Protein 2YYU (pdb70)

InterPro domains:
  IPR001754 Orotidine 5'-phosphate decarboxylase domain [PF00215] (4-228)
  IPR001754 Orotidine 5'-phosphate decarboxylase domain [SM00934] (4-229)
  IPR011060 Ribulose-phosphate binding barrel [SSF51366] (2-233)
  IPR013785 Aldolase-type TIM barrel [G3DSA:3.20.20.70] (1-244)
  IPR014732 Orotidine 5'-phosphate decarboxylase [PTHR32119] (3-234)
  IPR014732 Orotidine 5'-phosphate decarboxylase [TIGR01740] (6-229)
  IPR018089 Orotidine 5'-phosphate decarboxylase, active site [PS00156] (56-69)
  IPR047596 Orotidine 5'-phosphate decarboxylase, bacterial [MF_01200_B] (2-234)

Secondary structure (DSSP, 8-state):
--EEEE---SSHHHHHHHHGGGTTS--EEEE-HHHHHHHTHHHHHHHHHTT-EEEEEEEE-S-HHHHHHHHHHHHHTT-SEEEEEGGG-HHHHHHHHHHHHHHS-SSSPPPEEEEESS-TT--HHIIIIIS---S-HHHHHHHHHHHHHHHT--EEE--HHHHHHHHHHH-TTSEEEE-----------HHHHHHHT-SEEEE-HHHHTSSSHHHHHHHHHHH--/--SEEEE---SSHHHHHHHHGGGTTS--EEEE-HHHHHHHTHHHHHHHHHTT-EEEEEEEE-S-HHHHHHHHHHHHHHT-SEEEEEGGG-HHHHHHHHHHHHHTS-TTSPPPEEEEE-S-TT--HHIIIIIT---S-HHHHHHHHHHHHHHTT--EEE--HHHHHHHHHHH-TTSEEEE--B--TT-----B-HHHHHHHT-SEEEE-HHHHT-SSHHHHHHHHHHHH-

Foldseek 3Di:
DQEEEEPPDQEVVLVCVLCPVCLVPEEAYEDEDNYCVRYPLVSVVVSVVSRYAYEDEYAAADAQVVLLCVLLVVQQSPHQEYEHALVNFLSNLLSSVNSQVNNHDPVDDRRAYAHEQDDPPDAQCCCCVPVVDPDHPLVSSLVSQVSNLVSPHQAYEDALQSQVVNCVSRNLRRAYEYEDAAPPVVPHQLQVSVVSNHRHYYDYCNQSVDPDNVVSVVVSVVSHD/DDQEEEEPPDQEPVLVCVLCVVCQVPAEAYEYEPNHCVRYNLVSLLVSVVSPHAYAYEDADADAQVVLLCVLLVVQQSRHQEYEHALVSDLSNLLSNVNSQVNNHDPPDDGRAYAYEQDDLPDDQCCCCVVVVPPDGPLVSSLVSQVSSLVSVHQAYEDALQNQVVSCVSRNLRRAYEYEAEADPPDDVSHDYLCVSVVSRHRHYYDYCNQSVDPDNVVSVVVSVVSND

Sequence (454 aa):
TPFIVALDFPSKQEVERFLRPFAGTPLFVKVGMELYYQEGPAIVAFLKEQGHAVFLDLKLHDIPNTVKQAMKGLARVGADLVNVHAAGGRRMMEAAIEGLDAGTPSGRMRPRCIAVTQLTSTDERMLHEELWISRPLVETVAHYAALAKESGLDGVVCSANEAAFIKERCGASFLAVTPGIRFADRVVTPRKARALGSDYIVIGRSLTRAADPLRTYARLQHEWNHTPFIVALDFPSKQEVERFLRPFAGTPLFVKVGMELYYQEGPAIVAFLKEQGHAVFLDLKLHDIPNTVKQAMKGLARVGADLVNVHAAGGRRMMEAAIEGLDAGTPSGRMRPRCIAVTQLTSTDERMLHEELWISRPLVETVAHYAALAKESGLDGVVCSANEAAFIKERCGASFLAVTPGIRFADDAARVVTPRKARALGSDYIVIGRSLTRAADPLRTYARLQHEWN

Solvent-accessible surface area: 19117 Å² total; per-residue (Å²): 109,30,9,0,1,4,1,66,8,71,27,75,106,46,0,63,135,15,11,170,68,0,92,77,40,104,6,16,0,24,0,9,2,45,2,2,10,84,43,1,32,65,2,0,43,34,0,86,142,88,48,14,38,0,2,0,9,3,19,0,10,6,56,16,96,33,0,58,43,0,0,43,1,0,8,132,24,17,3,59,2,0,0,0,3,0,14,4,0,93,142,0,0,78,9,0,27,86,0,0,80,63,4,21,95,109,69,153,172,51,13,84,0,0,0,2,3,25,14,77,59,9,78,81,135,16,0,64,112,13,8,38,3,62,103,52,39,82,69,0,5,0,23,4,0,13,1,0,95,105,9,42,9,39,0,0,19,4,33,14,107,45,0,62,75,1,27,146,119,8,30,86,100,7,30,1,1,0,33,31,4,92,23,96,151,214,140,11,50,0,124,104,1,103,71,48,26,9,49,37,0,12,2,14,131,24,1,12,144,28,115,69,30,82,168,20,12,37,93,1,89,134,48,43,112,214,28,32,4,0,0,4,1,76,20,39,22,68,92,58,0,81,151,21,15,169,53,1,88,81,57,72,5,8,0,22,0,6,2,18,1,3,1,35,47,1,31,66,1,0,47,27,0,77,142,97,44,15,34,0,3,1,12,3,17,1,9,4,57,31,95,32,0,55,49,2,0,49,18,2,14,157,33,17,6,42,4,0,0,0,3,0,16,4,0,97,119,0,0,45,2,0,22,72,0,0,80,60,8,23,78,120,94,145,167,54,12,80,0,0,0,2,4,24,16,90,36,8,82,75,176,21,0,66,110,29,9,41,4,77,99,61,39,87,90,0,2,13,31,3,0,10,11,0,88,97,8,40,5,38,0,0,25,3,39,2,107,35,0,63,57,1,31,160,131,13,30,86,92,3,36,0,1,0,37,29,3,66,14,93,110,64,67,135,256,72,17,37,0,123,97,0,113,84,41,26,7,46,30,0,14,1,14,145,15,2,22,120,31,104,93,31,92,178,22,22,46,76,2,81,140,32,26,133

Nearest PDB structures (foldseek):
  2yyu-assembly1_A  TM=1.004E+00  e=7.425E-47  Geobacillus kaustophilus HTA426
  2yyu-assembly1_B  TM=9.951E-01  e=2.044E-42  Geobacillus kaustophilus HTA426
  2yyt-assembly2_D  TM=9.879E-01  e=2.011E-40  Geobacillus kaustophilus HTA426
  1dbt-assembly2_C-2  TM=9.740E-01  e=9.623E-29  Bacillus subtilis
  3tfx-assembly1_B  TM=9.290E-01  e=2.409E-23  Lactobacillus acidophilus

Radius of gyration: 21.87 Å; Cα contacts (8 Å, |Δi|>4): 948; chains: 2; bounding box: 56×49×61 Å

CATH classification: 3.20.20.70

Organism: Geobacillus kaustophilus (strain HTA426) (NCBI:txid235909)

B-factor: mean 25.57, std 12.07, range [3.72, 81.66]

Structure (mmCIF, N/CA/C/O backbone):
data_2YYU
#
_entry.id   2YYU
#
_cell.length_a   51.650
_cell.length_b   70.151
_cell.length_c   62.865
_cell.angle_alpha   90.00
_cell.angle_beta   106.86
_cell.angle_gamma   90.00
#
_symmetry.space_group_name_H-M   'P 1 21 1'
#
loop_
_entity.id
_entity.type
_entity.pdbx_description
1 polymer "Orotidine 5'-phosphate decarboxylase"
2 non-polymer "CYTIDINE-5'-MONOPHOSPHATE"
3 water water
#
loop_
_atom_site.group_PDB
_atom_site.id
_atom_site.type_symbol
_atom_site.label_atom_id
_atom_site.label_alt_id
_atom_site.label_comp_id
_atom_site.label_asym_id
_atom_site.label_entity_id
_atom_site.label_seq_id
_atom_site.pdbx_PDB_ins_code
_atom_site.Cartn_x
_atom_site.Cartn_y
_atom_site.Cartn_z
_atom_site.occupancy
_atom_site.B_iso_or_equiv
_atom_site.auth_seq_id
_atom_site.auth_comp_id
_atom_site.auth_asym_id
_atom_site.auth_atom_id
_atom_site.pdbx_PDB_model_num
ATOM 1 N N . THR A 1 5 ? 10.736 31.953 55.510 1.00 32.20 5 THR A N 1
ATOM 2 C CA . THR A 1 5 ? 10.001 31.637 56.771 1.00 30.50 5 THR A CA 1
ATOM 3 C C . THR A 1 5 ? 8.883 30.633 56.500 1.00 25.45 5 THR A C 1
ATOM 4 O O . THR A 1 5 ? 8.218 30.699 55.470 1.00 26.26 5 THR A O 1
ATOM 8 N N . PRO A 1 6 ? 8.668 29.684 57.424 1.00 22.76 6 PRO A N 1
ATOM 9 C CA . PRO A 1 6 ? 7.624 28.669 57.268 1.00 20.71 6 PRO A CA 1
ATOM 10 C C . PRO A 1 6 ? 6.304 29.117 57.896 1.00 22.02 6 PRO A C 1
ATOM 11 O O . PRO A 1 6 ? 5.297 28.413 57.814 1.00 22.66 6 PRO A O 1
ATOM 15 N N . PHE A 1 7 ? 6.314 30.288 58.524 1.00 20.62 7 PHE A N 1
ATOM 16 C CA . PHE A 1 7 ? 5.118 30.803 59.178 1.00 18.06 7 PHE A CA 1
ATOM 17 C C . PHE A 1 7 ? 4.286 31.722 58.293 1.00 18.68 7 PHE A C 1
ATOM 18 O O . PHE A 1 7 ? 4.809 32.610 57.624 1.00 12.67 7 PHE A O 1
ATOM 26 N N . ILE A 1 8 ? 2.981 31.481 58.293 1.00 17.38 8 ILE A N 1
ATOM 27 C CA . ILE A 1 8 ? 2.038 32.283 57.532 1.00 16.16 8 ILE A CA 1
ATOM 28 C C . ILE A 1 8 ? 1.033 32.790 58.560 1.00 13.79 8 ILE A C 1
ATOM 29 O O . ILE A 1 8 ? 0.341 31.995 59.204 1.00 13.86 8 ILE A O 1
ATOM 34 N N . VAL A 1 9 ? 0.972 34.108 58.729 1.00 8.70 9 VAL A N 1
ATOM 35 C CA . VAL A 1 9 ? 0.066 34.702 59.708 1.00 8.79 9 VAL A CA 1
ATOM 36 C C . VAL A 1 9 ? -1.294 35.081 59.116 1.00 10.88 9 VAL A C 1
ATOM 37 O O . VAL A 1 9 ? -1.388 35.962 58.260 1.00 10.96 9 VAL A O 1
ATOM 41 N N . ALA A 1 10 ? -2.340 34.401 59.579 1.00 11.02 10 ALA A N 1
ATOM 42 C CA . ALA A 1 10 ? -3.701 34.657 59.119 1.00 11.29 10 ALA A CA 1
ATOM 43 C C . ALA A 1 10 ? -4.196 36.000 59.641 1.00 10.87 10 ALA A C 1
ATOM 44 O O . ALA A 1 10 ? -4.425 36.163 60.842 1.00 11.84 10 ALA A O 1
ATOM 46 N N . LEU A 1 11 ? -4.349 36.963 58.740 1.00 10.39 11 LEU A N 1
ATOM 47 C CA . LEU A 1 11 ? -4.823 38.283 59.121 1.00 13.02 11 LEU A CA 1
ATOM 48 C C . LEU A 1 11 ? -6.347 38.283 59.125 1.00 15.82 11 LEU A C 1
ATOM 49 O O . LEU A 1 11 ? -6.978 38.913 58.277 1.00 18.68 11 LEU A O 1
ATOM 54 N N . ASP A 1 12 ? -6.937 37.566 60.076 1.00 16.46 12 ASP A N 1
ATOM 55 C CA . ASP A 1 12 ? -8.389 37.487 60.158 1.00 18.56 12 ASP A CA 1
ATOM 56 C C . ASP A 1 12 ? -8.959 38.638 60.965 1.00 18.12 12 ASP A C 1
ATOM 57 O O . ASP A 1 12 ? -9.430 38.465 62.086 1.00 19.61 12 ASP A O 1
ATOM 62 N N . PHE A 1 13 ? -8.900 39.821 60.365 1.00 21.97 13 PHE A N 1
ATOM 63 C CA . PHE A 1 13 ? -9.393 41.051 60.963 1.00 20.28 13 PHE A CA 1
ATOM 64 C C . PHE A 1 13 ? -10.478 41.616 60.058 1.00 21.25 13 PHE A C 1
ATOM 65 O O . PHE A 1 13 ? -10.511 41.323 58.868 1.00 19.16 13 PHE A O 1
ATOM 73 N N . PRO A 1 14 ? -11.367 42.456 60.610 1.00 21.64 14 PRO A N 1
ATOM 74 C CA . PRO A 1 14 ? -12.460 43.062 59.846 1.00 20.70 14 PRO A CA 1
ATOM 75 C C . PRO A 1 14 ? -12.063 44.073 58.760 1.00 21.69 14 PRO A C 1
ATOM 76 O O . PRO A 1 14 ? -12.697 44.127 57.705 1.00 23.24 14 PRO A O 1
ATOM 80 N N . SER A 1 15 ? -11.024 44.868 59.007 1.00 18.55 15 SER A N 1
ATOM 81 C CA . SER A 1 15 ? -10.598 45.865 58.025 1.00 16.20 15 SER A CA 1
ATOM 82 C C . SER A 1 15 ? -9.125 46.216 58.138 1.00 16.77 15 SER A C 1
ATOM 83 O O . SER A 1 15 ? -8.405 45.677 58.977 1.00 17.86 15 SER A O 1
ATOM 86 N N . LYS A 1 16 ? -8.695 47.144 57.291 1.00 15.80 16 LYS A N 1
ATOM 87 C CA . LYS A 1 16 ? -7.315 47.608 57.269 1.00 21.43 16 LYS A CA 1
ATOM 88 C C . LYS A 1 16 ? -6.878 48.183 58.612 1.00 20.90 16 LYS A C 1
ATOM 89 O O . LYS A 1 16 ? -5.751 47.958 59.053 1.00 22.34 16 LYS A O 1
ATOM 95 N N . GLN A 1 17 ? -7.772 48.926 59.256 1.00 20.19 17 GLN A N 1
ATOM 96 C CA . GLN A 1 17 ? -7.465 49.541 60.541 1.00 21.29 17 GLN A CA 1
ATOM 97 C C . GLN A 1 17 ? -6.941 48.530 61.561 1.00 21.51 17 GLN A C 1
ATOM 98 O O . GLN A 1 17 ? -5.938 48.786 62.232 1.00 21.36 17 GLN A O 1
ATOM 104 N N . GLU A 1 18 ? -7.610 47.387 61.686 1.00 19.43 18 GLU A N 1
ATOM 105 C CA . GLU A 1 18 ? -7.159 46.362 62.631 1.00 19.83 18 GLU A CA 1
ATOM 106 C C . GLU A 1 18 ? -5.840 45.755 62.157 1.00 20.10 18 GLU A C 1
ATOM 107 O O . GLU A 1 18 ? -4.969 45.417 62.966 1.00 20.00 18 GLU A O 1
ATOM 113 N N . VAL A 1 19 ? -5.700 45.614 60.842 1.00 17.05 19 VAL A N 1
ATOM 114 C CA . VAL A 1 19 ? -4.491 45.050 60.260 1.00 19.05 19 VAL A CA 1
ATOM 115 C C . VAL A 1 19 ? -3.283 45.943 60.542 1.00 20.85 19 VAL A C 1
ATOM 116 O O . VAL A 1 19 ? -2.211 45.452 60.901 1.00 20.67 19 VAL A O 1
ATOM 120 N N . GLU A 1 20 ? -3.467 47.251 60.381 1.00 21.35 20 GLU A N 1
ATOM 121 C CA . GLU A 1 20 ? -2.396 48.209 60.632 1.00 23.27 20 GLU A CA 1
ATOM 122 C C . GLU A 1 20 ? -1.969 48.127 62.090 1.00 21.17 20 GLU A C 1
ATOM 123 O O . GLU A 1 20 ? -0.780 48.039 62.397 1.00 24.24 20 GLU A O 1
ATOM 129 N N . ARG A 1 21 ? -2.950 48.152 62.985 1.00 21.25 21 ARG A N 1
ATOM 130 C CA . ARG A 1 21 ? -2.677 48.097 64.414 1.00 20.33 21 ARG A CA 1
ATOM 131 C C . ARG A 1 21 ? -1.882 46.851 64.791 1.00 16.86 21 ARG A C 1
ATOM 132 O O . ARG A 1 21 ? -0.893 46.934 65.514 1.00 17.82 21 ARG A O 1
ATOM 140 N N . PHE A 1 22 ? -2.312 45.698 64.293 1.00 14.53 22 PHE A N 1
ATOM 141 C CA . PHE A 1 22 ? -1.634 44.445 64.584 1.00 16.81 22 PHE A CA 1
ATOM 142 C C . PHE A 1 22 ? -0.203 44.387 64.063 1.00 17.32 22 PHE A C 1
ATOM 143 O O . PHE A 1 22 ? 0.691 43.908 64.757 1.00 18.15 22 PHE A O 1
ATOM 151 N N . LEU A 1 23 ? 0.009 44.872 62.843 1.00 17.68 23 LEU A N 1
ATOM 152 C CA . LEU A 1 23 ? 1.329 44.840 62.219 1.00 20.00 23 LEU A CA 1
ATOM 153 C C . LEU A 1 23 ? 2.372 45.824 62.730 1.00 20.81 23 LEU A C 1
ATOM 154 O O . LEU A 1 23 ? 3.567 45.599 62.543 1.00 17.97 23 LEU A O 1
ATOM 159 N N . ARG A 1 24 ? 1.934 46.905 63.371 1.00 22.17 24 ARG A N 1
ATOM 160 C CA . ARG A 1 24 ? 2.865 47.919 63.861 1.00 23.80 24 ARG A CA 1
ATOM 161 C C . ARG A 1 24 ? 4.086 47.346 64.595 1.00 23.10 24 ARG A C 1
ATOM 162 O O . ARG A 1 24 ? 5.224 47.673 64.262 1.00 24.41 24 ARG A O 1
ATOM 170 N N . PRO A 1 25 ? 3.872 46.473 65.593 1.00 21.32 25 PRO A N 1
ATOM 171 C CA . PRO A 1 25 ? 5.006 45.895 66.325 1.00 19.36 25 PRO A CA 1
ATOM 172 C C . PRO A 1 25 ? 5.985 45.144 65.421 1.00 20.51 25 PRO A C 1
ATOM 173 O O . PRO A 1 25 ? 7.173 45.032 65.730 1.00 17.72 25 PRO A O 1
ATOM 177 N N . PHE A 1 26 ? 5.479 44.631 64.305 1.00 18.59 26 PHE A N 1
ATOM 178 C CA . PHE A 1 26 ? 6.295 43.867 63.367 1.00 17.43 26 PHE A CA 1
ATOM 179 C C . PHE A 1 26 ? 7.005 44.716 62.311 1.00 17.74 26 PHE A C 1
ATOM 180 O O . PHE A 1 26 ? 7.543 44.181 61.349 1.00 17.07 26 PHE A O 1
ATOM 188 N N . ALA A 1 27 ? 7.013 46.0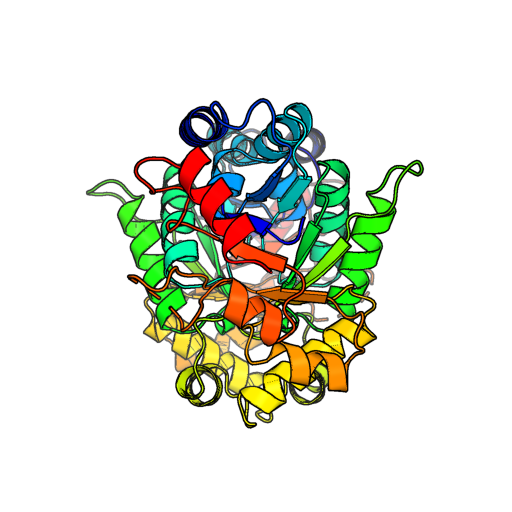32 62.495 1.00 19.65 27 ALA A N 1
ATOM 189 C CA . ALA A 1 27 ? 7.660 46.935 61.544 1.00 24.20 27 ALA A CA 1
ATOM 190 C C . ALA A 1 27 ? 9.028 46.419 61.084 1.00 27.29 27 ALA A C 1
ATOM 191 O O . ALA A 1 27 ? 9.333 46.411 59.888 1.00 30.18 27 ALA A O 1
ATOM 193 N N . GLY A 1 28 ? 9.850 45.990 62.034 1.00 28.43 28 GLY A N 1
ATOM 194 C CA . GLY A 1 28 ? 11.164 45.484 61.685 1.00 35.62 28 GLY A CA 1
ATOM 195 C C . GLY A 1 28 ? 11.182 43.971 61.595 1.00 39.37 28 GLY A C 1
ATOM 196 O O . GLY A 1 28 ? 12.046 43.320 62.187 1.00 41.76 28 GLY A O 1
ATOM 197 N N . THR A 1 29 ? 10.233 43.410 60.850 1.00 39.58 29 THR A N 1
ATOM 198 C CA . THR A 1 29 ? 10.143 41.963 60.699 1.00 39.33 29 THR A CA 1
ATOM 199 C C . THR A 1 29 ? 9.267 41.551 59.516 1.00 38.61 29 THR A C 1
ATOM 200 O O . THR A 1 29 ? 8.039 41.542 59.615 1.00 39.10 29 THR A O 1
ATOM 204 N N . PRO A 1 30 ? 9.885 41.210 58.376 1.00 37.15 30 PRO A N 1
ATOM 205 C CA . PRO A 1 30 ? 9.096 40.799 57.210 1.00 33.79 30 PRO A CA 1
ATOM 206 C C . PRO A 1 30 ? 8.224 39.597 57.575 1.00 32.12 30 PRO A C 1
ATOM 207 O O . PRO A 1 30 ? 8.674 38.688 58.273 1.00 31.23 30 PRO A O 1
ATOM 211 N N . LEU A 1 31 ? 6.976 39.598 57.113 1.00 27.26 31 LEU A N 1
ATOM 212 C CA . LEU A 1 31 ? 6.059 38.501 57.410 1.00 23.45 31 LEU A CA 1
ATOM 213 C C . LEU A 1 31 ? 5.390 37.952 56.155 1.00 19.42 31 LEU A C 1
ATOM 214 O O . LEU A 1 31 ? 5.293 38.632 55.137 1.00 21.55 31 LEU A O 1
ATOM 219 N N . PHE A 1 32 ? 4.950 36.704 56.237 1.00 20.29 32 PHE A N 1
ATOM 220 C CA . PHE A 1 32 ? 4.236 36.067 55.140 1.00 18.33 32 PHE A CA 1
ATOM 221 C C . PHE A 1 32 ? 2.825 35.995 55.716 1.00 17.64 32 PHE A C 1
ATOM 222 O O . PHE A 1 32 ? 2.532 35.141 56.557 1.00 14.91 32 PHE A O 1
ATOM 230 N N . VAL A 1 33 ? 1.964 36.913 55.286 1.00 15.29 33 VAL A N 1
ATOM 231 C CA . VAL A 1 33 ? 0.603 36.969 55.806 1.00 15.12 33 VAL A CA 1
ATOM 232 C C . VAL A 1 33 ? -0.458 36.443 54.859 1.00 15.30 33 VAL A C 1
ATOM 233 O O . VAL A 1 33 ? -0.263 36.409 53.647 1.00 18.47 33 VAL A O 1
ATOM 237 N N . LYS A 1 34 ? -1.586 36.037 55.431 1.00 14.52 34 LYS A N 1
ATOM 238 C CA . LYS A 1 34 ? -2.690 35.501 54.655 1.00 12.13 34 LYS A CA 1
ATOM 239 C C . LYS A 1 34 ? -3.907 36.407 54.728 1.00 12.26 34 LYS A C 1
ATOM 240 O O . LYS A 1 34 ? -4.377 36.756 55.809 1.00 12.70 34 LYS A O 1
ATOM 246 N N . VAL A 1 35 ? -4.402 36.794 53.561 1.00 12.10 35 VAL A N 1
ATOM 247 C CA . VAL A 1 35 ? -5.579 37.641 53.464 1.00 12.58 35 VAL A CA 1
ATOM 248 C C . VAL A 1 35 ? -6.710 36.755 52.949 1.00 15.09 35 VAL A C 1
ATOM 249 O O . VAL A 1 35 ? -6.648 36.258 51.828 1.00 15.14 35 VAL A O 1
ATOM 253 N N . GLY A 1 36 ? -7.725 36.545 53.784 1.00 15.45 36 GLY A N 1
ATOM 254 C CA . GLY A 1 36 ? -8.849 35.711 53.399 1.00 11.69 36 GLY A CA 1
ATOM 255 C C . GLY A 1 36 ? -10.012 36.494 52.819 1.00 14.84 36 GLY A C 1
ATOM 256 O O . GLY A 1 36 ? -9.896 37.696 52.568 1.00 13.14 36 GLY A O 1
ATOM 257 N N . MET A 1 37 ? -11.133 35.805 52.616 1.00 14.98 37 MET A N 1
ATOM 258 C CA . MET A 1 37 ? -12.350 36.397 52.057 1.00 15.26 37 MET A CA 1
ATOM 259 C C . MET A 1 37 ? -12.889 37.590 52.831 1.00 16.30 37 MET A C 1
ATOM 260 O O . MET A 1 37 ? -13.187 38.632 52.246 1.00 16.82 37 MET A O 1
ATOM 265 N N . GLU A 1 38 ? -13.041 37.429 54.142 1.00 16.78 38 GLU A N 1
ATOM 266 C CA . GLU A 1 38 ? -13.575 38.503 54.972 1.00 20.86 38 GLU A CA 1
ATOM 267 C C . GLU A 1 38 ? -12.845 39.819 54.751 1.00 17.91 38 GLU A C 1
ATOM 268 O O . GLU A 1 38 ? -13.465 40.827 54.425 1.00 18.05 38 GLU A O 1
ATOM 274 N N . LEU A 1 39 ? -11.527 39.806 54.914 1.00 17.74 39 LEU A N 1
ATOM 275 C CA . LEU A 1 39 ? -10.739 41.021 54.744 1.00 15.83 39 LEU A CA 1
ATOM 276 C C . LEU A 1 39 ? -10.642 41.522 53.303 1.00 16.39 39 LEU A C 1
ATOM 277 O O . LEU A 1 39 ? -10.776 42.721 53.046 1.00 13.71 39 LEU A O 1
ATOM 282 N N . TYR A 1 40 ? -10.413 40.616 52.358 1.00 14.04 40 TYR A N 1
ATOM 283 C CA . TYR A 1 40 ? -10.280 41.027 50.967 1.00 14.16 40 TYR A CA 1
ATOM 284 C C . TYR A 1 40 ? -11.578 41.590 50.382 1.00 14.11 40 TYR A C 1
ATOM 285 O O . TYR A 1 40 ? -11.552 42.560 49.632 1.00 12.67 40 TYR A O 1
ATOM 294 N N . TYR A 1 41 ? -12.710 40.987 50.731 1.00 14.63 41 TYR A N 1
ATOM 295 C CA . TYR A 1 41 ? -13.998 41.459 50.234 1.00 17.66 41 TYR A CA 1
ATOM 296 C C . TYR A 1 41 ? -14.365 42.809 50.849 1.00 20.00 41 TYR A C 1
ATOM 297 O O . TYR A 1 41 ? -15.208 43.539 50.323 1.00 16.52 41 TYR A O 1
ATOM 306 N N . GLN A 1 42 ? -13.717 43.139 51.961 1.00 19.45 42 GLN A N 1
ATOM 307 C CA . GLN A 1 42 ? -13.971 44.398 52.653 1.00 22.70 42 GLN A CA 1
ATOM 308 C C . GLN A 1 42 ? -13.045 45.527 52.199 1.00 22.24 42 GLN A C 1
ATOM 309 O O . GLN A 1 42 ? -13.466 46.677 52.136 1.00 22.33 42 GLN A O 1
ATOM 315 N N . GLU A 1 43 ? -11.798 45.196 51.865 1.00 21.00 43 GLU A N 1
ATOM 316 C CA . GLU A 1 43 ? -10.818 46.198 51.447 1.00 20.42 43 GLU A CA 1
ATOM 317 C C . GLU A 1 43 ? -10.521 46.225 49.947 1.00 23.18 43 GLU A C 1
ATOM 318 O O . GLU A 1 43 ? -10.256 47.286 49.383 1.00 24.33 43 GLU A O 1
ATOM 324 N N . GLY A 1 44 ? -10.556 45.061 49.304 1.00 24.63 44 GLY A N 1
ATOM 325 C CA . GLY A 1 44 ? -10.270 45.002 47.880 1.00 21.19 44 GLY A CA 1
ATOM 326 C C . GLY A 1 44 ? -8.779 44.855 47.625 1.00 22.86 44 GLY A C 1
ATOM 327 O O . GLY A 1 44 ? -8.004 44.712 48.572 1.00 21.52 44 GLY A O 1
ATOM 328 N N . PRO A 1 45 ? -8.336 44.900 46.359 1.00 22.85 45 PRO A N 1
ATOM 329 C CA . PRO A 1 45 ? -6.910 44.762 46.040 1.00 24.35 45 PRO A CA 1
ATOM 330 C C . PRO A 1 45 ? -6.005 45.763 46.759 1.00 24.93 45 PRO A C 1
ATOM 331 O O . PRO A 1 45 ? -4.791 45.571 46.827 1.00 25.50 45 PRO A O 1
ATOM 335 N N . ALA A 1 46 ? -6.599 46.825 47.296 1.00 26.06 46 ALA A N 1
ATOM 336 C CA . ALA A 1 46 ? -5.840 47.851 48.007 1.00 23.87 46 ALA A CA 1
ATOM 337 C C . ALA A 1 46 ? -5.106 47.282 49.219 1.00 22.20 46 ALA A C 1
ATOM 338 O O . ALA A 1 46 ? -3.968 47.659 49.491 1.00 21.94 46 ALA A O 1
ATOM 340 N N . ILE A 1 47 ? -5.758 46.375 49.943 1.00 20.13 47 ILE A N 1
ATOM 341 C CA . ILE A 1 47 ? -5.155 45.764 51.128 1.00 19.51 47 ILE A CA 1
ATOM 342 C C . ILE A 1 47 ? -3.857 45.034 50.772 1.00 20.11 47 ILE A C 1
ATOM 343 O O . ILE A 1 47 ? -2.922 44.987 51.570 1.00 18.49 47 ILE A O 1
ATOM 348 N N . VAL A 1 48 ? -3.806 44.469 49.571 1.00 18.57 48 VAL A N 1
ATOM 349 C CA . VAL A 1 48 ? -2.621 43.757 49.104 1.00 20.82 48 VAL A CA 1
ATOM 350 C C . VAL A 1 48 ? -1.462 44.727 48.856 1.00 24.36 48 VAL A C 1
ATOM 351 O O . VAL A 1 48 ? -0.349 44.518 49.344 1.00 21.64 48 VAL A O 1
ATOM 355 N N . ALA A 1 49 ? -1.729 45.785 48.094 1.00 26.24 49 ALA A N 1
ATOM 356 C CA . ALA A 1 49 ? -0.711 46.787 47.784 1.00 26.67 49 ALA A CA 1
ATOM 357 C C . ALA A 1 49 ? -0.114 47.332 49.071 1.00 26.90 49 ALA A C 1
ATOM 358 O O . ALA A 1 49 ? 1.097 47.516 49.182 1.00 28.67 49 ALA A O 1
ATOM 360 N N . PHE A 1 50 ? -0.978 47.593 50.044 1.00 26.15 50 PHE A N 1
ATOM 361 C CA . PHE A 1 50 ? -0.544 48.105 51.333 1.00 24.86 50 PHE A CA 1
ATOM 362 C C . PHE A 1 50 ? 0.437 47.139 51.981 1.00 26.23 50 PHE A C 1
ATOM 363 O O . PHE A 1 50 ? 1.585 47.490 52.253 1.00 30.36 50 PHE A O 1
ATOM 371 N N . LEU A 1 51 ? -0.029 45.919 52.234 1.00 24.24 51 LEU A N 1
ATOM 372 C CA . LEU A 1 51 ? 0.797 44.896 52.859 1.00 23.26 51 LEU A CA 1
ATOM 373 C C . LEU A 1 51 ? 2.162 44.776 52.184 1.00 25.74 51 LEU A C 1
ATOM 374 O O . LEU A 1 51 ? 3.192 44.736 52.859 1.00 22.58 51 LEU A O 1
ATOM 379 N N . LYS A 1 52 ? 2.166 44.724 50.855 1.00 29.55 52 LYS A N 1
ATOM 380 C CA . LYS A 1 52 ? 3.409 44.639 50.100 1.00 35.71 52 LYS A CA 1
ATOM 381 C C . LYS A 1 52 ? 4.293 45.835 50.466 1.00 39.02 52 LYS A C 1
ATOM 382 O O . LYS A 1 52 ? 5.469 45.673 50.795 1.00 39.42 52 LYS A O 1
ATOM 388 N N . GLU A 1 53 ? 3.713 47.032 50.420 1.00 41.95 53 GLU A N 1
ATOM 389 C CA . GLU A 1 53 ? 4.434 48.262 50.745 1.00 45.70 53 GLU A CA 1
ATOM 390 C C . GLU A 1 53 ? 5.028 48.246 52.149 1.00 45.41 53 GLU A C 1
ATOM 391 O O . GLU A 1 53 ? 5.841 49.101 52.494 1.00 46.03 53 GLU A O 1
ATOM 397 N N . GLN A 1 54 ? 4.616 47.281 52.961 1.00 45.41 54 GLN A N 1
ATOM 398 C CA . GLN A 1 54 ? 5.126 47.178 54.321 1.00 44.21 54 GLN A CA 1
ATOM 399 C C . GLN A 1 54 ? 6.190 46.088 54.388 1.00 42.71 54 GLN A C 1
ATOM 400 O O . GLN A 1 54 ? 6.649 45.717 55.469 1.00 43.21 54 GLN A O 1
ATOM 406 N N . GLY A 1 55 ? 6.573 45.579 53.221 1.00 41.22 55 GLY A N 1
ATOM 407 C CA . GLY A 1 55 ? 7.589 44.544 53.152 1.00 38.34 55 GLY A CA 1
ATOM 408 C C . GLY A 1 55 ? 7.127 43.165 53.581 1.00 36.57 55 GLY A C 1
ATOM 409 O O . GLY A 1 55 ? 7.895 42.405 54.170 1.00 36.90 55 GLY A O 1
ATOM 410 N N . HIS A 1 56 ? 5.876 42.832 53.283 1.00 33.85 56 HIS A N 1
ATOM 411 C CA . HIS A 1 56 ? 5.332 41.529 53.650 1.00 28.88 56 HIS A CA 1
ATOM 412 C C . HIS A 1 56 ? 4.950 40.725 52.418 1.00 25.22 56 HIS A C 1
ATOM 413 O O . HIS A 1 56 ? 4.566 41.291 51.397 1.00 26.74 56 HIS A O 1
ATOM 420 N N . ALA A 1 57 ? 5.068 39.404 52.515 1.00 21.09 57 ALA A N 1
ATOM 421 C CA . ALA A 1 57 ? 4.682 38.520 51.421 1.00 20.48 57 ALA A CA 1
ATOM 422 C C . ALA A 1 57 ? 3.190 38.280 51.642 1.00 21.08 57 ALA A C 1
ATOM 423 O O . ALA A 1 57 ? 2.735 38.221 52.787 1.00 20.06 57 ALA A O 1
ATOM 425 N N . VAL A 1 58 ? 2.424 38.144 50.563 1.00 19.84 58 VAL A N 1
ATOM 426 C CA . VAL A 1 58 ? 0.987 37.954 50.714 1.00 15.83 58 VAL A CA 1
ATOM 427 C C . VAL A 1 58 ? 0.387 36.715 50.072 1.00 14.69 58 VAL A C 1
ATOM 428 O O . VAL A 1 58 ? 0.601 36.439 48.895 1.00 15.22 58 VAL A O 1
ATOM 432 N N . PHE A 1 59 ? -0.369 35.973 50.874 1.00 13.08 59 PHE A N 1
ATOM 433 C CA . PHE A 1 59 ? -1.063 34.780 50.416 1.00 12.27 59 PHE A CA 1
ATOM 434 C C . PHE A 1 59 ? -2.531 35.185 50.344 1.00 14.45 59 PHE A C 1
ATOM 435 O O . PHE A 1 59 ? -3.188 35.351 51.369 1.00 12.78 59 PHE A O 1
ATOM 443 N N . LEU A 1 60 ? -3.033 35.373 49.130 1.00 14.61 60 LEU A N 1
ATOM 444 C CA . LEU A 1 60 ? -4.425 35.751 48.951 1.00 14.82 60 LEU A CA 1
ATOM 445 C C . LEU A 1 60 ? -5.203 34.443 48.943 1.00 15.28 60 LEU A C 1
ATOM 446 O O . LEU A 1 60 ? -5.221 33.718 47.948 1.00 12.66 60 LEU A O 1
ATOM 451 N N . ASP A 1 61 ? -5.818 34.141 50.082 1.00 12.66 61 ASP A N 1
ATOM 452 C CA . ASP A 1 61 ? -6.585 32.915 50.270 1.00 15.35 61 ASP A CA 1
ATOM 453 C C . ASP A 1 61 ? -8.056 33.126 49.902 1.00 14.53 61 ASP A C 1
ATOM 454 O O . ASP A 1 61 ? -8.884 33.438 50.759 1.00 11.41 61 ASP A O 1
ATOM 459 N N . LEU A 1 62 ? -8.370 32.950 48.621 1.00 13.76 62 LEU A N 1
ATOM 460 C CA . LEU A 1 62 ? -9.732 33.138 48.137 1.00 14.51 62 LEU A CA 1
ATOM 461 C C . LEU A 1 62 ? -10.391 31.852 47.639 1.00 11.93 62 LEU A C 1
ATOM 462 O O . LEU A 1 62 ? -11.570 31.848 47.296 1.00 9.17 62 LEU A O 1
ATOM 467 N N . LYS A 1 63 ? -9.623 30.770 47.602 1.00 10.44 63 LYS A N 1
ATOM 468 C CA . LYS A 1 63 ? -10.125 29.469 47.163 1.00 10.32 63 LYS A CA 1
ATOM 469 C C . LYS A 1 63 ? -11.045 29.552 45.940 1.00 13.09 63 LYS A C 1
ATOM 470 O O . LYS A 1 63 ? -12.208 29.146 45.998 1.00 12.89 63 LYS A O 1
ATOM 476 N N . LEU A 1 64 ? -10.523 30.077 44.835 1.00 12.10 64 LEU A N 1
ATOM 477 C CA . LEU A 1 64 ? -11.318 30.203 43.622 1.00 15.67 64 LEU A CA 1
ATOM 478 C C . LEU A 1 64 ? -11.823 28.850 43.135 1.00 15.76 64 LEU A C 1
ATOM 479 O O . LEU A 1 64 ? -11.072 27.876 43.046 1.00 16.07 64 LEU A O 1
ATOM 484 N N . HIS A 1 65 ? -13.112 28.817 42.820 1.00 16.67 65 HIS A N 1
ATOM 485 C CA . HIS A 1 65 ? -13.782 27.618 42.349 1.00 16.43 65 HIS A CA 1
ATOM 486 C C . HIS A 1 65 ? -14.876 28.105 41.394 1.00 18.34 65 HIS A C 1
ATOM 487 O O . HIS A 1 65 ? -15.941 28.546 41.831 1.00 12.90 65 HIS A O 1
ATOM 494 N N . ASP A 1 66 ? -14.594 28.043 40.094 1.00 15.76 66 ASP A N 1
ATOM 495 C CA . ASP A 1 66 ? -15.542 28.502 39.080 1.00 16.21 66 ASP A CA 1
ATOM 496 C C . ASP A 1 66 ? -15.170 27.822 37.760 1.00 15.44 66 ASP A C 1
ATOM 497 O O . ASP A 1 66 ? -14.270 26.979 37.728 1.00 14.42 66 ASP A O 1
ATOM 502 N N . ILE A 1 67 ? -15.854 28.174 36.676 1.00 15.55 67 ILE A N 1
ATOM 503 C CA . ILE A 1 67 ? -15.544 27.585 35.376 1.00 16.17 67 ILE A CA 1
ATOM 504 C C . ILE A 1 67 ? -14.128 28.007 34.981 1.00 14.59 67 ILE A C 1
ATOM 505 O O . ILE A 1 67 ? -13.623 29.030 35.442 1.00 13.13 67 ILE A O 1
ATOM 510 N N . PRO A 1 68 ? -13.465 27.216 34.125 1.00 15.74 68 PRO A N 1
ATOM 511 C CA . PRO A 1 68 ? -12.100 27.501 33.669 1.00 16.67 68 PRO A CA 1
ATOM 512 C C . PRO A 1 68 ? -11.775 28.940 33.253 1.00 17.07 68 PRO A C 1
ATOM 513 O O . PRO A 1 68 ? -10.935 29.586 33.876 1.00 19.21 68 PRO A O 1
ATOM 517 N N . ASN A 1 69 ? -12.429 29.442 32.209 1.00 18.03 69 ASN A N 1
ATOM 518 C CA . ASN A 1 69 ? -12.152 30.796 31.731 1.00 16.56 69 ASN A CA 1
ATOM 519 C C . ASN A 1 69 ? -12.328 31.906 32.764 1.00 16.28 69 ASN A C 1
ATOM 520 O O . ASN A 1 69 ? -11.578 32.878 32.753 1.00 14.84 69 ASN A O 1
ATOM 525 N N . THR A 1 70 ? -13.312 31.775 33.647 1.00 15.64 70 THR A N 1
ATOM 526 C CA . THR A 1 70 ? -13.535 32.799 34.665 1.00 16.45 70 THR A CA 1
ATOM 527 C C . THR A 1 70 ? -12.393 32.795 35.680 1.00 17.53 70 THR A C 1
ATOM 528 O O . THR A 1 70 ? -11.950 33.850 36.127 1.00 18.45 70 THR A O 1
ATOM 532 N N . VAL A 1 71 ? -11.911 31.606 36.033 1.00 17.04 71 VAL A N 1
ATOM 533 C CA . VAL A 1 71 ? -10.811 31.493 36.983 1.00 15.35 71 VAL A CA 1
ATOM 534 C C . VAL A 1 71 ? -9.525 32.016 36.348 1.00 15.24 71 VAL A C 1
ATOM 535 O O . VAL A 1 71 ? -8.643 32.516 37.041 1.00 16.23 71 VAL A O 1
ATOM 539 N N . LYS A 1 72 ? -9.420 31.903 35.028 1.00 15.60 72 LYS A N 1
ATOM 540 C CA . LYS A 1 72 ? -8.233 32.382 34.326 1.00 19.27 72 LYS A CA 1
ATOM 541 C C . LYS A 1 72 ? -8.162 33.905 34.392 1.00 19.48 72 LYS A C 1
ATOM 542 O O . LYS A 1 72 ? -7.159 34.474 34.825 1.00 21.02 72 LYS A O 1
ATOM 548 N N . GLN A 1 73 ? -9.233 34.562 33.963 1.00 18.63 73 GLN A N 1
ATOM 549 C CA . GLN A 1 73 ? -9.285 36.016 33.987 1.00 19.97 73 GLN A CA 1
ATOM 550 C C . GLN A 1 73 ? -9.142 36.519 35.415 1.00 18.42 73 GLN A C 1
ATOM 551 O O . GLN A 1 73 ? -8.553 37.569 35.654 1.00 18.59 73 GLN A O 1
ATOM 557 N N . ALA A 1 74 ? -9.680 35.760 36.363 1.00 17.25 74 ALA A N 1
ATOM 558 C CA . ALA A 1 74 ? -9.605 36.140 37.768 1.00 18.82 74 ALA A CA 1
ATOM 559 C C . ALA A 1 74 ? -8.157 36.101 38.249 1.00 18.66 74 ALA A C 1
ATOM 560 O O . ALA A 1 74 ? -7.698 37.021 38.923 1.00 18.07 74 ALA A O 1
ATOM 562 N N . MET A 1 75 ? -7.436 35.042 37.896 1.00 16.70 75 MET A N 1
ATOM 563 C CA . MET A 1 75 ? -6.040 34.919 38.303 1.00 18.66 75 MET A CA 1
ATOM 564 C C . MET A 1 75 ? -5.150 35.937 37.600 1.00 20.36 75 MET A C 1
ATOM 565 O O . MET A 1 75 ? -4.139 36.379 38.147 1.00 17.17 75 MET A O 1
ATOM 570 N N . LYS A 1 76 ? -5.521 36.299 36.379 1.00 21.81 76 LYS A N 1
ATOM 571 C CA . LYS A 1 76 ? -4.761 37.290 35.634 1.00 23.66 76 LYS A CA 1
ATOM 572 C C . LYS A 1 76 ? -4.856 38.537 36.503 1.00 23.80 76 LYS A C 1
ATOM 573 O O . LYS A 1 76 ? -3.904 39.307 36.628 1.00 21.74 76 LYS A O 1
ATOM 579 N N . GLY A 1 77 ? -6.020 38.701 37.126 1.00 24.29 77 GLY A N 1
ATOM 580 C CA . GLY A 1 77 ? -6.257 39.840 37.994 1.00 24.23 77 GLY A CA 1
ATOM 581 C C . GLY A 1 77 ? -5.503 39.778 39.310 1.00 20.98 77 GLY A C 1
ATOM 582 O O . GLY A 1 77 ? -4.972 40.786 39.766 1.00 23.02 77 GLY A O 1
ATOM 583 N N . LEU A 1 78 ? -5.443 38.600 39.924 1.00 19.21 78 LEU A N 1
ATOM 584 C CA . LEU A 1 78 ? -4.745 38.453 41.199 1.00 17.07 78 LEU A CA 1
ATOM 585 C C . LEU A 1 78 ? -3.227 38.534 41.056 1.00 18.99 78 LEU A C 1
ATOM 586 O O . LEU A 1 78 ? -2.523 38.848 42.015 1.00 18.47 78 LEU A O 1
ATOM 591 N N . ALA A 1 79 ? -2.718 38.243 39.864 1.00 19.06 79 ALA A N 1
ATOM 592 C CA . ALA A 1 79 ? -1.283 38.321 39.635 1.00 21.79 79 ALA A CA 1
ATOM 593 C C . ALA A 1 79 ? -0.887 39.798 39.536 1.00 25.19 79 ALA A C 1
ATOM 594 O O . ALA A 1 79 ? 0.182 40.202 39.994 1.00 29.30 79 ALA A O 1
ATOM 596 N N . ARG A 1 80 ? -1.767 40.601 38.948 1.00 28.04 80 ARG A N 1
ATOM 597 C CA . ARG A 1 80 ? -1.511 42.026 38.781 1.00 32.71 80 ARG A CA 1
ATOM 598 C C . ARG A 1 80 ? -1.697 42.836 40.060 1.00 31.33 80 ARG A C 1
ATOM 599 O O . ARG A 1 80 ? -1.238 43.974 40.148 1.00 32.25 80 ARG A O 1
ATOM 607 N N . VAL A 1 81 ? -2.367 42.256 41.052 1.00 32.90 81 VAL A N 1
ATOM 608 C CA . VAL A 1 81 ? -2.568 42.955 42.316 1.00 31.92 81 VAL A CA 1
ATOM 609 C C . VAL A 1 81 ? -1.313 42.796 43.166 1.00 29.98 81 VAL A C 1
ATOM 610 O O . VAL A 1 81 ? -1.118 43.519 44.142 1.00 32.62 81 VAL A O 1
ATOM 614 N N . GLY A 1 82 ? -0.469 41.838 42.793 1.00 28.83 82 GLY A N 1
ATOM 615 C CA . GLY A 1 82 ? 0.774 41.621 43.516 1.00 26.60 82 GLY A CA 1
ATOM 616 C C . GLY A 1 82 ? 0.876 40.417 44.438 1.00 24.53 82 GLY A C 1
ATOM 617 O O . GLY A 1 82 ? 1.913 40.218 45.072 1.00 27.18 82 GLY A O 1
ATOM 618 N N . ALA A 1 83 ? -0.180 39.614 44.524 1.00 24.55 83 ALA A N 1
ATOM 619 C CA . ALA A 1 83 ? -0.173 38.430 45.388 1.00 21.17 83 ALA A CA 1
ATOM 620 C C . ALA A 1 83 ? 1.030 37.533 45.119 1.00 20.63 83 ALA A C 1
ATOM 621 O O . ALA A 1 83 ? 1.418 37.326 43.970 1.00 18.01 83 ALA A O 1
ATOM 623 N N . ASP A 1 84 ? 1.611 37.001 46.191 1.00 19.28 84 ASP A N 1
ATOM 624 C CA . ASP A 1 84 ? 2.772 36.124 46.092 1.00 19.70 84 ASP A CA 1
ATOM 625 C C . ASP A 1 84 ? 2.333 34.663 46.068 1.00 20.08 84 ASP A C 1
ATOM 626 O O . ASP A 1 84 ? 3.042 33.798 45.551 1.00 17.72 84 ASP A O 1
ATOM 631 N N . LEU A 1 85 ? 1.157 34.403 46.632 1.00 20.53 85 LEU A N 1
ATOM 632 C CA . LEU A 1 85 ? 0.595 33.059 46.688 1.00 18.85 85 LEU A CA 1
ATOM 633 C C . LEU A 1 85 ? -0.936 33.104 46.636 1.00 18.17 85 LEU A C 1
ATOM 634 O O . LEU A 1 85 ? -1.570 33.950 47.271 1.00 20.13 85 LEU A O 1
ATOM 639 N N . VAL A 1 86 ? -1.524 32.193 45.870 1.00 16.58 86 VAL A N 1
ATOM 640 C CA . VAL A 1 86 ? -2.972 32.117 45.744 1.00 15.98 86 VAL A CA 1
ATOM 641 C C . VAL A 1 86 ? -3.377 30.649 45.771 1.00 16.88 86 VAL A C 1
ATOM 642 O O . VAL A 1 86 ? -2.522 29.770 45.703 1.00 14.59 86 VAL A O 1
ATOM 646 N N . ASN A 1 87 ? -4.677 30.386 45.871 1.00 16.40 87 ASN A N 1
ATOM 647 C CA . ASN A 1 87 ? -5.158 29.014 45.894 1.00 16.99 87 ASN A CA 1
ATOM 648 C C . ASN A 1 87 ? -6.476 28.825 45.150 1.00 16.27 87 ASN A C 1
ATOM 649 O O . ASN A 1 87 ? -7.165 29.787 44.808 1.00 17.80 87 ASN A O 1
ATOM 654 N N . VAL A 1 88 ? -6.807 27.564 44.903 1.00 13.44 88 VAL A N 1
ATOM 655 C CA . VAL A 1 88 ? -8.025 27.191 44.203 1.00 12.53 88 VAL A CA 1
ATOM 656 C C . VAL A 1 88 ? -8.529 25.883 44.802 1.00 14.01 88 VAL A C 1
ATOM 657 O O . VAL A 1 88 ? -7.830 25.245 45.590 1.00 13.68 88 VAL A O 1
ATOM 661 N N . HIS A 1 89 ? -9.745 25.493 44.438 1.00 15.84 89 HIS A N 1
ATOM 662 C CA . HIS A 1 89 ? -10.303 24.234 44.910 1.00 15.62 89 HIS A CA 1
ATOM 663 C C . HIS A 1 89 ? -9.992 23.175 43.867 1.00 14.77 89 HIS A C 1
ATOM 664 O O . HIS A 1 89 ? -10.283 23.359 42.685 1.00 16.94 89 HIS A O 1
ATOM 671 N N . ALA A 1 90 ? -9.395 22.070 44.297 1.00 13.36 90 ALA A N 1
ATOM 672 C CA . ALA A 1 90 ? -9.083 20.994 43.367 1.00 13.23 90 ALA A CA 1
ATOM 673 C C . ALA A 1 90 ? -10.401 20.449 42.818 1.00 14.74 90 ALA A C 1
ATOM 674 O O . ALA A 1 90 ? -10.436 19.835 41.753 1.00 16.20 90 ALA A O 1
ATOM 676 N N . ALA A 1 91 ? -11.488 20.683 43.551 1.00 13.41 91 ALA A N 1
ATOM 677 C CA . ALA A 1 91 ? -12.806 20.213 43.133 1.00 14.27 91 ALA A CA 1
ATOM 678 C C . ALA A 1 91 ? -13.193 20.814 41.782 1.00 15.39 91 ALA A C 1
ATOM 679 O O . ALA A 1 91 ? -14.034 20.267 41.065 1.00 15.52 91 ALA A O 1
ATOM 681 N N . GLY A 1 92 ? -12.569 21.938 41.441 1.00 15.21 92 GLY A N 1
ATOM 682 C CA . GLY A 1 92 ? -12.856 22.601 40.181 1.00 17.51 92 GLY A CA 1
ATOM 683 C C . GLY A 1 92 ? -12.427 21.823 38.949 1.00 17.68 92 GLY A C 1
ATOM 684 O O . GLY A 1 92 ? -12.870 22.126 37.843 1.00 19.96 92 GLY A O 1
ATOM 685 N N . GLY A 1 93 ? -11.566 20.824 39.130 1.00 17.96 93 GLY A N 1
ATOM 686 C CA . GLY A 1 93 ? -11.113 20.028 37.998 1.00 18.46 93 GLY A CA 1
ATOM 687 C C . GLY A 1 93 ? -9.751 20.425 37.449 1.00 17.52 93 GLY A C 1
ATOM 688 O O . GLY A 1 93 ? -9.290 21.540 37.671 1.00 16.85 93 GLY A O 1
ATOM 689 N N . ARG A 1 94 ? -9.118 19.513 36.715 1.00 17.84 94 ARG A N 1
ATOM 690 C CA . ARG A 1 94 ? -7.796 19.756 36.141 1.00 20.03 94 ARG A CA 1
ATOM 691 C C . ARG A 1 94 ? -7.742 20.938 35.184 1.00 19.43 94 ARG A C 1
ATOM 692 O O . ARG A 1 94 ? -6.831 21.757 35.258 1.00 20.14 94 ARG A O 1
ATOM 700 N N . ARG A 1 95 ? -8.712 21.017 34.281 1.00 19.90 95 ARG A N 1
ATOM 701 C CA . ARG A 1 95 ? -8.770 22.102 33.309 1.00 21.30 95 ARG A CA 1
ATOM 702 C C . ARG A 1 95 ? -8.807 23.463 33.999 1.00 20.40 95 ARG A C 1
ATOM 703 O O . ARG A 1 95 ? -8.097 24.385 33.603 1.00 20.46 95 ARG A O 1
ATOM 711 N N . MET A 1 96 ? -9.637 23.589 35.030 1.00 18.93 96 MET A N 1
ATOM 712 C CA . MET A 1 96 ? -9.751 24.853 35.748 1.00 19.42 96 MET A CA 1
ATOM 713 C C . MET A 1 96 ? -8.436 25.207 36.432 1.00 18.91 96 MET A C 1
ATOM 714 O O . MET A 1 96 ? -8.003 26.357 36.399 1.00 17.78 96 MET A O 1
ATOM 719 N N . MET A 1 97 ? -7.803 24.216 37.051 1.00 16.35 97 MET A N 1
ATOM 720 C CA . MET A 1 97 ? -6.540 24.445 37.741 1.00 17.13 97 MET A CA 1
ATOM 721 C C . MET A 1 97 ? -5.444 24.837 36.758 1.00 18.73 97 MET A C 1
ATOM 722 O O . MET A 1 97 ? -4.581 25.656 37.076 1.00 18.42 97 MET A O 1
ATOM 727 N N . GLU A 1 98 ? -5.477 24.250 35.565 1.00 18.47 98 GLU A N 1
ATOM 728 C CA . GLU A 1 98 ? -4.489 24.567 34.542 1.00 19.61 98 GLU A CA 1
ATOM 729 C C . GLU A 1 98 ? -4.744 25.989 34.060 1.00 18.11 98 GLU A C 1
ATOM 730 O O . GLU A 1 98 ? -3.813 26.742 33.789 1.00 15.96 98 GLU A O 1
ATOM 736 N N . ALA A 1 99 ? -6.018 26.352 33.963 1.00 17.19 99 ALA A N 1
ATOM 737 C CA . ALA A 1 99 ? -6.387 27.687 33.513 1.00 19.77 99 ALA A CA 1
ATOM 738 C C . ALA A 1 99 ? -5.918 28.731 34.523 1.00 18.98 99 ALA A C 1
ATOM 739 O O . ALA A 1 99 ? -5.503 29.827 34.145 1.00 17.35 99 ALA A O 1
ATOM 741 N N . ALA A 1 100 ? -5.977 28.391 35.807 1.00 18.99 100 ALA A N 1
ATOM 742 C CA . ALA A 1 100 ? -5.534 29.320 36.846 1.00 18.19 100 ALA A CA 1
ATOM 743 C C . ALA A 1 100 ? -4.081 29.665 36.569 1.00 17.05 100 ALA A C 1
ATOM 744 O O . ALA A 1 100 ? -3.683 30.826 36.631 1.00 23.50 100 ALA A O 1
ATOM 746 N N . ILE A 1 101 ? -3.296 28.644 36.250 1.00 20.34 101 ILE A N 1
ATOM 747 C CA . ILE A 1 101 ? -1.880 28.822 35.952 1.00 20.11 101 ILE A CA 1
ATOM 748 C C . ILE A 1 101 ? -1.702 29.764 34.767 1.00 21.13 101 ILE A C 1
ATOM 749 O O . ILE A 1 101 ? -0.846 30.650 34.783 1.00 21.06 101 ILE A O 1
ATOM 754 N N . GLU A 1 102 ? -2.518 29.568 33.735 1.00 25.34 102 GLU A N 1
ATOM 755 C CA . GLU A 1 102 ? -2.436 30.407 32.544 1.00 24.92 102 GLU A CA 1
ATOM 756 C C . GLU A 1 102 ? -2.728 31.851 32.914 1.00 24.74 102 GLU A C 1
ATOM 757 O O . GLU A 1 102 ? -2.030 32.772 32.479 1.00 23.96 102 GLU A O 1
ATOM 763 N N . GLY A 1 103 ? -3.769 32.034 33.719 1.00 21.63 103 GLY A N 1
ATOM 764 C CA .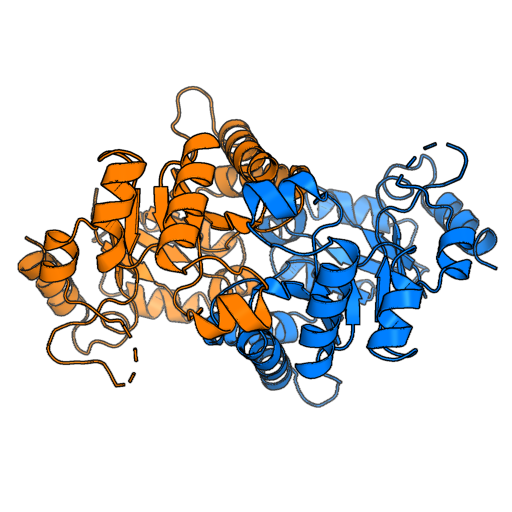 GLY A 1 103 ? -4.161 33.362 34.143 1.00 21.18 103 GLY A CA 1
ATOM 765 C C . GLY A 1 103 ? -3.058 34.071 34.890 1.00 20.32 103 GLY A C 1
ATOM 766 O O . GLY A 1 103 ? -2.761 35.230 34.609 1.00 21.92 103 GLY A O 1
ATOM 767 N N . LEU A 1 104 ? -2.444 33.380 35.844 1.00 21.75 104 LEU A N 1
ATOM 768 C CA . LEU A 1 104 ? -1.369 33.972 36.620 1.00 19.00 104 LEU A CA 1
ATOM 769 C C . LEU A 1 104 ? -0.236 34.399 35.690 1.00 22.17 104 LEU A C 1
ATOM 770 O O . LEU A 1 104 ? 0.327 35.485 35.848 1.00 20.54 104 LEU A O 1
ATOM 775 N N . ASP A 1 105 ? 0.091 33.554 34.715 1.00 23.67 105 ASP A N 1
ATOM 776 C CA . ASP A 1 105 ? 1.158 33.876 33.770 1.00 26.85 105 ASP A CA 1
ATOM 777 C C . ASP A 1 105 ? 0.851 35.142 32.982 1.00 27.84 105 ASP A C 1
ATOM 778 O O . ASP A 1 105 ? 1.671 36.056 32.921 1.00 27.90 105 ASP A O 1
ATOM 783 N N . ALA A 1 106 ? -0.333 35.188 32.380 1.00 30.51 106 ALA A N 1
ATOM 784 C CA . ALA A 1 106 ? -0.745 36.341 31.594 1.00 34.28 106 ALA A CA 1
ATOM 785 C C . ALA A 1 106 ? -0.855 37.595 32.458 1.00 37.29 106 ALA A C 1
ATOM 786 O O . ALA A 1 106 ? -0.843 38.715 31.944 1.00 38.95 106 ALA A O 1
ATOM 788 N N . GLY A 1 107 ? -0.955 37.403 33.769 1.00 37.41 107 GLY A N 1
ATOM 789 C CA . GLY A 1 107 ? -1.078 38.535 34.670 1.00 38.16 107 GLY A CA 1
ATOM 790 C C . GLY A 1 107 ? 0.227 39.005 35.282 1.00 38.02 107 GLY A C 1
ATOM 791 O O . GLY A 1 107 ? 0.277 40.069 35.892 1.00 37.35 107 GLY A O 1
ATOM 792 N N . THR A 1 108 ? 1.284 38.216 35.122 1.00 40.13 108 THR A N 1
ATOM 793 C CA . THR A 1 108 ? 2.588 38.568 35.674 1.00 41.88 108 THR A CA 1
ATOM 794 C C . THR A 1 108 ? 3.396 39.406 34.685 1.00 45.10 108 THR A C 1
ATOM 795 O O . THR A 1 108 ? 3.445 39.099 33.494 1.00 44.01 108 THR A O 1
ATOM 799 N N . PRO A 1 109 ? 4.040 40.479 35.171 1.00 48.43 109 PRO A N 1
ATOM 800 C CA . PRO A 1 109 ? 4.850 41.365 34.331 1.00 51.72 109 PRO A CA 1
ATOM 801 C C . PRO A 1 109 ? 5.820 40.590 33.442 1.00 56.31 109 PRO A C 1
ATOM 802 O O . PRO A 1 109 ? 5.481 40.216 32.318 1.00 57.37 109 PRO A O 1
ATOM 806 N N . SER A 1 110 ? 7.023 40.357 33.961 1.00 60.43 110 SER A N 1
ATOM 807 C CA . SER A 1 110 ? 8.074 39.624 33.252 1.00 63.72 110 SER A CA 1
ATOM 808 C C . SER A 1 110 ? 9.327 39.566 34.115 1.00 64.78 110 SER A C 1
ATOM 809 O O . SER A 1 110 ? 10.102 38.610 34.040 1.00 65.48 110 SER A O 1
ATOM 812 N N . GLY A 1 111 ? 9.516 40.596 34.933 1.00 65.32 111 GLY A N 1
ATOM 813 C CA . GLY A 1 111 ? 10.680 40.655 35.797 1.00 66.33 111 GLY A CA 1
ATOM 814 C C . GLY A 1 111 ? 10.588 39.761 37.019 1.00 67.50 111 GLY A C 1
ATOM 815 O O . GLY A 1 111 ? 11.504 39.737 37.845 1.00 67.02 111 GLY A O 1
ATOM 816 N N . ARG A 1 112 ? 9.486 39.026 37.143 1.00 67.73 112 ARG A N 1
ATOM 817 C CA . ARG A 1 112 ? 9.301 38.131 38.281 1.00 66.68 112 ARG A CA 1
ATOM 818 C C . ARG A 1 112 ? 8.534 36.863 37.925 1.00 63.77 112 ARG A C 1
ATOM 819 O O . ARG A 1 112 ? 7.941 36.754 36.850 1.00 63.43 112 ARG A O 1
ATOM 827 N N . MET A 1 113 ? 8.563 35.901 38.843 1.00 60.99 113 MET A N 1
ATOM 828 C CA . MET A 1 113 ? 7.867 34.634 38.661 1.00 56.96 113 MET A CA 1
ATOM 829 C C . MET A 1 113 ? 6.382 34.856 38.885 1.00 50.87 113 MET A C 1
ATOM 830 O O . MET A 1 113 ? 5.987 35.747 39.638 1.00 50.62 113 MET A O 1
ATOM 835 N N . ARG A 1 114 ? 5.557 34.046 38.233 1.00 43.59 114 ARG A N 1
ATOM 836 C CA . ARG A 1 114 ? 4.122 34.165 38.415 1.00 35.47 114 ARG A CA 1
ATOM 837 C C . ARG A 1 114 ? 3.873 33.849 39.882 1.00 31.05 114 ARG A C 1
ATOM 838 O O . ARG A 1 114 ? 4.662 33.142 40.512 1.00 30.35 114 ARG A O 1
ATOM 846 N N . PRO A 1 115 ? 2.792 34.385 40.461 1.00 25.36 115 PRO A N 1
ATOM 847 C CA . PRO A 1 115 ? 2.574 34.056 41.870 1.00 23.26 115 PRO A CA 1
ATOM 848 C C . PRO A 1 115 ? 2.411 32.546 41.942 1.00 20.76 115 PRO A C 1
ATOM 849 O O . PRO A 1 115 ? 1.936 31.935 40.987 1.00 17.66 115 PRO A O 1
ATOM 853 N N . ARG A 1 116 ? 2.824 31.936 43.046 1.00 17.60 116 ARG A N 1
ATOM 854 C CA . ARG A 1 116 ? 2.675 30.498 43.176 1.00 20.54 116 ARG A CA 1
ATOM 855 C C . ARG A 1 116 ? 1.196 30.184 43.384 1.00 20.48 116 ARG A C 1
ATOM 856 O O . ARG A 1 116 ? 0.404 31.081 43.679 1.00 22.07 116 ARG A O 1
ATOM 864 N N . CYS A 1 117 ? 0.818 28.920 43.229 1.00 18.91 117 CYS A N 1
ATOM 865 C CA . CYS A 1 117 ? -0.587 28.541 43.345 1.00 19.12 117 CYS A CA 1
ATOM 866 C C . CYS A 1 117 ? -0.767 27.142 43.933 1.00 17.25 117 CYS A C 1
ATOM 867 O O . CYS A 1 117 ? -0.176 26.180 43.451 1.00 15.20 117 CYS A O 1
ATOM 870 N N . ILE A 1 118 ? -1.585 27.040 44.978 1.00 16.32 118 ILE A N 1
ATOM 871 C CA . ILE A 1 118 ? -1.850 25.765 45.633 1.00 14.46 118 ILE A CA 1
ATOM 872 C C . ILE A 1 118 ? -3.339 25.456 45.609 1.00 16.85 118 ILE A C 1
ATOM 873 O O . ILE A 1 118 ? -4.168 26.350 45.428 1.00 16.47 118 ILE A O 1
ATOM 878 N N . ALA A 1 119 ? -3.670 24.185 45.813 1.00 13.22 119 ALA A N 1
ATOM 879 C CA . ALA A 1 119 ? -5.052 23.742 45.784 1.00 13.91 119 ALA A CA 1
ATOM 880 C C . ALA A 1 119 ? -5.580 23.200 47.097 1.00 15.87 119 ALA A C 1
ATOM 881 O O . ALA A 1 119 ? -4.856 22.566 47.864 1.00 16.48 119 ALA A O 1
ATOM 883 N N . VAL A 1 120 ? -6.857 23.459 47.348 1.00 15.56 120 VAL A N 1
ATOM 884 C CA . VAL A 1 120 ? -7.509 22.939 48.536 1.00 15.71 120 VAL A CA 1
ATOM 885 C C . VAL A 1 120 ? -8.053 21.602 48.047 1.00 17.92 120 VAL A C 1
ATOM 886 O O . VAL A 1 120 ? -8.717 21.542 47.011 1.00 16.14 120 VAL A O 1
ATOM 890 N N . THR A 1 121 ? -7.737 20.530 48.763 1.00 18.55 121 THR A N 1
ATOM 891 C CA . THR A 1 121 ? -8.204 19.204 48.383 1.00 19.77 121 THR A CA 1
ATOM 892 C C . THR A 1 121 ? -9.591 19.070 48.991 1.00 22.47 121 THR A C 1
ATOM 893 O O . THR A 1 121 ? -10.597 19.015 48.284 1.00 23.15 121 THR A O 1
ATOM 897 N N . GLN A 1 122 ? -9.629 19.032 50.314 1.00 21.78 122 GLN A N 1
ATOM 898 C CA . GLN A 1 122 ? -10.874 18.971 51.057 1.00 22.13 122 GLN A CA 1
ATOM 899 C C . GLN A 1 122 ? -10.679 19.942 52.213 1.00 21.25 122 GLN A C 1
ATOM 900 O O . GLN A 1 122 ? -9.632 19.938 52.859 1.00 21.77 122 GLN A O 1
ATOM 906 N N . LEU A 1 123 ? -11.667 20.795 52.458 1.00 19.67 123 LEU A N 1
ATOM 907 C CA . LEU A 1 123 ? -11.562 21.753 53.552 1.00 19.11 123 LEU A CA 1
ATOM 908 C C . LEU A 1 123 ? -11.242 21.027 54.854 1.00 20.36 123 LEU A C 1
ATOM 909 O O . LEU A 1 123 ? -11.648 19.883 55.051 1.00 17.78 123 LEU A O 1
ATOM 914 N N . THR A 1 124 ? -10.518 21.698 55.741 1.00 21.53 124 THR A N 1
ATOM 915 C CA . THR A 1 124 ? -10.141 21.114 57.021 1.00 24.16 124 THR A CA 1
ATOM 916 C C . THR A 1 124 ? -11.362 20.796 57.886 1.00 24.02 124 THR A C 1
ATOM 917 O O . THR A 1 124 ? -11.281 19.977 58.805 1.00 25.21 124 THR A O 1
ATOM 921 N N . SER A 1 125 ? -12.490 21.435 57.582 1.00 17.96 125 SER A N 1
ATOM 922 C CA . SER A 1 125 ? -13.726 21.230 58.342 1.00 18.78 125 SER A CA 1
ATOM 923 C C . SER A 1 125 ? -14.642 20.153 57.760 1.00 18.73 125 SER A C 1
ATOM 924 O O . SER A 1 125 ? -15.766 19.962 58.225 1.00 16.73 125 SER A O 1
ATOM 927 N N . THR A 1 126 ? -14.159 19.452 56.744 1.00 16.91 126 THR A N 1
ATOM 928 C CA . THR A 1 126 ? -14.941 18.407 56.103 1.00 17.56 126 THR A CA 1
ATOM 929 C C . THR A 1 126 ? -14.550 17.041 56.661 1.00 18.91 126 THR A C 1
ATOM 930 O O . THR A 1 126 ? -13.405 16.614 56.510 1.00 20.36 126 THR A O 1
ATOM 934 N N . ASP A 1 127 ? -15.489 16.365 57.318 1.00 17.52 127 ASP A N 1
ATOM 935 C CA . ASP A 1 127 ? -15.211 15.037 57.857 1.00 20.43 127 ASP A CA 1
ATOM 936 C C . ASP A 1 127 ? -15.725 13.991 56.875 1.00 19.63 127 ASP A C 1
ATOM 937 O O . ASP A 1 127 ? -16.283 14.330 55.829 1.00 19.90 127 ASP A O 1
ATOM 942 N N . GLU A 1 128 ? -15.556 12.719 57.210 1.00 17.93 128 GLU A N 1
ATOM 943 C CA . GLU A 1 128 ? -15.988 11.673 56.302 1.00 19.71 128 GLU A CA 1
ATOM 944 C C . GLU A 1 128 ? -17.500 11.597 56.100 1.00 17.65 128 GLU A C 1
ATOM 945 O O . GLU A 1 128 ? -17.962 11.253 55.016 1.00 17.88 128 GLU A O 1
ATOM 951 N N . ARG A 1 129 ? -18.274 11.918 57.129 1.00 16.55 129 ARG A N 1
ATOM 952 C CA . ARG A 1 129 ? -19.722 11.878 56.988 1.00 16.84 129 ARG A CA 1
ATOM 953 C C . ARG A 1 129 ? -20.154 12.872 55.909 1.00 15.39 129 ARG A C 1
ATOM 954 O O . ARG A 1 129 ? -20.864 12.516 54.970 1.00 14.33 129 ARG A O 1
ATOM 962 N N . MET A 1 130 ? -19.723 14.121 56.051 1.00 16.14 130 MET A N 1
ATOM 963 C CA . MET A 1 130 ? -20.064 15.159 55.087 1.00 17.61 130 MET A CA 1
ATOM 964 C C . MET A 1 130 ? -19.678 14.732 53.678 1.00 17.81 130 MET A C 1
ATOM 965 O O . MET A 1 130 ? -20.476 14.840 52.752 1.00 22.18 130 MET A O 1
ATOM 970 N N . LEU A 1 131 ? -18.450 14.242 53.532 1.00 18.41 131 LEU A N 1
ATOM 971 C CA . LEU A 1 131 ? -17.920 13.803 52.244 1.00 19.50 131 LEU A CA 1
ATOM 972 C C . LEU A 1 131 ? -18.747 12.698 51.567 1.00 21.79 131 LEU A C 1
ATOM 973 O O . LEU A 1 131 ? -19.003 12.753 50.362 1.00 16.35 131 LEU A O 1
ATOM 978 N N . HIS A 1 132 ? -19.158 11.699 52.341 1.00 22.03 132 HIS A N 1
ATOM 979 C CA . HIS A 1 132 ? -19.933 10.586 51.801 1.00 22.12 132 HIS A CA 1
ATOM 980 C C . HIS A 1 132 ? -21.422 10.860 51.663 1.00 20.80 132 HIS A C 1
ATOM 981 O O . HIS A 1 132 ? -22.006 10.650 50.600 1.00 23.23 132 HIS A O 1
ATOM 988 N N . GLU A 1 133 ? -22.033 11.321 52.747 1.00 16.39 133 GLU A N 1
ATOM 989 C CA . GLU A 1 133 ? -23.462 11.590 52.770 1.00 15.18 133 GLU A CA 1
ATOM 990 C C . GLU A 1 133 ? -23.905 12.858 52.040 1.00 16.70 133 GLU A C 1
ATOM 991 O O . GLU A 1 133 ? -24.961 12.876 51.406 1.00 14.27 133 GLU A O 1
ATOM 997 N N . GLU A 1 134 ? -23.107 13.917 52.129 1.00 18.43 134 GLU A N 1
ATOM 998 C CA . GLU A 1 134 ? -23.459 15.181 51.486 1.00 15.90 134 GLU A CA 1
ATOM 999 C C . GLU A 1 134 ? -22.845 15.415 50.112 1.00 17.41 134 GLU A C 1
ATOM 1000 O O . GLU A 1 134 ? -23.540 15.829 49.182 1.00 17.51 134 GLU A O 1
ATOM 1006 N N . LEU A 1 135 ? -21.550 15.153 49.979 1.00 16.78 135 LEU A N 1
ATOM 1007 C CA . LEU A 1 135 ? -20.861 15.357 48.711 1.00 17.07 135 LEU A CA 1
ATOM 1008 C C . LEU A 1 135 ? -20.935 14.154 47.776 1.00 19.19 135 LEU A C 1
ATOM 1009 O O . LEU A 1 135 ? -20.585 14.252 46.598 1.00 19.02 135 LEU A O 1
ATOM 1014 N N . TRP A 1 136 ? -21.392 13.023 48.303 1.00 19.61 136 TRP A N 1
ATOM 1015 C CA . TRP A 1 136 ? -21.526 11.804 47.512 1.00 23.71 136 TRP A CA 1
ATOM 1016 C C . TRP A 1 136 ? -20.223 11.264 46.944 1.00 25.62 136 TRP A C 1
ATOM 1017 O O . TRP A 1 136 ? -20.199 10.709 45.846 1.00 26.46 136 TRP A O 1
ATOM 1028 N N . ILE A 1 137 ? -19.136 11.431 47.686 1.00 28.10 137 ILE A N 1
ATOM 1029 C CA . ILE A 1 137 ? -17.854 10.914 47.241 1.00 29.78 137 ILE A CA 1
ATOM 1030 C C . ILE A 1 137 ? -17.697 9.537 47.869 1.00 34.28 137 ILE A C 1
ATOM 1031 O O . ILE A 1 137 ? -17.480 9.413 49.071 1.00 35.82 137 ILE A O 1
ATOM 1036 N N . SER A 1 138 ? -17.830 8.504 47.043 1.00 38.55 138 SER A N 1
ATOM 1037 C CA . SER A 1 138 ? -17.731 7.123 47.498 1.00 41.68 138 SER A CA 1
ATOM 1038 C C . SER A 1 138 ? -16.302 6.594 47.517 1.00 42.34 138 SER A C 1
ATOM 1039 O O . SER A 1 138 ? -15.909 5.811 46.652 1.00 45.29 138 SER A O 1
ATOM 1042 N N . ARG A 1 139 ? -15.542 7.032 48.515 1.00 39.01 139 ARG A N 1
ATOM 1043 C CA . ARG A 1 139 ? -14.152 6.632 48.725 1.00 35.47 139 ARG A CA 1
ATOM 1044 C C . ARG A 1 139 ? -13.708 7.278 50.033 1.00 33.21 139 ARG A C 1
ATOM 1045 O O . ARG A 1 139 ? -14.258 8.299 50.446 1.00 34.06 139 ARG A O 1
ATOM 1053 N N . PRO A 1 140 ? -12.708 6.690 50.704 1.00 29.54 140 PRO A N 1
ATOM 1054 C CA . PRO A 1 140 ? -12.214 7.238 51.972 1.00 28.98 140 PRO A CA 1
ATOM 1055 C C . PRO A 1 140 ? -11.763 8.695 51.863 1.00 26.67 140 PRO A C 1
ATOM 1056 O O . PRO A 1 140 ? -11.293 9.137 50.813 1.00 26.11 140 PRO A O 1
ATOM 1060 N N . LEU A 1 141 ? -11.911 9.438 52.954 1.00 26.76 141 LEU A N 1
ATOM 1061 C CA . LEU A 1 141 ? -11.503 10.837 52.982 1.00 24.68 141 LEU A CA 1
ATOM 1062 C C . LEU A 1 141 ? -10.006 10.961 52.699 1.00 22.50 141 LEU A C 1
ATOM 1063 O O . LEU A 1 141 ? -9.584 11.802 51.901 1.00 24.25 141 LEU A O 1
ATOM 1068 N N . VAL A 1 142 ? -9.211 10.114 53.347 1.00 20.29 142 VAL A N 1
ATOM 1069 C CA . VAL A 1 142 ? -7.757 10.134 53.182 1.00 20.07 142 VAL A CA 1
ATOM 1070 C C . VAL A 1 142 ? -7.298 9.827 51.763 1.00 21.21 142 VAL A C 1
ATOM 1071 O O . VAL A 1 142 ? -6.342 10.429 51.266 1.00 17.64 142 VAL A O 1
ATOM 1075 N N . GLU A 1 143 ? -7.969 8.879 51.118 1.00 20.88 143 GLU A N 1
ATOM 1076 C CA . GLU A 1 143 ? -7.629 8.515 49.751 1.00 23.35 143 GLU A CA 1
ATOM 1077 C C . GLU A 1 143 ? -8.125 9.602 48.801 1.00 21.71 143 GLU A C 1
ATOM 1078 O O . GLU A 1 143 ? -7.494 9.887 47.786 1.00 22.53 143 GLU A O 1
ATOM 1084 N N . THR A 1 144 ? -9.257 10.212 49.140 1.00 22.60 144 THR A N 1
ATOM 1085 C CA . THR A 1 144 ? -9.825 11.275 48.318 1.00 20.53 144 THR A CA 1
ATOM 1086 C C . THR A 1 144 ? -8.913 12.498 48.348 1.00 19.10 144 THR A C 1
ATOM 1087 O O . THR A 1 144 ? -8.747 13.183 47.338 1.00 20.81 144 THR A O 1
ATOM 1091 N N . VAL A 1 145 ? -8.322 12.768 49.509 1.00 15.80 145 VAL A N 1
ATOM 1092 C CA . VAL A 1 145 ? -7.415 13.903 49.650 1.00 17.35 145 VAL A CA 1
ATOM 1093 C C . VAL A 1 145 ? -6.165 13.699 48.794 1.00 18.35 145 VAL A C 1
ATOM 1094 O O . VAL A 1 145 ? -5.680 14.633 48.161 1.00 16.35 145 VAL A O 1
ATOM 1098 N N . ALA A 1 146 ? -5.643 12.478 48.777 1.00 18.29 146 ALA A N 1
ATOM 1099 C CA . ALA A 1 146 ? -4.458 12.185 47.977 1.00 19.66 146 ALA A CA 1
ATOM 1100 C C . ALA A 1 146 ? -4.800 12.299 46.495 1.00 17.10 146 ALA A C 1
ATOM 1101 O O . ALA A 1 146 ? -4.011 12.813 45.705 1.00 20.50 146 ALA A O 1
ATOM 1103 N N . HIS A 1 147 ? -5.984 11.819 46.123 1.00 19.34 147 HIS A N 1
ATOM 1104 C CA . HIS A 1 147 ? -6.437 11.876 44.733 1.00 19.07 147 HIS A CA 1
ATOM 1105 C C . HIS A 1 147 ? -6.512 13.336 44.271 1.00 18.84 147 HIS A C 1
ATOM 1106 O O . HIS A 1 147 ? -5.980 13.694 43.216 1.00 20.11 147 HIS A O 1
ATOM 1113 N N . TYR A 1 148 ? -7.167 14.177 45.067 1.00 14.18 148 TYR A N 1
ATOM 1114 C CA . TYR A 1 148 ? -7.298 15.594 44.739 1.00 13.95 148 TYR A CA 1
ATOM 1115 C C . TYR A 1 148 ? -5.943 16.291 44.705 1.00 12.20 148 TYR A C 1
ATOM 1116 O O . TYR A 1 148 ? -5.720 17.182 43.891 1.00 12.88 148 TYR A O 1
ATOM 1125 N N . ALA A 1 149 ? -5.037 15.879 45.585 1.00 13.92 149 ALA A N 1
ATOM 1126 C CA . ALA A 1 149 ? -3.701 16.469 45.624 1.00 15.75 149 ALA A CA 1
ATOM 1127 C C . ALA A 1 149 ? -2.966 16.090 44.342 1.00 18.80 149 ALA A C 1
ATOM 1128 O O . ALA A 1 149 ? -2.206 16.891 43.785 1.00 16.70 149 ALA A O 1
ATOM 1130 N N . ALA A 1 150 ? -3.199 14.863 43.881 1.00 18.49 150 ALA A N 1
ATOM 1131 C CA . ALA A 1 150 ? -2.576 14.377 42.656 1.00 19.02 150 ALA A CA 1
ATOM 1132 C C . ALA A 1 150 ? -3.115 15.169 41.470 1.00 18.08 150 ALA A C 1
ATOM 1133 O O . ALA A 1 150 ? -2.367 15.511 40.556 1.00 17.45 150 ALA A O 1
ATOM 1135 N N . LEU A 1 151 ? -4.415 15.459 41.489 1.00 18.00 151 LEU A N 1
ATOM 1136 C CA . LEU A 1 151 ? -5.040 16.223 40.413 1.00 19.03 151 LEU A CA 1
ATOM 1137 C C . LEU A 1 151 ? -4.384 17.597 40.307 1.00 19.89 151 LEU A C 1
ATOM 1138 O O . LEU A 1 151 ? -4.151 18.104 39.207 1.00 18.52 151 LEU A O 1
ATOM 1143 N N . ALA A 1 152 ? -4.090 18.192 41.461 1.00 19.68 152 ALA A N 1
ATOM 1144 C CA . ALA A 1 152 ? -3.447 19.499 41.515 1.00 18.18 152 ALA A CA 1
ATOM 1145 C C . ALA A 1 152 ? -2.008 19.360 41.033 1.00 20.07 152 ALA A C 1
ATOM 1146 O O . ALA A 1 152 ? -1.497 20.207 40.306 1.00 19.74 152 ALA A O 1
ATOM 1148 N N . LYS A 1 153 ? -1.355 18.281 41.451 1.00 22.35 153 LYS A N 1
ATOM 1149 C CA . LYS A 1 153 ? 0.017 18.025 41.045 1.00 24.40 153 LYS A CA 1
ATOM 1150 C C . LYS A 1 153 ? 0.084 17.895 39.525 1.00 24.89 153 LYS A C 1
ATOM 1151 O O . LYS A 1 153 ? 0.924 18.517 38.878 1.00 22.08 153 LYS A O 1
ATOM 1157 N N . GLU A 1 154 ? -0.821 17.100 38.960 1.00 25.50 154 GLU A N 1
ATOM 1158 C CA . GLU A 1 154 ? -0.853 16.880 37.516 1.00 26.83 154 GLU A CA 1
ATOM 1159 C C . GLU A 1 154 ? -1.263 18.119 36.724 1.00 26.61 154 GLU A C 1
ATOM 1160 O O . GLU A 1 154 ? -0.934 18.239 35.544 1.00 25.97 154 GLU A O 1
ATOM 1166 N N . SER A 1 155 ? -1.979 19.039 37.361 1.00 25.96 155 SER A N 1
ATOM 1167 C CA . SER A 1 155 ? -2.417 20.246 36.670 1.00 23.02 155 SER A CA 1
ATOM 1168 C C . SER A 1 155 ? -1.318 21.297 36.571 1.00 22.36 155 SER A C 1
ATOM 1169 O O . SER A 1 155 ? -1.468 22.296 35.871 1.00 22.44 155 SER A O 1
ATOM 1172 N N . GLY A 1 156 ? -0.212 21.066 37.269 1.00 23.06 156 GLY A N 1
ATOM 1173 C CA . GLY A 1 156 ? 0.889 22.010 37.235 1.00 22.15 156 GLY A CA 1
ATOM 1174 C C . GLY A 1 156 ? 0.937 22.974 38.409 1.00 23.39 156 GLY A C 1
ATOM 1175 O O . GLY A 1 156 ? 1.687 23.951 38.372 1.00 20.12 156 GLY A O 1
ATOM 1176 N N . LEU A 1 157 ? 0.143 22.717 39.447 1.00 23.34 157 LEU A N 1
ATOM 1177 C CA . LEU A 1 157 ? 0.138 23.581 40.627 1.00 23.33 157 LEU A CA 1
ATOM 1178 C C . LEU A 1 157 ? 1.336 23.283 41.526 1.00 21.80 157 LEU A C 1
ATOM 1179 O O . LEU A 1 157 ? 1.953 22.227 41.418 1.00 21.63 157 LEU A O 1
ATOM 1184 N N . ASP A 1 158 ? 1.653 24.213 42.423 1.00 22.42 158 ASP A N 1
ATOM 1185 C CA . ASP A 1 158 ? 2.813 24.073 43.303 1.00 20.12 158 ASP A CA 1
ATOM 1186 C C . ASP A 1 158 ? 2.613 23.313 44.610 1.00 20.09 158 ASP A C 1
ATOM 1187 O O . ASP A 1 158 ? 3.591 22.928 45.254 1.00 20.39 158 ASP A O 1
ATOM 1192 N N . GLY A 1 159 ? 1.362 23.100 45.014 1.00 19.38 159 GLY A N 1
ATOM 1193 C CA . GLY A 1 159 ? 1.121 22.379 46.252 1.00 18.05 159 GLY A CA 1
ATOM 1194 C C . GLY A 1 159 ? -0.325 22.386 46.702 1.00 18.83 159 GLY A C 1
ATOM 1195 O O . GLY A 1 159 ? -1.224 22.691 45.917 1.00 15.94 159 GLY A O 1
ATOM 1196 N N . VAL A 1 160 ? -0.554 22.047 47.969 1.00 16.79 160 VAL A N 1
ATOM 1197 C CA . VAL A 1 160 ? -1.909 22.012 48.511 1.00 16.73 160 VAL A CA 1
ATOM 1198 C C . VAL A 1 160 ? -1.992 22.481 49.957 1.00 18.36 160 VAL A C 1
ATOM 1199 O O . VAL A 1 160 ? -0.977 22.692 50.626 1.00 17.95 160 VAL A O 1
ATOM 1203 N N . VAL A 1 161 ? -3.222 22.655 50.424 1.00 19.50 161 VAL A N 1
ATOM 1204 C CA . VAL A 1 161 ? -3.483 23.032 51.803 1.00 17.96 161 VAL A CA 1
ATOM 1205 C C . VAL A 1 161 ? -3.909 21.705 52.416 1.00 19.91 161 VAL A C 1
ATOM 1206 O O . VAL A 1 161 ? -4.782 21.029 51.877 1.00 20.00 161 VAL A O 1
ATOM 1210 N N . CYS A 1 162 ? -3.293 21.318 53.523 1.00 16.35 162 CYS A N 1
ATOM 1211 C CA . CYS A 1 162 ? -3.641 20.047 54.148 1.00 20.54 162 CYS A CA 1
ATOM 1212 C C . CYS A 1 162 ? -3.247 20.033 55.615 1.00 19.13 162 CYS A C 1
ATOM 1213 O O . CYS A 1 162 ? -2.484 20.884 56.070 1.00 21.28 162 CYS A O 1
ATOM 1216 N N . SER A 1 163 ? -3.768 19.066 56.358 1.00 20.29 163 SER A N 1
ATOM 1217 C CA . SER A 1 163 ? -3.415 18.960 57.764 1.00 26.08 163 SER A CA 1
ATOM 1218 C C . SER A 1 163 ? -1.983 18.444 57.772 1.00 24.23 163 SER A C 1
ATOM 1219 O O . SER A 1 163 ? -1.528 17.851 56.791 1.00 26.49 163 SER A O 1
ATOM 1222 N N . ALA A 1 164 ? -1.272 18.671 58.868 1.00 24.60 164 ALA A N 1
ATOM 1223 C CA . ALA A 1 164 ? 0.107 18.216 58.974 1.00 26.95 164 ALA A CA 1
ATOM 1224 C C . ALA A 1 164 ? 0.180 16.691 58.951 1.00 28.81 164 ALA A C 1
ATOM 1225 O O . ALA A 1 164 ? 1.231 16.117 58.664 1.00 30.98 164 ALA A O 1
ATOM 1227 N N . ASN A 1 165 ? -0.939 16.040 59.257 1.00 31.13 165 ASN A N 1
ATOM 1228 C CA . ASN A 1 165 ? -0.997 14.581 59.263 1.00 31.04 165 ASN A CA 1
ATOM 1229 C C . ASN A 1 165 ? -0.926 14.034 57.843 1.00 29.39 165 ASN A C 1
ATOM 1230 O O . ASN A 1 165 ? -0.255 13.035 57.585 1.00 33.01 165 ASN A O 1
ATOM 1235 N N . GLU A 1 166 ? -1.623 14.693 56.925 1.00 23.73 166 GLU A N 1
ATOM 1236 C CA . GLU A 1 166 ? -1.649 14.267 55.533 1.00 25.62 166 GLU A CA 1
ATOM 1237 C C . GLU A 1 166 ? -0.420 14.695 54.739 1.00 20.08 166 GLU A C 1
ATOM 1238 O O . GLU A 1 166 ? -0.230 14.248 53.613 1.00 17.33 166 GLU A O 1
ATOM 1244 N N . ALA A 1 167 ? 0.413 15.544 55.333 1.00 20.65 167 ALA A N 1
ATOM 1245 C CA . ALA A 1 167 ? 1.609 16.057 54.670 1.00 19.85 167 ALA A CA 1
ATOM 1246 C C . ALA A 1 167 ? 2.497 14.985 54.036 1.00 19.73 167 ALA A C 1
ATOM 1247 O O . ALA A 1 167 ? 2.720 14.990 52.822 1.00 16.49 167 ALA A O 1
ATOM 1249 N N . ALA A 1 168 ? 3.007 14.077 54.863 1.00 18.14 168 ALA A N 1
ATOM 1250 C CA . ALA A 1 168 ? 3.885 13.006 54.394 1.00 21.71 168 ALA A CA 1
ATOM 1251 C C . ALA A 1 168 ? 3.235 12.165 53.303 1.00 21.13 168 ALA A C 1
ATOM 1252 O O . ALA A 1 168 ? 3.833 11.922 52.257 1.00 20.57 168 ALA A O 1
ATOM 1254 N N . PHE A 1 169 ? 2.008 11.724 53.551 1.00 20.41 169 PHE A N 1
ATOM 1255 C CA . PHE A 1 169 ? 1.298 10.899 52.589 1.00 23.04 169 PHE A CA 1
ATOM 1256 C C . PHE A 1 169 ? 1.092 11.612 51.256 1.00 21.51 169 PHE A C 1
ATOM 1257 O O . PHE A 1 169 ? 1.209 11.004 50.193 1.00 17.17 169 PHE A O 1
ATOM 1265 N N . ILE A 1 170 ? 0.789 12.902 51.308 1.00 19.34 170 ILE A N 1
ATOM 1266 C CA . ILE A 1 170 ? 0.582 13.656 50.081 1.00 18.58 170 ILE A CA 1
ATOM 1267 C C . ILE A 1 170 ? 1.884 13.788 49.292 1.00 15.77 170 ILE A C 1
ATOM 1268 O O . ILE A 1 170 ? 1.881 13.698 48.069 1.00 15.04 170 ILE A O 1
ATOM 1273 N N . LYS A 1 171 ? 2.993 13.997 49.997 1.00 16.77 171 LYS A N 1
ATOM 1274 C CA . LYS A 1 171 ? 4.297 14.130 49.355 1.00 19.18 171 LYS A CA 1
ATOM 1275 C C . LYS A 1 171 ? 4.742 12.800 48.747 1.00 21.53 171 LYS A C 1
ATOM 1276 O O . LYS A 1 171 ? 5.385 12.771 47.697 1.00 20.41 171 LYS A O 1
ATOM 1282 N N . GLU A 1 172 ? 4.404 11.699 49.411 1.00 22.97 172 GLU A N 1
ATOM 1283 C CA . GLU A 1 172 ? 4.758 10.381 48.901 1.00 25.03 172 GLU A CA 1
ATOM 1284 C C . GLU A 1 172 ? 4.053 10.183 47.566 1.00 24.03 172 GLU A C 1
ATOM 1285 O O . GLU A 1 172 ? 4.589 9.566 46.646 1.00 26.60 172 GLU A O 1
ATOM 1291 N N . ARG A 1 173 ? 2.848 10.729 47.468 1.00 21.75 173 ARG A N 1
ATOM 1292 C CA . ARG A 1 173 ? 2.048 10.613 46.258 1.00 25.04 173 ARG A CA 1
ATOM 1293 C C . ARG A 1 173 ? 2.442 11.617 45.177 1.00 22.25 173 ARG A C 1
ATOM 1294 O O . ARG A 1 173 ? 2.526 11.261 44.006 1.00 22.71 173 ARG A O 1
ATOM 1302 N N . CYS A 1 174 ? 2.708 12.861 45.574 1.00 19.68 174 CYS A N 1
ATOM 1303 C CA . CYS A 1 174 ? 3.025 13.917 44.612 1.00 19.48 174 CYS A CA 1
ATOM 1304 C C . CYS A 1 174 ? 4.463 14.439 44.554 1.00 20.93 174 CYS A C 1
ATOM 1305 O O . CYS A 1 174 ? 4.797 15.223 43.666 1.00 24.19 174 CYS A O 1
ATOM 1308 N N . GLY A 1 175 ? 5.308 14.027 45.490 1.00 20.10 175 GLY A N 1
ATOM 1309 C CA . GLY A 1 175 ? 6.683 14.499 45.485 1.00 16.56 175 GLY A CA 1
ATOM 1310 C C . GLY A 1 175 ? 7.029 15.244 46.760 1.00 18.33 175 GLY A C 1
ATOM 1311 O O . GLY A 1 175 ? 6.222 16.023 47.272 1.00 15.50 175 GLY A O 1
ATOM 1312 N N . ALA A 1 176 ? 8.234 15.014 47.274 1.00 18.24 176 ALA A N 1
ATOM 1313 C CA . ALA A 1 176 ? 8.677 15.654 48.506 1.00 20.70 176 ALA A CA 1
ATOM 1314 C C . ALA A 1 176 ? 8.677 17.175 48.424 1.00 22.27 176 ALA A C 1
ATOM 1315 O O . ALA A 1 176 ? 8.450 17.856 49.425 1.00 22.03 176 ALA A O 1
ATOM 1317 N N . SER A 1 177 ? 8.926 17.712 47.235 1.00 20.41 177 SER A N 1
ATOM 1318 C CA . SER A 1 177 ? 8.946 19.159 47.070 1.00 21.66 177 SER A CA 1
ATOM 1319 C C . SER A 1 177 ? 7.540 19.734 46.908 1.00 19.13 177 SER A C 1
ATOM 1320 O O . SER A 1 177 ? 7.356 20.947 46.930 1.00 16.66 177 SER A O 1
ATOM 1323 N N . PHE A 1 178 ? 6.547 18.869 46.735 1.00 18.79 178 PHE A N 1
ATOM 1324 C CA . PHE A 1 178 ? 5.174 19.342 46.598 1.00 17.67 178 PHE A CA 1
ATOM 1325 C C . PHE A 1 178 ? 4.847 20.014 47.929 1.00 14.30 178 PHE A C 1
ATOM 1326 O O . PHE A 1 178 ? 4.930 19.394 48.990 1.00 12.19 178 PHE A O 1
ATOM 1334 N N . LEU A 1 179 ? 4.497 21.291 47.862 1.00 12.92 179 LEU A N 1
ATOM 1335 C CA . LEU A 1 179 ? 4.214 22.080 49.051 1.00 15.20 179 LEU A CA 1
ATOM 1336 C C . LEU A 1 179 ? 3.046 21.622 49.911 1.00 15.49 179 LEU A C 1
ATOM 1337 O O . LEU A 1 179 ? 2.019 21.172 49.411 1.00 14.99 179 LEU A O 1
ATOM 1342 N N . ALA A 1 180 ? 3.228 21.756 51.220 1.00 16.79 180 ALA A N 1
ATOM 1343 C CA . ALA A 1 180 ? 2.210 21.396 52.193 1.00 18.12 180 ALA A CA 1
ATOM 1344 C C . ALA A 1 180 ? 1.989 22.577 53.132 1.00 17.28 180 ALA A C 1
ATOM 1345 O O . ALA A 1 180 ? 2.745 22.774 54.080 1.00 18.70 180 ALA A O 1
ATOM 1347 N N . VAL A 1 181 ? 0.964 23.374 52.842 1.00 20.47 181 VAL A N 1
ATOM 1348 C CA . VAL A 1 181 ? 0.615 24.532 53.667 1.00 19.18 181 VAL A CA 1
ATOM 1349 C C . VAL A 1 181 ? -0.400 24.013 54.677 1.00 18.43 181 VAL A C 1
ATOM 1350 O O . VAL A 1 181 ? -1.496 23.597 54.302 1.00 18.65 181 VAL A O 1
ATOM 1354 N N . THR A 1 182 ? -0.046 24.047 55.956 1.00 16.76 182 THR A N 1
ATOM 1355 C CA . THR A 1 182 ? -0.928 23.500 56.980 1.00 16.55 182 THR A CA 1
ATOM 1356 C C . THR A 1 182 ? -1.531 24.452 58.008 1.00 18.68 182 THR A C 1
ATOM 1357 O O . THR A 1 182 ? -0.815 25.083 58.784 1.00 18.27 182 THR A O 1
ATOM 1361 N N . PRO A 1 183 ? -2.870 24.558 58.026 1.00 21.08 183 PRO A N 1
ATOM 1362 C CA . PRO A 1 183 ? -3.582 25.424 58.966 1.00 26.00 183 PRO A CA 1
ATOM 1363 C C . PRO A 1 183 ? -3.912 24.632 60.223 1.00 28.54 183 PRO A C 1
ATOM 1364 O O . PRO A 1 183 ? -3.498 23.480 60.368 1.00 28.30 183 PRO A O 1
ATOM 1368 N N . GLY A 1 184 ? -4.672 25.243 61.121 1.00 31.70 184 GLY A N 1
ATOM 1369 C CA . GLY A 1 184 ? -5.024 24.564 62.350 1.00 34.11 184 GLY A CA 1
ATOM 1370 C C . GLY A 1 184 ? -3.784 24.381 63.196 1.00 35.79 184 GLY A C 1
ATOM 1371 O O . GLY A 1 184 ? -3.352 23.255 63.438 1.00 38.86 184 GLY A O 1
ATOM 1372 N N . ILE A 1 185 ? -3.204 25.498 63.628 1.00 37.67 185 ILE A N 1
ATOM 1373 C CA . ILE A 1 185 ? -2.004 25.491 64.459 1.00 35.92 185 ILE A CA 1
ATOM 1374 C C . ILE A 1 185 ? -2.320 26.061 65.843 1.00 37.07 185 ILE A C 1
ATOM 1375 O O . ILE A 1 185 ? -2.935 27.120 65.958 1.00 37.85 185 ILE A O 1
ATOM 1380 N N . ARG A 1 186 ? -1.895 25.355 66.888 1.00 38.94 186 ARG A N 1
ATOM 1381 C CA . ARG A 1 186 ? -2.131 25.785 68.264 1.00 39.65 186 ARG A CA 1
ATOM 1382 C C . ARG A 1 186 ? -1.016 25.369 69.217 1.00 39.40 186 ARG A C 1
ATOM 1383 O O . ARG A 1 186 ? -0.429 24.295 69.074 1.00 36.74 186 ARG A O 1
ATOM 1391 N N . PHE A 1 187 ? -0.734 26.225 70.196 1.00 40.21 187 PHE A N 1
ATOM 1392 C CA . PHE A 1 187 ? 0.295 25.944 71.190 1.00 42.31 187 PHE A CA 1
ATOM 1393 C C . PHE A 1 187 ? -0.216 24.891 72.169 1.00 43.83 187 PHE A C 1
ATOM 1394 O O . PHE A 1 187 ? -1.421 24.784 72.396 1.00 43.01 187 PHE A O 1
ATOM 1402 N N . ALA A 1 188 ? 0.703 24.118 72.742 1.00 46.38 188 ALA A N 1
ATOM 1403 C CA . ALA A 1 188 ? 0.349 23.067 73.695 1.00 50.14 188 ALA A CA 1
ATOM 1404 C C . ALA A 1 188 ? -0.797 23.484 74.616 1.00 51.89 188 ALA A C 1
ATOM 1405 O O . ALA A 1 188 ? -1.797 22.776 74.734 1.00 53.66 188 ALA A O 1
ATOM 1407 N N . ASP A 1 189 ? -0.646 24.633 75.266 1.00 53.28 189 ASP A N 1
ATOM 1408 C CA . ASP A 1 189 ? -1.674 25.140 76.167 1.00 55.90 189 ASP A CA 1
ATOM 1409 C C . ASP A 1 189 ? -2.667 26.021 75.414 1.00 56.56 189 ASP A C 1
ATOM 1410 O O . ASP A 1 189 ? -3.685 26.444 75.968 1.00 57.14 189 ASP A O 1
ATOM 1415 N N . ARG A 1 197 ? -6.866 22.153 65.693 1.00 74.54 197 ARG A N 1
ATOM 1416 C CA . ARG A 1 197 ? -6.762 20.704 65.821 1.00 74.68 197 ARG A CA 1
ATOM 1417 C C . ARG A 1 197 ? -5.483 20.367 66.575 1.00 73.65 197 ARG A C 1
ATOM 1418 O O . ARG A 1 197 ? -4.870 21.244 67.183 1.00 73.09 197 ARG A O 1
ATOM 1426 N N . VAL A 1 198 ? -5.092 19.096 66.547 1.00 73.17 198 VAL A N 1
ATOM 1427 C CA . VAL A 1 198 ? -3.864 18.670 67.212 1.00 72.44 198 VAL A CA 1
ATOM 1428 C C . VAL A 1 198 ? -2.757 19.372 66.440 1.00 70.09 198 VAL A C 1
ATOM 1429 O O . VAL A 1 198 ? -2.569 19.122 65.249 1.00 70.70 198 VAL A O 1
ATOM 1433 N N . VAL A 1 199 ? -2.021 20.250 67.109 1.00 67.25 199 VAL A N 1
ATOM 1434 C CA . VAL A 1 199 ? -0.987 20.995 66.412 1.00 63.36 199 VAL A CA 1
ATOM 1435 C C . VAL A 1 199 ? 0.444 20.906 66.907 1.00 60.65 199 VAL A C 1
ATOM 1436 O O . VAL A 1 199 ? 1.163 19.954 66.606 1.00 63.52 199 VAL A O 1
ATOM 1440 N N . THR A 1 200 ? 0.845 21.928 67.659 1.00 55.01 200 THR A N 1
ATOM 1441 C CA . THR A 1 200 ? 2.202 22.043 68.164 1.00 50.73 200 THR A CA 1
ATOM 1442 C C . THR A 1 200 ? 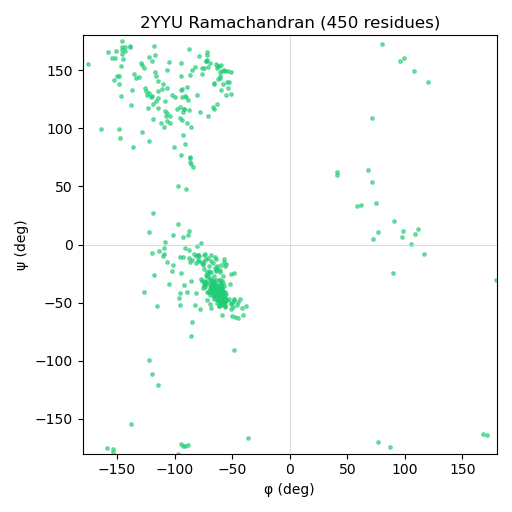3.039 22.371 66.938 1.00 46.53 200 THR A C 1
ATOM 1443 O O . THR A 1 200 ? 3.212 21.531 66.057 1.00 46.93 200 THR A O 1
ATOM 1447 N N . PRO A 1 201 ? 3.541 23.611 66.847 1.00 41.63 201 PRO A N 1
ATOM 1448 C CA . PRO A 1 201 ? 4.356 23.978 65.690 1.00 38.55 201 PRO A CA 1
ATOM 1449 C C . PRO A 1 201 ? 5.443 22.947 65.407 1.00 37.47 201 PRO A C 1
ATOM 1450 O O . PRO A 1 201 ? 5.607 22.512 64.267 1.00 36.72 201 PRO A O 1
ATOM 1454 N N . ARG A 1 202 ? 6.176 22.544 66.443 1.00 37.78 202 ARG A N 1
ATOM 1455 C CA . ARG A 1 202 ? 7.245 21.567 66.261 1.00 38.30 202 ARG A CA 1
ATOM 1456 C C . ARG A 1 202 ? 6.697 20.251 65.723 1.00 35.73 202 ARG A C 1
ATOM 1457 O O . ARG A 1 202 ? 7.286 19.643 64.828 1.00 34.91 202 ARG A O 1
ATOM 1465 N N . LYS A 1 203 ? 5.569 19.813 66.271 1.00 34.00 203 LYS A N 1
ATOM 1466 C CA . LYS A 1 203 ? 4.949 18.573 65.822 1.00 35.90 203 LYS A CA 1
ATOM 1467 C C . LYS A 1 203 ? 4.602 18.706 64.344 1.00 36.58 203 LYS A C 1
ATOM 1468 O O . LYS A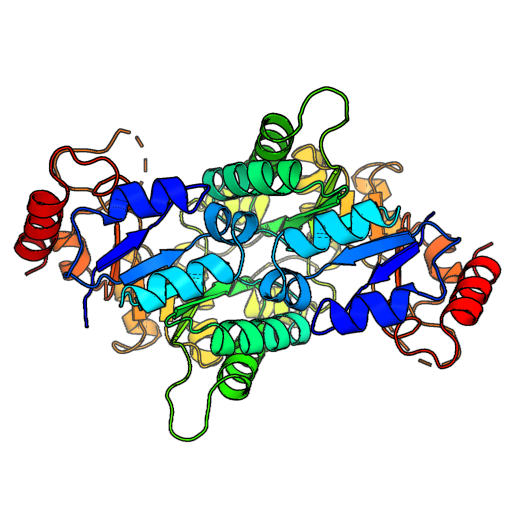 1 203 ? 4.780 17.769 63.566 1.00 36.69 203 LYS A O 1
ATOM 1474 N N . ALA A 1 204 ? 4.106 19.879 63.963 1.00 35.38 204 ALA A N 1
ATOM 1475 C CA . ALA A 1 204 ? 3.747 20.141 62.574 1.00 33.74 204 ALA A CA 1
ATOM 1476 C C . ALA A 1 204 ? 4.984 20.007 61.689 1.00 33.09 204 ALA A C 1
ATOM 1477 O O . ALA A 1 204 ? 4.921 19.442 60.598 1.00 29.00 204 ALA A O 1
ATOM 1479 N N . ARG A 1 205 ? 6.113 20.524 62.165 1.00 34.36 205 ARG A N 1
ATOM 1480 C CA . ARG A 1 205 ? 7.355 20.452 61.404 1.00 37.23 205 ARG A CA 1
ATOM 1481 C C . ARG A 1 205 ? 7.858 19.016 61.270 1.00 36.65 205 ARG A C 1
ATOM 1482 O O . ARG A 1 205 ? 8.464 18.653 60.263 1.00 36.47 205 ARG A O 1
ATOM 1490 N N . ALA A 1 206 ? 7.610 18.208 62.295 1.00 34.42 206 ALA A N 1
ATOM 1491 C CA . ALA A 1 206 ? 8.037 16.817 62.288 1.00 34.98 206 ALA A CA 1
ATOM 1492 C C . ALA A 1 206 ? 7.176 16.002 61.334 1.00 34.59 206 ALA A C 1
ATOM 1493 O O . ALA A 1 206 ? 7.618 14.982 60.808 1.00 34.91 206 ALA A O 1
ATOM 1495 N N . LEU A 1 207 ? 5.948 16.460 61.112 1.00 32.57 207 LEU A N 1
ATOM 1496 C CA . LEU A 1 207 ? 5.022 15.763 60.228 1.00 30.44 207 LEU A CA 1
ATOM 1497 C C . LEU A 1 207 ? 5.284 16.031 58.751 1.00 29.43 207 LEU A C 1
ATOM 1498 O O . LEU A 1 207 ? 4.747 15.337 57.886 1.00 27.96 207 LEU A O 1
ATOM 1503 N N . GLY A 1 208 ? 6.097 17.045 58.463 1.00 26.47 208 GLY A N 1
ATOM 1504 C CA . GLY A 1 208 ? 6.420 17.355 57.082 1.00 24.87 208 GLY A CA 1
ATOM 1505 C C . GLY A 1 208 ? 5.819 18.618 56.491 1.00 26.15 208 GLY A C 1
ATOM 1506 O O . GLY A 1 208 ? 5.923 18.842 55.285 1.00 27.17 208 GLY A O 1
ATOM 1507 N N . SER A 1 209 ? 5.190 19.446 57.320 1.00 22.99 209 SER A N 1
ATOM 1508 C CA . SER A 1 209 ? 4.5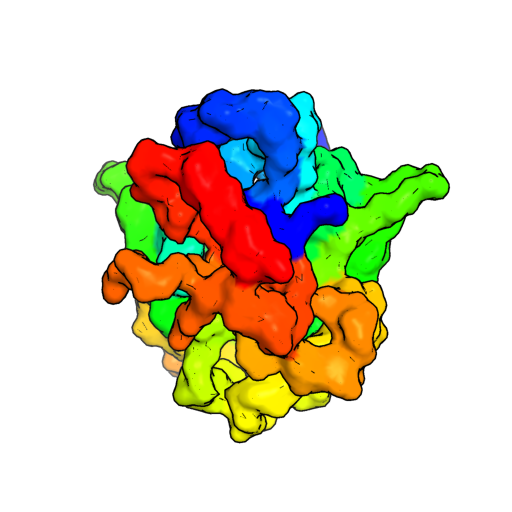92 20.687 56.836 1.00 22.19 209 SER A CA 1
ATOM 1509 C C . SER A 1 209 ? 5.670 21.647 56.342 1.00 20.98 209 SER A C 1
ATOM 1510 O O . SER A 1 209 ? 6.719 21.783 56.969 1.00 23.32 209 SER A O 1
ATOM 1513 N N . ASP A 1 210 ? 5.414 22.308 55.218 1.00 18.72 210 ASP A N 1
ATOM 1514 C CA . ASP A 1 210 ? 6.368 23.269 54.672 1.00 19.03 210 ASP A CA 1
ATOM 1515 C C . ASP A 1 210 ? 6.094 24.654 55.250 1.00 19.86 210 ASP A C 1
ATOM 1516 O O . ASP A 1 210 ? 7.013 25.394 55.589 1.00 24.23 210 ASP A O 1
ATOM 1521 N N . TYR A 1 211 ? 4.816 24.995 55.355 1.00 18.37 211 TYR A N 1
ATOM 1522 C CA . TYR A 1 211 ? 4.388 26.271 55.909 1.00 16.83 211 TYR A CA 1
ATOM 1523 C C . TYR A 1 211 ? 3.256 25.983 56.887 1.00 15.32 211 TYR A C 1
ATOM 1524 O O . TYR A 1 211 ? 2.444 25.088 56.654 1.00 14.75 211 TYR A O 1
ATOM 1533 N N . ILE A 1 212 ? 3.204 26.725 57.987 1.00 15.79 212 ILE A N 1
ATOM 1534 C CA . ILE A 1 212 ? 2.125 26.545 58.940 1.00 15.87 212 ILE A CA 1
ATOM 1535 C C . ILE A 1 212 ? 1.353 27.852 59.062 1.00 19.76 212 ILE A C 1
ATOM 1536 O O . ILE A 1 212 ? 1.936 28.916 59.267 1.00 19.55 212 ILE A O 1
ATOM 1541 N N . VAL A 1 213 ? 0.039 27.768 58.899 1.00 19.46 213 VAL A N 1
ATOM 1542 C CA . VAL A 1 213 ? -0.807 28.943 59.006 1.00 18.62 213 VAL A CA 1
ATOM 1543 C C . VAL A 1 213 ? -1.186 29.106 60.465 1.00 17.84 213 VAL A C 1
ATOM 1544 O O . VAL A 1 213 ? -1.850 28.245 61.046 1.00 18.79 213 VAL A O 1
ATOM 1548 N N . ILE A 1 214 ? -0.744 30.207 61.060 1.00 19.84 214 ILE A N 1
ATOM 1549 C CA . ILE A 1 214 ? -1.042 30.485 62.453 1.00 17.83 214 ILE A CA 1
ATOM 1550 C C . ILE A 1 214 ? -2.086 31.601 62.499 1.00 18.11 214 ILE A C 1
ATOM 1551 O O . ILE A 1 214 ? -1.970 32.591 61.774 1.00 16.03 214 ILE A O 1
ATOM 1556 N N . GLY A 1 215 ? -3.108 31.425 63.338 1.00 16.33 215 GLY A N 1
ATOM 1557 C CA . GLY A 1 215 ? -4.174 32.409 63.445 1.00 14.51 215 GLY A CA 1
ATOM 1558 C C . GLY A 1 215 ? -4.308 33.155 64.765 1.00 18.94 215 GLY A C 1
ATOM 1559 O O . GLY A 1 215 ? -3.376 33.843 65.189 1.00 13.46 215 GLY A O 1
ATOM 1560 N N . ARG A 1 216 ? -5.473 33.033 65.406 1.00 20.24 216 ARG A N 1
ATOM 1561 C CA . ARG A 1 216 ? -5.742 33.715 66.678 1.00 25.50 216 ARG A CA 1
ATOM 1562 C C . ARG A 1 216 ? -4.668 33.474 67.725 1.00 25.98 216 ARG A C 1
ATOM 1563 O O . ARG A 1 216 ? -4.373 34.352 68.538 1.00 21.88 216 ARG A O 1
ATOM 1571 N N . SER A 1 217 ? -4.096 32.276 67.707 1.00 26.34 217 SER A N 1
ATOM 1572 C CA . SER A 1 217 ? -3.057 31.913 68.651 1.00 26.34 217 SER A CA 1
ATOM 1573 C C . SER A 1 217 ? -2.011 33.021 68.697 1.00 24.77 217 SER A C 1
ATOM 1574 O O . SER A 1 217 ? -1.310 33.188 69.695 1.00 27.06 217 SER A O 1
ATOM 1577 N N . LEU A 1 218 ? -1.921 33.783 67.613 1.00 22.56 218 LEU A N 1
ATOM 1578 C CA . LEU A 1 218 ? -0.961 34.876 67.519 1.00 21.07 218 LEU A CA 1
ATOM 1579 C C . LEU A 1 218 ? -1.634 36.245 67.421 1.00 21.59 218 LEU A C 1
ATOM 1580 O O . LEU A 1 218 ? -1.329 37.150 68.196 1.00 22.24 218 LEU A O 1
ATOM 1585 N N . THR A 1 219 ? -2.555 36.395 66.473 1.00 22.94 219 THR A N 1
ATOM 1586 C CA . THR A 1 219 ? -3.240 37.671 66.271 1.00 21.00 219 THR A CA 1
ATOM 1587 C C . THR A 1 219 ? -4.040 38.150 67.479 1.00 21.11 219 THR A C 1
ATOM 1588 O O . THR A 1 219 ? -4.289 39.347 67.628 1.00 23.67 219 THR A O 1
ATOM 1592 N N . ARG A 1 220 ? -4.444 37.226 68.342 1.00 23.09 220 ARG A N 1
ATOM 1593 C CA . ARG A 1 220 ? -5.210 37.604 69.522 1.00 26.00 220 ARG A CA 1
ATOM 1594 C C . ARG A 1 220 ? -4.394 37.478 70.806 1.00 25.07 220 ARG A C 1
ATOM 1595 O O . ARG A 1 220 ? -4.900 37.736 71.894 1.00 27.30 220 ARG A O 1
ATOM 1603 N N . ALA A 1 221 ? -3.128 37.090 70.677 1.00 22.79 221 ALA A N 1
ATOM 1604 C CA . ALA A 1 221 ? -2.263 36.940 71.842 1.00 20.52 221 ALA A CA 1
ATOM 1605 C C . ALA A 1 221 ? -2.104 38.275 72.558 1.00 19.63 221 ALA A C 1
ATOM 1606 O O . ALA A 1 221 ? -2.231 39.335 71.946 1.00 19.59 221 ALA A O 1
ATOM 1608 N N . ALA A 1 222 ? -1.835 38.222 73.858 1.00 19.83 222 ALA A N 1
ATOM 1609 C CA . ALA A 1 222 ? -1.659 39.434 74.647 1.00 20.33 222 ALA A CA 1
ATOM 1610 C C . ALA A 1 222 ? -0.419 40.185 74.182 1.00 20.80 222 ALA A C 1
ATOM 1611 O O . ALA A 1 222 ? -0.360 41.415 74.241 1.00 23.53 222 ALA A O 1
ATOM 1613 N N . ASP A 1 223 ? 0.568 39.436 73.711 1.00 19.96 223 ASP A N 1
ATOM 1614 C CA . ASP A 1 223 ? 1.817 40.021 73.247 1.00 22.00 223 ASP A CA 1
ATOM 1615 C C . ASP A 1 223 ? 2.192 39.323 71.947 1.00 21.80 223 ASP A C 1
ATOM 1616 O O . ASP A 1 223 ? 2.985 38.381 71.944 1.00 22.95 223 ASP A O 1
ATOM 1621 N N . PRO A 1 224 ? 1.626 39.782 70.821 1.00 23.10 224 PRO A N 1
ATOM 1622 C CA . PRO A 1 224 ? 1.895 39.196 69.506 1.00 24.52 224 PRO A CA 1
ATOM 1623 C C . PRO A 1 224 ? 3.374 38.988 69.221 1.00 25.27 224 PRO A C 1
ATOM 1624 O O . PRO A 1 224 ? 3.824 37.861 69.032 1.00 24.63 224 PRO A O 1
ATOM 1628 N N . LEU A 1 225 ? 4.119 40.086 69.193 1.00 24.74 225 LEU A N 1
ATOM 1629 C CA . LEU A 1 225 ? 5.546 40.044 68.914 1.00 28.21 225 LEU A CA 1
ATOM 1630 C C . LEU A 1 225 ? 6.244 38.931 69.694 1.00 26.70 225 LEU A C 1
ATOM 1631 O O . LEU A 1 225 ? 6.989 38.139 69.120 1.00 27.13 225 LEU A O 1
ATOM 1636 N N . ARG A 1 226 ? 5.992 38.866 70.996 1.00 26.48 226 ARG A N 1
ATOM 1637 C CA . ARG A 1 226 ? 6.599 37.843 71.842 1.00 28.20 226 ARG A CA 1
ATOM 1638 C C . ARG A 1 226 ? 6.077 36.439 71.516 1.00 24.51 226 ARG A C 1
ATOM 1639 O O . ARG A 1 226 ? 6.787 35.447 71.681 1.00 24.10 226 ARG A O 1
ATOM 1647 N N . THR A 1 227 ? 4.834 36.352 71.061 1.00 23.59 227 THR A N 1
ATOM 1648 C CA . THR A 1 227 ? 4.270 35.059 70.701 1.00 19.85 227 THR A CA 1
ATOM 1649 C C . THR A 1 227 ? 4.926 34.591 69.408 1.00 17.75 227 THR A C 1
ATOM 1650 O O . THR A 1 227 ? 5.020 33.392 69.150 1.00 15.70 227 THR A O 1
ATOM 1654 N N . TYR A 1 228 ? 5.391 35.537 68.601 1.00 15.46 228 TYR A N 1
ATOM 1655 C CA . TYR A 1 228 ? 6.043 35.184 67.346 1.00 18.01 228 TYR A CA 1
ATOM 1656 C C . TYR A 1 228 ? 7.423 34.631 67.646 1.00 18.15 228 TYR A C 1
ATOM 1657 O O . TYR A 1 228 ? 7.914 33.746 66.941 1.00 21.47 228 TYR A O 1
ATOM 1666 N N . ALA A 1 229 ? 8.050 35.162 68.692 1.00 17.65 229 ALA A N 1
ATOM 1667 C CA . ALA A 1 229 ? 9.373 34.697 69.091 1.00 20.15 229 ALA A CA 1
ATOM 1668 C C . ALA A 1 229 ? 9.258 33.267 69.611 1.00 19.78 229 ALA A C 1
ATOM 1669 O O . ALA A 1 229 ? 10.126 32.438 69.352 1.00 21.47 229 ALA A O 1
ATOM 1671 N N . ARG A 1 230 ? 8.178 32.982 70.336 1.00 20.96 230 ARG A N 1
ATOM 1672 C CA . ARG A 1 230 ? 7.958 31.644 70.878 1.00 24.45 230 ARG A CA 1
ATOM 1673 C C . ARG A 1 230 ? 7.685 30.655 69.748 1.00 27.22 230 ARG A C 1
ATOM 1674 O O . ARG A 1 230 ? 8.060 29.484 69.828 1.00 26.02 230 ARG A O 1
ATOM 1682 N N . LEU A 1 231 ? 7.024 31.131 68.698 1.00 26.85 231 LEU A N 1
ATOM 1683 C CA . LEU A 1 231 ? 6.710 30.288 67.551 1.00 27.03 231 LEU A CA 1
ATOM 1684 C C . LEU A 1 231 ? 8.008 29.781 66.934 1.00 28.48 231 LEU A C 1
ATOM 1685 O O . LEU A 1 231 ? 8.153 28.588 66.662 1.00 26.96 231 LEU A O 1
ATOM 1690 N N . GLN A 1 232 ? 8.951 30.696 66.723 1.00 30.06 232 GLN A N 1
ATOM 1691 C CA . GLN A 1 232 ? 10.248 30.355 66.146 1.00 34.18 232 GLN A CA 1
ATOM 1692 C C . GLN A 1 232 ? 10.978 29.321 67.008 1.00 35.86 232 GLN A C 1
ATOM 1693 O O . GLN A 1 232 ? 11.494 28.327 66.498 1.00 35.45 232 GLN A O 1
ATOM 1699 N N . HIS A 1 233 ? 11.014 29.558 68.315 1.00 38.96 233 HIS A N 1
ATOM 1700 C CA . HIS A 1 233 ? 11.698 28.652 69.227 1.00 42.84 233 HIS A CA 1
ATOM 1701 C C . HIS A 1 233 ? 11.143 27.233 69.226 1.00 41.75 233 HIS A C 1
ATOM 1702 O O . HIS A 1 233 ? 11.903 26.279 69.086 1.00 42.51 233 HIS A O 1
ATOM 1709 N N . GLU A 1 234 ? 9.830 27.084 69.380 1.00 40.83 234 GLU A N 1
ATOM 1710 C CA . GLU A 1 234 ? 9.247 25.748 69.375 1.00 41.66 234 GLU A CA 1
ATOM 1711 C C . GLU A 1 234 ? 9.543 25.070 68.043 1.00 42.57 234 GLU A C 1
ATOM 1712 O O . GLU A 1 234 ? 9.447 23.848 67.922 1.00 40.37 234 GLU A O 1
ATOM 1718 N N . TRP A 1 235 ? 9.908 25.874 67.049 1.00 42.43 235 TRP A N 1
ATOM 1719 C CA . TRP A 1 235 ? 10.219 25.363 65.721 1.00 44.69 235 TRP A CA 1
ATOM 1720 C C . TRP A 1 235 ? 11.715 25.084 65.596 1.00 46.42 235 TRP A C 1
ATOM 1721 O O . TRP A 1 235 ? 12.509 25.975 65.294 1.00 45.24 235 TRP A O 1
ATOM 1732 N N . ASN A 1 236 ? 12.084 23.832 65.849 1.00 49.64 236 ASN A N 1
ATOM 1733 C CA . ASN A 1 236 ? 13.471 23.388 65.772 1.00 52.45 236 ASN A CA 1
ATOM 1734 C C . ASN A 1 236 ? 13.546 21.879 65.524 1.00 52.78 236 ASN A C 1
ATOM 1735 O O . ASN A 1 236 ? 14.320 21.465 64.631 1.00 51.87 236 ASN A O 1
ATOM 1740 N N . HIS B 1 4 ? -38.112 41.549 40.103 1.00 53.57 4 HIS B N 1
ATOM 1741 C CA . HIS B 1 4 ? -38.401 42.750 39.270 1.00 50.81 4 HIS B CA 1
ATOM 1742 C C . HIS B 1 4 ? -38.210 42.400 37.796 1.00 47.49 4 HIS B C 1
ATOM 1743 O O . HIS B 1 4 ? -39.095 42.639 36.972 1.00 47.53 4 HIS B O 1
ATOM 1750 N N . THR B 1 5 ? -37.050 41.838 37.472 1.00 40.65 5 THR B N 1
ATOM 1751 C CA . THR B 1 5 ? -36.746 41.436 36.104 1.00 31.75 5 THR B CA 1
ATOM 1752 C C . THR B 1 5 ? -36.119 40.045 36.091 1.00 29.21 5 THR B C 1
ATOM 1753 O O . THR B 1 5 ? -35.409 39.668 37.020 1.00 29.61 5 THR B O 1
ATOM 1757 N N . PRO B 1 6 ? -36.385 39.257 35.037 1.00 25.75 6 PRO B N 1
ATOM 1758 C CA . PRO B 1 6 ? -35.845 37.901 34.910 1.00 24.54 6 PRO B CA 1
ATOM 1759 C C . PRO B 1 6 ? -34.441 37.840 34.305 1.00 22.74 6 PRO B C 1
ATOM 1760 O O . PRO B 1 6 ? -33.775 36.808 34.367 1.00 21.49 6 PRO B O 1
ATOM 1764 N N . PHE B 1 7 ? -33.990 38.946 33.727 1.00 22.48 7 PHE B N 1
ATOM 1765 C CA . PHE B 1 7 ? -32.679 38.976 33.088 1.00 20.16 7 PHE B CA 1
ATOM 1766 C C . PHE B 1 7 ? -31.547 39.483 33.974 1.00 18.49 7 PHE B C 1
ATOM 1767 O O . PHE B 1 7 ? -31.673 40.505 34.641 1.00 18.02 7 PHE B O 1
ATOM 1775 N N . ILE B 1 8 ? -30.439 38.752 33.975 1.00 18.83 8 ILE B N 1
ATOM 1776 C CA . ILE B 1 8 ? -29.270 39.130 34.755 1.00 18.64 8 ILE B CA 1
ATOM 1777 C C . ILE B 1 8 ? -28.123 39.343 33.776 1.00 17.27 8 ILE B C 1
ATOM 1778 O O . ILE B 1 8 ? -27.760 38.434 33.034 1.00 18.81 8 ILE B O 1
ATOM 1783 N N . VAL B 1 9 ? -27.555 40.543 33.767 1.00 16.30 9 VAL B N 1
ATOM 1784 C CA . VAL B 1 9 ? -26.466 40.842 32.844 1.00 14.18 9 VAL B CA 1
ATOM 1785 C C . VAL B 1 9 ? -25.097 40.649 33.481 1.00 15.06 9 VAL B C 1
ATOM 1786 O O . VAL B 1 9 ? -24.746 41.327 34.448 1.00 11.95 9 VAL B O 1
ATOM 1790 N N . ALA B 1 10 ? -24.325 39.724 32.919 1.00 13.47 10 ALA B N 1
ATOM 1791 C CA . ALA B 1 10 ? -22.999 39.416 33.427 1.00 14.56 10 ALA B CA 1
ATOM 1792 C C . ALA B 1 10 ? -21.954 40.452 33.019 1.00 15.73 10 ALA B C 1
ATOM 1793 O O . ALA B 1 10 ? -21.630 40.600 31.840 1.00 17.20 10 ALA B O 1
ATOM 1795 N N . LEU B 1 11 ? -21.432 41.173 34.005 1.00 15.11 11 LEU B N 1
ATOM 1796 C CA . LEU B 1 11 ? -20.416 42.181 33.743 1.00 16.24 11 LEU B CA 1
ATOM 1797 C C . LEU B 1 11 ? -19.052 41.498 33.753 1.00 15.59 11 LEU B C 1
ATOM 1798 O O . LEU B 1 11 ? -18.286 41.634 34.708 1.00 16.00 11 LEU B O 1
ATOM 1803 N N . ASP B 1 12 ? -18.760 40.750 32.691 1.00 13.79 12 ASP B N 1
ATOM 1804 C CA . ASP B 1 12 ? -17.489 40.045 32.591 1.00 17.77 12 ASP B CA 1
ATOM 1805 C C . ASP B 1 12 ? -16.384 40.944 32.042 1.00 20.29 12 ASP B C 1
ATOM 1806 O O . ASP B 1 12 ? -15.874 40.728 30.944 1.00 15.73 12 ASP B O 1
ATOM 1811 N N . PHE B 1 13 ? -16.027 41.957 32.826 1.00 23.37 13 PHE B N 1
ATOM 1812 C CA . PHE B 1 13 ? -14.982 42.905 32.463 1.00 25.18 13 PHE B CA 1
ATOM 1813 C C . PHE B 1 13 ? -13.996 42.998 33.630 1.00 26.19 13 PHE B C 1
ATOM 1814 O O . PHE B 1 13 ? -14.355 42.738 34.779 1.00 24.38 13 PHE B O 1
ATOM 1822 N N . PRO B 1 14 ? -12.738 43.365 33.350 1.00 24.92 14 PRO B N 1
ATOM 1823 C CA . PRO B 1 14 ? -11.727 43.477 34.405 1.00 25.83 14 PRO B CA 1
ATOM 1824 C C . PRO B 1 14 ? -11.650 44.829 35.121 1.00 26.30 14 PRO B C 1
ATOM 1825 O O . PRO B 1 14 ? -10.899 44.975 36.086 1.00 27.53 14 PRO B O 1
ATOM 1829 N N . SER B 1 15 ? -12.419 45.817 34.672 1.00 25.29 15 SER B N 1
ATOM 1830 C CA . SER B 1 15 ? -12.356 47.125 35.318 1.00 24.79 15 SER B CA 1
ATOM 1831 C C . SER B 1 15 ? -13.628 47.952 35.237 1.00 24.90 15 SER B C 1
ATOM 1832 O O . SER B 1 15 ? -14.486 47.730 34.382 1.00 25.78 15 SER B O 1
ATOM 1835 N N . LYS B 1 16 ? -13.722 48.923 36.136 1.00 23.73 16 LYS B N 1
ATOM 1836 C CA . LYS B 1 16 ? -14.863 49.821 36.200 1.00 25.29 16 LYS B CA 1
ATOM 1837 C C . LYS B 1 16 ? -15.062 50.547 34.871 1.00 24.12 16 LYS B C 1
ATOM 1838 O O . LYS B 1 16 ? -16.182 50.669 34.381 1.00 23.83 16 LYS B O 1
ATOM 1844 N N . GLN B 1 17 ? -13.963 51.018 34.292 1.00 22.50 17 GLN B N 1
ATOM 1845 C CA . GLN B 1 17 ? -13.998 51.749 33.033 1.00 23.55 17 GLN B CA 1
ATOM 1846 C C . GLN B 1 17 ? -14.771 51.015 31.938 1.00 22.67 17 GLN B C 1
ATOM 1847 O O . GLN B 1 17 ? -15.638 51.599 31.290 1.00 23.03 17 GLN B O 1
ATOM 1853 N N . GLU B 1 18 ? -14.457 49.740 31.729 1.00 18.21 18 GLU B N 1
ATOM 1854 C CA . GLU B 1 18 ? -15.147 48.957 30.714 1.00 20.28 18 GLU B CA 1
ATOM 1855 C C . GLU B 1 18 ? -16.606 48.761 31.119 1.00 21.28 18 GLU B C 1
ATOM 1856 O O . GLU B 1 18 ? -17.493 48.687 30.268 1.00 20.61 18 GLU B O 1
ATOM 1862 N N . VAL B 1 19 ? -16.851 48.693 32.424 1.00 18.97 19 VAL B N 1
ATOM 1863 C CA . VAL B 1 19 ? -18.210 48.539 32.929 1.00 17.55 19 VAL B CA 1
ATOM 1864 C C . VAL B 1 19 ? -19.014 49.792 32.585 1.00 15.96 19 VAL B C 1
ATOM 1865 O O . VAL B 1 19 ? -20.133 49.700 32.080 1.00 14.09 19 VAL B O 1
ATOM 1869 N N . GLU B 1 20 ? -18.432 50.960 32.850 1.00 17.43 20 GLU B N 1
ATOM 1870 C CA . GLU B 1 20 ? -19.093 52.231 32.562 1.00 19.97 20 GLU B CA 1
ATOM 1871 C C . GLU B 1 20 ? -19.411 52.381 31.082 1.00 16.77 20 GLU B C 1
ATOM 1872 O O . GLU B 1 20 ? -20.459 52.904 30.717 1.00 19.72 20 GLU B O 1
ATOM 1878 N N . ARG B 1 21 ? -18.499 51.924 30.236 1.00 17.91 21 ARG B N 1
ATOM 1879 C CA . ARG B 1 21 ? -18.685 52.012 28.797 1.00 18.25 21 ARG B CA 1
ATOM 1880 C C . ARG B 1 21 ? -19.885 51.202 28.352 1.00 18.76 21 ARG B C 1
ATOM 1881 O O . ARG B 1 21 ? -20.690 51.663 27.537 1.00 19.13 21 ARG B O 1
ATOM 1889 N N . PHE B 1 22 ? -20.006 49.993 28.887 1.00 14.78 22 PHE B N 1
ATOM 1890 C CA . PHE B 1 22 ? -21.119 49.136 28.524 1.00 16.83 22 PHE B CA 1
ATOM 1891 C C . PHE B 1 22 ? -22.455 49.706 28.982 1.00 13.15 22 PHE B C 1
ATOM 1892 O O . PHE B 1 22 ? -23.429 49.703 28.233 1.00 17.08 22 PHE B O 1
ATOM 1900 N N . LEU B 1 23 ? -22.490 50.199 30.214 1.00 15.09 23 LEU B N 1
ATOM 1901 C CA . LEU B 1 23 ? -23.715 50.737 30.796 1.00 16.06 23 LEU B CA 1
ATOM 1902 C C . LEU B 1 23 ? -24.181 52.112 30.318 1.00 15.79 23 LEU B C 1
ATOM 1903 O O . LEU B 1 23 ? -25.346 52.467 30.510 1.00 15.14 23 LEU B O 1
ATOM 1908 N N . ARG B 1 24 ? -23.289 52.878 29.698 1.00 14.77 24 ARG B N 1
ATOM 1909 C CA . ARG B 1 24 ? -23.632 54.219 29.226 1.00 17.77 24 ARG B CA 1
ATOM 1910 C C . ARG B 1 24 ? -25.012 54.342 28.573 1.00 17.83 24 ARG B C 1
ATOM 1911 O O . ARG B 1 24 ? -25.826 55.168 28.985 1.00 20.27 24 ARG B O 1
ATOM 1919 N N . PRO B 1 25 ? -25.299 53.521 27.550 1.00 17.06 25 PRO B N 1
ATOM 1920 C CA . PRO B 1 25 ? -26.609 53.614 26.899 1.00 18.53 25 PRO B CA 1
ATOM 1921 C C . PRO B 1 25 ? -27.800 53.160 27.751 1.00 19.83 25 PRO B C 1
ATOM 1922 O O . PRO B 1 25 ? -28.947 53.451 27.420 1.00 19.41 25 PRO B O 1
ATOM 1926 N N . PHE B 1 26 ? -27.530 52.463 28.849 1.00 20.22 26 PHE B N 1
ATOM 1927 C CA . PHE B 1 26 ? -28.599 51.980 29.718 1.00 24.53 26 PHE B CA 1
ATOM 1928 C C . PHE B 1 26 ? -29.010 52.971 30.800 1.00 27.30 26 PHE B C 1
ATOM 1929 O O . PHE B 1 26 ? -29.789 52.637 31.694 1.00 26.70 26 PHE B O 1
ATOM 1937 N N . ALA B 1 27 ? -28.485 54.189 30.717 1.00 29.16 27 ALA B N 1
ATOM 1938 C CA . ALA B 1 27 ? -28.811 55.220 31.692 1.00 33.12 27 ALA B CA 1
ATOM 1939 C C . ALA B 1 27 ? -30.325 55.339 31.830 1.00 35.74 27 ALA B C 1
ATOM 1940 O O . ALA B 1 27 ? -31.040 55.445 30.833 1.00 38.21 27 ALA B O 1
ATOM 1942 N N . GLY B 1 28 ? -30.810 55.308 33.065 1.00 36.72 28 GLY B N 1
ATOM 1943 C CA . GLY B 1 28 ? -32.240 55.423 33.291 1.00 40.74 28 GLY B CA 1
ATOM 1944 C C . GLY B 1 28 ? -32.954 54.086 33.300 1.00 42.85 28 GLY B C 1
ATOM 1945 O O . GLY B 1 28 ? -34.031 53.956 33.883 1.00 44.41 28 GLY B O 1
ATOM 1946 N N . THR B 1 29 ? -32.362 53.095 32.642 1.00 42.51 29 THR B N 1
ATOM 1947 C CA . THR B 1 29 ? -32.934 51.756 32.592 1.00 42.09 29 THR B CA 1
ATOM 1948 C C . THR B 1 29 ? -32.207 50.878 33.604 1.00 41.59 29 THR B C 1
ATOM 1949 O O . THR B 1 29 ? -31.268 50.159 33.255 1.00 41.69 29 THR B O 1
ATOM 1953 N N . PRO B 1 30 ? -32.636 50.924 34.877 1.00 38.53 30 PRO B N 1
ATOM 1954 C CA . PRO B 1 30 ? -31.982 50.110 35.903 1.00 36.02 30 PRO B CA 1
ATOM 1955 C C . PRO B 1 30 ? -31.940 48.645 35.491 1.00 33.98 30 PRO B C 1
ATOM 1956 O O . PRO B 1 30 ? -32.931 48.095 35.011 1.00 36.71 30 PRO B O 1
ATOM 1960 N N . LEU B 1 31 ? -30.783 48.022 35.673 1.00 30.88 31 LEU B N 1
ATOM 1961 C CA . LEU B 1 31 ? -30.610 46.622 35.312 1.00 26.88 31 LEU B CA 1
ATOM 1962 C C . LEU B 1 31 ? -30.287 45.763 36.526 1.00 23.00 31 LEU B C 1
ATOM 1963 O O . LEU B 1 31 ? -30.051 46.274 37.622 1.00 25.98 31 LEU B O 1
ATOM 1968 N N . PHE B 1 32 ? -30.298 44.451 36.316 1.00 21.12 32 PHE B N 1
ATOM 1969 C CA . PHE B 1 32 ? -29.945 43.490 37.353 1.00 19.80 32 PHE B CA 1
ATOM 1970 C C . PHE B 1 32 ? -28.634 42.934 36.806 1.00 19.02 32 PHE B C 1
ATOM 1971 O O . PHE B 1 32 ? -28.636 42.148 35.858 1.00 21.38 32 PHE B O 1
ATOM 1979 N N . VAL B 1 33 ? -27.518 43.356 37.393 1.00 14.97 33 VAL B N 1
ATOM 1980 C CA . VAL B 1 33 ? -26.200 42.939 36.919 1.00 16.20 33 VAL B CA 1
ATOM 1981 C C . VAL B 1 33 ? -25.448 41.936 37.784 1.00 14.79 33 VAL B C 1
ATOM 1982 O O . VAL B 1 33 ? -25.596 41.920 39.006 1.00 12.02 33 VAL B O 1
ATOM 1986 N N . LYS B 1 34 ? -24.620 41.119 37.135 1.00 12.90 34 LYS B N 1
ATOM 1987 C CA . LYS B 1 34 ? -23.825 40.116 37.828 1.00 13.31 34 LYS B CA 1
ATOM 1988 C C . LYS B 1 34 ? -22.345 40.493 37.849 1.00 15.48 34 LYS B C 1
ATOM 1989 O O . LYS B 1 34 ? -21.730 40.719 36.807 1.00 13.35 34 LYS B O 1
ATOM 1995 N N . VAL B 1 35 ? -21.784 40.561 39.051 1.00 15.92 35 VAL B N 1
ATOM 1996 C CA . VAL B 1 35 ? -20.377 40.890 39.234 1.00 17.92 35 VAL B CA 1
ATOM 1997 C C . VAL B 1 35 ? -19.637 39.605 39.573 1.00 19.57 35 VAL B C 1
ATOM 1998 O O . VAL B 1 35 ? -19.821 39.046 40.657 1.00 21.93 35 VAL B O 1
ATOM 2002 N N . GLY B 1 36 ? -18.805 39.141 38.648 1.00 18.20 36 GLY B N 1
ATOM 2003 C CA . GLY B 1 36 ? -18.060 37.916 38.876 1.00 16.72 36 GLY B CA 1
ATOM 2004 C C . GLY B 1 36 ? -16.737 38.154 39.575 1.00 16.07 36 GLY B C 1
ATOM 2005 O O . GLY B 1 36 ? -16.444 39.272 40.011 1.00 15.91 36 GLY B O 1
ATOM 2006 N N . MET B 1 37 ? -15.934 37.100 39.673 1.00 14.59 37 MET B N 1
ATOM 2007 C CA . MET B 1 37 ? -14.629 37.175 40.323 1.00 16.87 37 MET B CA 1
ATOM 2008 C C . MET B 1 37 ? -13.688 38.142 39.620 1.00 17.91 37 MET B C 1
ATOM 2009 O O . MET B 1 37 ? -13.020 38.950 40.263 1.00 17.88 37 MET B O 1
ATOM 2014 N N . GLU B 1 38 ? -13.627 38.036 38.297 1.00 16.55 38 GLU B N 1
ATOM 2015 C CA . GLU B 1 38 ? -12.753 38.883 37.499 1.00 19.09 38 GLU B CA 1
ATOM 2016 C C . GLU B 1 38 ? -12.904 40.348 37.873 1.00 16.69 38 GLU B C 1
ATOM 2017 O O . GLU B 1 38 ? -11.928 41.022 38.201 1.00 14.85 38 GLU B O 1
ATOM 2023 N N . LEU B 1 39 ? -14.138 40.831 37.839 1.00 17.59 39 LEU B N 1
ATOM 2024 C CA . LEU B 1 39 ? -14.428 42.223 38.148 1.00 16.30 39 LEU B CA 1
ATOM 2025 C C . LEU B 1 39 ? -14.294 42.615 39.619 1.00 17.12 39 LEU B C 1
ATOM 2026 O O . LEU B 1 39 ? -13.662 43.622 39.934 1.00 18.81 39 LEU B O 1
ATOM 2031 N N . TYR B 1 40 ? -14.878 41.828 40.518 1.00 16.82 40 TYR B N 1
ATOM 2032 C CA . TYR B 1 40 ? -14.830 42.153 41.942 1.00 14.33 40 TYR B CA 1
ATOM 2033 C C . TYR B 1 40 ? -13.434 42.101 42.560 1.00 13.43 40 TYR B C 1
ATOM 2034 O O . TYR B 1 40 ? -13.107 42.912 43.423 1.00 13.51 40 TYR B O 1
ATOM 2043 N N . TYR B 1 41 ? -12.608 41.155 42.130 1.00 13.61 41 TYR B N 1
ATOM 2044 C CA . TYR B 1 41 ? -11.269 41.041 42.696 1.00 16.44 41 TYR B CA 1
ATOM 2045 C C . TYR B 1 41 ? -10.304 42.122 42.210 1.00 18.40 41 TYR B C 1
ATOM 2046 O O . TYR B 1 41 ? -9.234 42.311 42.792 1.00 21.18 41 TYR B O 1
ATOM 2055 N N . GLN B 1 42 ? -10.680 42.839 41.155 1.00 21.54 42 GLN B N 1
ATOM 2056 C CA . GLN B 1 42 ? -9.822 43.894 40.621 1.00 20.51 42 GLN B CA 1
ATOM 2057 C C . GLN B 1 42 ? -10.340 45.293 40.932 1.00 21.15 42 GLN B C 1
ATOM 2058 O O . GLN B 1 42 ? -9.604 46.270 40.809 1.00 22.32 42 GLN B O 1
ATOM 2064 N N . GLU B 1 43 ? -11.602 45.389 41.341 1.00 18.59 43 GLU B N 1
ATOM 2065 C CA . GLU B 1 43 ? -12.200 46.678 41.667 1.00 18.85 43 GLU B CA 1
ATOM 2066 C C . GLU B 1 43 ? -12.632 46.740 43.125 1.00 20.16 43 GLU B C 1
ATOM 2067 O O . GLU B 1 43 ? -12.708 47.819 43.709 1.00 22.73 43 GLU B O 1
ATOM 2073 N N . GLY B 1 44 ? -12.924 45.580 43.706 1.00 18.93 44 GLY B N 1
ATOM 2074 C CA . GLY B 1 44 ? -13.327 45.530 45.100 1.00 15.07 44 GLY B CA 1
ATOM 2075 C C . GLY B 1 44 ? -14.751 45.970 45.383 1.00 16.45 44 GLY B C 1
ATOM 2076 O O . GLY B 1 44 ? -15.540 46.176 44.460 1.00 18.80 44 GLY B O 1
ATOM 2077 N N . PRO B 1 45 ? -15.109 46.137 46.666 1.00 18.32 45 PRO B N 1
ATOM 2078 C CA . PRO B 1 45 ? -16.459 46.555 47.054 1.00 20.69 45 PRO B CA 1
ATOM 2079 C C . PRO B 1 45 ? -16.894 47.873 46.421 1.00 21.48 45 PRO B C 1
ATOM 2080 O O . PRO B 1 45 ? -18.085 48.181 46.365 1.00 23.58 45 PRO B O 1
ATOM 2084 N N . ALA B 1 46 ? -15.925 48.642 45.940 1.00 20.85 46 ALA B N 1
ATOM 2085 C CA . ALA B 1 46 ? -16.210 49.926 45.308 1.00 21.83 46 ALA B CA 1
ATOM 2086 C C . ALA B 1 46 ? -17.127 49.769 44.095 1.00 21.85 46 ALA B C 1
ATOM 2087 O O . ALA B 1 46 ? -18.046 50.566 43.891 1.00 23.82 46 ALA B O 1
ATOM 2089 N N . ILE B 1 47 ? -16.879 48.738 43.294 1.00 20.34 47 ILE B N 1
ATOM 2090 C CA . ILE B 1 47 ? -17.683 48.509 42.105 1.00 20.26 47 ILE B CA 1
ATOM 2091 C C . ILE B 1 47 ? -19.160 48.316 42.450 1.00 21.64 47 ILE B C 1
ATOM 2092 O O . ILE B 1 47 ? -20.038 48.800 41.732 1.00 19.12 47 ILE B O 1
ATOM 2097 N N . VAL B 1 48 ? -19.431 47.632 43.558 1.00 19.77 48 VAL B N 1
ATOM 2098 C CA . VAL B 1 48 ? -20.806 47.384 43.976 1.00 23.79 48 VAL B CA 1
ATOM 2099 C C . VAL B 1 48 ? -21.527 48.660 44.405 1.00 25.33 48 VAL B C 1
ATOM 2100 O O . VAL B 1 48 ? -22.694 48.864 44.066 1.00 27.04 48 VAL B O 1
ATOM 2104 N N . ALA B 1 49 ? -20.839 49.516 45.154 1.00 25.97 49 ALA B N 1
ATOM 2105 C CA . ALA B 1 49 ? -21.440 50.765 45.601 1.00 26.20 49 ALA B CA 1
ATOM 2106 C C . ALA B 1 49 ? -21.790 51.582 44.362 1.00 27.64 49 ALA B C 1
ATOM 2107 O O . ALA B 1 49 ? -22.855 52.198 44.290 1.00 26.98 49 ALA B O 1
ATOM 2109 N N . PHE B 1 50 ? -20.886 51.563 43.384 1.00 25.21 50 PHE B N 1
ATOM 2110 C CA . PHE B 1 50 ? -21.069 52.285 42.130 1.00 25.48 50 PHE B CA 1
ATOM 2111 C C . PHE B 1 50 ? -22.301 51.799 41.370 1.00 25.05 50 PHE B C 1
ATOM 2112 O O . PHE B 1 50 ? -23.160 52.595 40.988 1.00 25.81 50 PHE B O 1
ATOM 2120 N N . LEU B 1 51 ? -22.385 50.490 41.147 1.00 22.66 51 LEU B N 1
ATOM 2121 C CA . LEU B 1 51 ? -23.521 49.929 40.422 1.00 22.69 51 LEU B CA 1
ATOM 2122 C C . LEU B 1 51 ? -24.847 50.221 41.126 1.00 23.15 51 LEU B C 1
ATOM 2123 O O . LEU B 1 51 ? -25.860 50.463 40.470 1.00 21.78 51 LEU B O 1
ATOM 2128 N N . LYS B 1 52 ? -24.839 50.202 42.456 1.00 25.04 52 LYS B N 1
ATOM 2129 C CA . LYS B 1 52 ? -26.051 50.475 43.224 1.00 29.15 52 LYS B CA 1
ATOM 2130 C C . LYS B 1 52 ? -26.430 51.954 43.171 1.00 30.80 52 LYS B C 1
ATOM 2131 O O . LYS B 1 52 ? -27.610 52.300 43.223 1.00 32.32 52 LYS B O 1
ATOM 2137 N N . GLU B 1 53 ? -25.433 52.826 43.077 1.00 32.90 53 GLU B N 1
ATOM 2138 C CA . GLU B 1 53 ? -25.697 54.259 42.998 1.00 37.38 53 GLU B CA 1
ATOM 2139 C C . GLU B 1 53 ? -26.462 54.518 41.707 1.00 36.34 53 GLU B C 1
ATOM 2140 O O . GLU B 1 53 ? -27.396 55.318 41.669 1.00 37.52 53 GLU B O 1
ATOM 2146 N N . GLN B 1 54 ? -26.053 53.822 40.653 1.00 34.64 54 GLN B N 1
ATOM 2147 C CA . GLN B 1 54 ? -26.673 53.948 39.343 1.00 32.89 54 GLN B CA 1
ATOM 2148 C C . GLN B 1 54 ? -28.090 53.389 39.359 1.00 30.04 54 GLN B C 1
ATOM 2149 O O . GLN B 1 54 ? -28.839 53.549 38.398 1.00 29.34 54 GLN B O 1
ATOM 2155 N N . GLY B 1 55 ? -28.448 52.724 40.455 1.00 30.30 55 GLY B N 1
ATOM 2156 C CA . GLY B 1 55 ? -29.784 52.167 40.581 1.00 29.34 55 GLY B CA 1
ATOM 2157 C C . GLY B 1 55 ? -29.939 50.745 40.078 1.00 27.88 55 GLY B C 1
ATOM 2158 O O . GLY B 1 55 ? -31.046 50.304 39.784 1.00 28.77 55 GLY B O 1
ATOM 2159 N N . HIS B 1 56 ? -28.832 50.020 39.979 1.00 26.31 56 HIS B N 1
ATOM 2160 C CA . HIS B 1 56 ? -28.879 48.644 39.504 1.00 23.10 56 HIS B CA 1
ATOM 2161 C C . HIS B 1 56 ? -28.958 47.657 40.667 1.00 20.71 56 HIS B C 1
ATOM 2162 O O . HIS B 1 56 ? -28.578 47.977 41.794 1.00 22.31 56 HIS B O 1
ATOM 2169 N N . ALA B 1 57 ? -29.478 46.466 40.393 1.00 17.40 57 ALA B N 1
ATOM 2170 C CA . ALA B 1 57 ? -29.554 45.422 41.404 1.00 16.45 57 ALA B CA 1
ATOM 2171 C C . ALA B 1 57 ? -28.277 44.640 41.136 1.00 17.53 57 ALA B C 1
ATOM 2172 O O . ALA B 1 57 ? -27.865 44.511 39.982 1.00 16.11 57 ALA B O 1
ATOM 2174 N N . VAL B 1 58 ? -27.644 44.122 42.181 1.00 16.38 58 VAL B N 1
ATOM 2175 C CA . VAL B 1 58 ? -26.392 43.406 41.984 1.00 14.81 58 VAL B CA 1
ATOM 2176 C C . VAL B 1 58 ? -26.330 41.970 42.473 1.00 16.87 58 VAL B C 1
ATOM 2177 O O . VAL B 1 58 ? -26.682 41.659 43.611 1.00 18.79 58 VAL B O 1
ATOM 2181 N N . PHE B 1 59 ? -25.868 41.099 41.587 1.00 15.25 59 PHE B N 1
ATOM 2182 C CA . PHE B 1 59 ? -25.690 39.695 41.900 1.00 14.68 59 PHE B CA 1
ATOM 2183 C C . PHE B 1 59 ? -24.182 39.494 41.998 1.00 15.77 59 PHE B C 1
ATOM 2184 O O . PHE B 1 59 ? -23.474 39.592 40.996 1.00 14.74 59 PHE B O 1
ATOM 2192 N N . LEU B 1 60 ? -23.694 39.253 43.213 1.00 15.22 60 LEU B N 1
ATOM 2193 C CA . LEU B 1 60 ? -22.271 39.022 43.428 1.00 16.01 60 LEU B CA 1
ATOM 2194 C C . LEU B 1 60 ? -22.031 37.537 43.267 1.00 14.53 60 LEU B C 1
ATOM 2195 O O . LEU B 1 60 ? -22.371 36.741 44.143 1.00 11.85 60 LEU B O 1
ATOM 2200 N N . ASP B 1 61 ? -21.444 37.182 42.131 1.00 14.04 61 ASP B N 1
ATOM 2201 C CA . ASP B 1 61 ? -21.153 35.802 41.782 1.00 12.09 61 ASP B CA 1
ATOM 2202 C C . ASP B 1 61 ? -19.726 35.449 42.189 1.00 12.34 61 ASP B C 1
ATOM 2203 O O . ASP B 1 61 ? -18.835 35.391 41.343 1.00 12.10 61 ASP B O 1
ATOM 2208 N N . LEU B 1 62 ? -19.510 35.215 43.481 1.00 12.78 62 LEU B N 1
ATOM 2209 C CA . LEU B 1 62 ? -18.177 34.881 43.977 1.00 13.38 62 LEU B CA 1
ATOM 2210 C C . LEU B 1 62 ? -18.064 33.423 44.417 1.00 13.07 62 LEU B C 1
ATOM 2211 O O . LEU B 1 62 ? -16.991 32.961 44.814 1.00 10.87 62 LEU B O 1
ATOM 2216 N N . LYS B 1 63 ? -19.182 32.712 44.345 1.00 10.79 63 LYS B N 1
ATOM 2217 C CA . LYS B 1 63 ? -19.233 31.300 44.698 1.00 9.95 63 LYS B CA 1
ATOM 2218 C C . LYS B 1 63 ? -18.423 30.961 45.945 1.00 10.98 63 LYS B C 1
ATOM 2219 O O . LYS B 1 63 ? -17.474 30.183 45.883 1.00 10.23 63 LYS B O 1
ATOM 2225 N N . LEU B 1 64 ? -18.797 31.539 47.080 1.00 12.58 64 LEU B N 1
ATOM 2226 C CA . LEU B 1 64 ? -18.074 31.266 48.311 1.00 13.45 64 LEU B CA 1
ATOM 2227 C C . LEU B 1 64 ? -18.016 29.776 48.612 1.00 13.26 64 LEU B C 1
ATOM 2228 O O . LEU B 1 64 ? -19.030 29.082 48.615 1.00 15.22 64 LEU B O 1
ATOM 2233 N N . HIS B 1 65 ? -16.807 29.294 48.856 1.00 13.55 65 HIS B N 1
ATOM 2234 C CA . HIS B 1 65 ? -16.584 27.896 49.166 1.00 14.92 65 HIS B CA 1
ATOM 2235 C C . HIS B 1 65 ? -15.405 27.856 50.127 1.00 15.46 65 HIS B C 1
ATOM 2236 O O . HIS B 1 65 ? -14.249 27.819 49.708 1.00 13.21 65 HIS B O 1
ATOM 2243 N N . ASP B 1 66 ? -15.707 27.894 51.421 1.00 14.91 66 ASP B N 1
ATOM 2244 C CA . ASP B 1 66 ? -14.672 27.875 52.451 1.00 13.85 66 ASP B CA 1
ATOM 2245 C C . ASP B 1 66 ? -15.282 27.279 53.715 1.00 11.09 66 ASP B C 1
ATOM 2246 O O . ASP B 1 66 ? -16.433 26.844 53.704 1.00 10.96 66 ASP B O 1
ATOM 2251 N N . ILE B 1 67 ? -14.521 27.255 54.804 1.00 11.97 67 ILE B N 1
ATOM 2252 C CA . ILE B 1 67 ? -15.040 26.709 56.055 1.00 14.14 67 ILE B CA 1
ATOM 2253 C C . ILE B 1 67 ? -16.209 27.584 56.494 1.00 13.13 67 ILE B C 1
ATOM 2254 O O . ILE B 1 67 ? -16.256 28.769 56.166 1.00 14.03 67 ILE B O 1
ATOM 2259 N N . PRO B 1 68 ? -17.167 27.006 57.240 1.00 12.64 68 PRO B N 1
ATOM 2260 C CA . PRO B 1 68 ? -18.377 27.662 57.756 1.00 11.41 68 PRO B CA 1
ATOM 2261 C C . PRO B 1 68 ? -18.241 29.082 58.304 1.00 13.56 68 PRO B C 1
ATOM 2262 O O . PRO B 1 68 ? -18.875 30.009 57.800 1.00 11.63 68 PRO B O 1
ATOM 2266 N N . ASN B 1 69 ? -17.431 29.252 59.345 1.00 13.82 69 ASN B N 1
ATOM 2267 C CA . ASN B 1 69 ? -17.256 30.569 59.947 1.00 13.27 69 ASN B CA 1
ATOM 2268 C C . ASN B 1 69 ? -16.760 31.615 58.955 1.00 14.47 69 ASN B C 1
ATOM 2269 O O . ASN B 1 69 ? -17.284 32.730 58.901 1.00 14.57 69 ASN B O 1
ATOM 2274 N N . THR B 1 70 ? -15.743 31.261 58.180 1.00 12.43 70 THR B N 1
ATOM 2275 C CA . THR B 1 70 ? -15.194 32.192 57.203 1.00 12.10 70 THR B CA 1
ATOM 2276 C C . THR B 1 70 ? -16.294 32.663 56.261 1.00 14.12 70 THR B C 1
ATOM 2277 O O . THR B 1 70 ? -16.449 33.864 56.024 1.00 17.39 70 THR B O 1
ATOM 2281 N N . VAL B 1 71 ? -17.066 31.716 55.734 1.00 12.32 71 VAL B N 1
ATOM 2282 C CA . VAL B 1 71 ? -18.157 32.055 54.832 1.00 12.08 71 VAL B CA 1
ATOM 2283 C C . VAL B 1 71 ? -19.155 32.963 55.540 1.00 11.33 71 VAL B C 1
ATOM 2284 O O . VAL B 1 71 ? -19.604 33.960 54.976 1.00 10.34 71 VAL B O 1
ATOM 2288 N N . LYS B 1 72 ? -19.495 32.620 56.779 1.00 12.47 72 LYS B N 1
ATOM 2289 C CA . LYS B 1 72 ? -20.437 33.423 57.552 1.00 15.13 72 LYS B CA 1
ATOM 2290 C C . LYS B 1 72 ? -19.973 34.872 57.677 1.00 14.23 72 LYS B C 1
ATOM 2291 O O . LYS B 1 72 ? -20.730 35.797 57.394 1.00 15.84 72 LYS B O 1
ATOM 2297 N N . GLN B 1 73 ? -18.734 35.071 58.111 1.00 13.41 73 GLN B N 1
ATOM 2298 C CA . GLN B 1 73 ? -18.207 36.424 58.259 1.00 17.73 73 GLN B CA 1
ATOM 2299 C C . GLN B 1 73 ? -18.186 37.153 56.921 1.00 14.59 73 GLN B C 1
ATOM 2300 O O . GLN B 1 73 ? -18.488 38.338 56.851 1.00 13.89 73 GLN B O 1
ATOM 2306 N N . ALA B 1 74 ? -17.834 36.439 55.859 1.00 15.92 74 ALA B N 1
ATOM 2307 C CA . ALA B 1 74 ? -17.787 37.046 54.535 1.00 17.50 74 ALA B CA 1
ATOM 2308 C C . ALA B 1 74 ? -19.182 37.475 54.080 1.00 17.35 74 ALA B C 1
ATOM 2309 O O . ALA B 1 74 ? -19.347 38.539 53.483 1.00 19.32 74 ALA B O 1
ATOM 2311 N N . MET B 1 75 ? -20.191 36.657 54.365 1.00 15.77 75 MET B N 1
ATOM 2312 C CA . MET B 1 75 ? -21.548 37.005 53.958 1.00 14.32 75 MET B CA 1
ATOM 2313 C C . MET B 1 75 ? -22.070 38.259 54.661 1.00 16.06 75 MET B C 1
ATOM 2314 O O . MET B 1 75 ? -22.786 39.056 54.052 1.00 16.42 75 MET B O 1
ATOM 2319 N N . LYS B 1 76 ? -21.718 38.438 55.935 1.00 16.43 76 LYS B N 1
ATOM 2320 C CA . LYS B 1 76 ? -22.152 39.625 56.671 1.00 18.97 76 LYS B CA 1
ATOM 2321 C C . LYS B 1 76 ? -21.689 40.855 55.895 1.00 19.58 76 LYS B C 1
ATOM 2322 O O . LYS B 1 76 ? -22.450 41.800 55.689 1.00 21.63 76 LYS B O 1
ATOM 2328 N N . GLY B 1 77 ? -20.430 40.827 55.467 1.00 20.31 77 GLY B N 1
ATOM 2329 C CA . GLY B 1 77 ? -19.877 41.939 54.718 1.00 21.64 77 GLY B CA 1
ATOM 2330 C C . GLY B 1 77 ? -20.610 42.143 53.409 1.00 26.02 77 GLY B C 1
ATOM 2331 O O . GLY B 1 77 ? -20.958 43.272 53.055 1.00 27.69 77 GLY B O 1
ATOM 2332 N N . LEU B 1 78 ? -20.848 41.045 52.692 1.00 25.63 78 LEU B N 1
ATOM 2333 C CA . LEU B 1 78 ? -21.548 41.097 51.412 1.00 22.53 78 LEU B CA 1
ATOM 2334 C C . LEU B 1 78 ? -22.961 41.645 51.561 1.00 21.86 78 LEU B C 1
ATOM 2335 O O . LEU B 1 78 ? -23.488 42.265 50.639 1.00 23.71 78 LEU B O 1
ATOM 2340 N N . ALA B 1 79 ? -23.579 41.415 52.715 1.00 20.42 79 ALA B N 1
ATOM 2341 C CA . ALA B 1 79 ? -24.924 41.924 52.957 1.00 21.67 79 ALA B CA 1
ATOM 2342 C C . ALA B 1 79 ? -24.841 43.425 53.256 1.00 24.96 79 ALA B C 1
ATOM 2343 O O . ALA B 1 79 ? -25.759 44.185 52.937 1.00 23.81 79 ALA B O 1
ATOM 2345 N N . ARG B 1 80 ? -23.736 43.843 53.870 1.00 25.83 80 ARG B N 1
ATOM 2346 C CA . ARG B 1 80 ? -23.535 45.250 54.203 1.00 29.58 80 ARG B CA 1
ATOM 2347 C C . ARG B 1 80 ? -23.131 46.075 52.979 1.00 29.63 80 ARG B C 1
ATOM 2348 O O . ARG B 1 80 ? -23.430 47.267 52.900 1.00 29.64 80 ARG B O 1
ATOM 2356 N N . VAL B 1 81 ? -22.453 45.439 52.028 1.00 31.08 81 VAL B N 1
ATOM 2357 C CA . VAL B 1 81 ? -22.014 46.128 50.818 1.00 31.43 81 VAL B CA 1
ATOM 2358 C C . VAL B 1 81 ? -23.204 46.477 49.925 1.00 31.84 81 VAL B C 1
ATOM 2359 O O . VAL B 1 81 ? -23.124 47.386 49.097 1.00 35.75 81 VAL B O 1
ATOM 2363 N N . GLY B 1 82 ? -24.303 45.746 50.090 1.00 30.99 82 GLY B N 1
ATOM 2364 C CA . GLY B 1 82 ? -25.494 46.020 49.304 1.00 30.71 82 GLY B CA 1
ATOM 2365 C C . GLY B 1 82 ? -25.899 44.989 48.266 1.00 28.69 82 GLY B C 1
ATOM 2366 O O . GLY B 1 82 ? -26.750 45.269 47.421 1.00 29.55 82 GLY B O 1
ATOM 2367 N N . ALA B 1 83 ? -25.311 43.799 48.321 1.00 26.24 83 ALA B N 1
ATOM 2368 C CA . ALA B 1 83 ? -25.643 42.753 47.358 1.00 24.41 83 ALA B CA 1
ATOM 2369 C C . ALA B 1 83 ? -27.122 42.376 47.424 1.00 23.20 83 ALA B C 1
ATOM 2370 O O . ALA B 1 83 ? -27.728 42.381 48.496 1.00 25.71 83 ALA B O 1
ATOM 2372 N N . ASP B 1 84 ? -27.698 42.058 46.268 1.00 21.78 84 ASP B N 1
ATOM 2373 C CA . ASP B 1 84 ? -29.103 41.663 46.177 1.00 19.62 84 ASP B CA 1
ATOM 2374 C C . ASP B 1 84 ? -29.197 40.142 46.020 1.00 19.64 84 ASP B C 1
ATOM 2375 O O . ASP B 1 84 ? -30.220 39.529 46.329 1.00 19.08 84 ASP B O 1
ATOM 2380 N N . LEU B 1 85 ? -28.119 39.544 45.526 1.00 16.07 85 LEU B N 1
ATOM 2381 C CA . LEU B 1 85 ? -28.053 38.103 45.329 1.00 16.09 85 LEU B CA 1
ATOM 2382 C C . LEU B 1 85 ? -26.600 37.675 45.414 1.00 13.26 85 LEU B C 1
ATOM 2383 O O . LEU B 1 85 ? -25.713 38.385 44.950 1.00 17.41 85 LEU B O 1
ATOM 2388 N N . VAL B 1 86 ? -26.366 36.519 46.025 1.00 15.46 86 VAL B N 1
ATOM 2389 C CA . VAL B 1 86 ? -25.027 35.966 46.179 1.00 13.14 86 VAL B CA 1
ATOM 2390 C C . VAL B 1 86 ? -25.138 34.450 46.089 1.00 15.61 86 VAL B C 1
ATOM 2391 O O . VAL B 1 86 ? -26.236 33.899 46.193 1.00 12.66 86 VAL B O 1
ATOM 2395 N N . ASN B 1 87 ? -24.013 33.774 45.879 1.00 14.92 87 ASN B N 1
ATOM 2396 C CA . ASN B 1 87 ? -24.032 32.323 45.793 1.00 13.34 87 ASN B CA 1
ATOM 2397 C C . ASN B 1 87 ? -22.873 31.655 46.515 1.00 14.12 87 ASN B C 1
ATOM 2398 O O . ASN B 1 87 ? -21.934 32.314 46.968 1.00 13.86 87 ASN B O 1
ATOM 2403 N N . VAL B 1 88 ? -22.969 30.336 46.617 1.00 11.49 88 VAL B N 1
ATOM 2404 C CA . VAL B 1 88 ? -21.979 29.512 47.287 1.00 10.60 88 VAL B CA 1
ATOM 2405 C C . VAL B 1 88 ? -21.990 28.138 46.618 1.00 10.03 88 VAL B C 1
ATOM 2406 O O . VAL B 1 88 ? -22.904 27.826 45.851 1.00 8.79 88 VAL B O 1
ATOM 2410 N N . HIS B 1 89 ? -20.976 27.323 46.902 1.00 8.21 89 HIS B N 1
ATOM 2411 C CA . HIS B 1 89 ? -20.906 25.970 46.350 1.00 10.89 89 HIS B CA 1
ATOM 2412 C C . HIS B 1 89 ? -21.578 25.001 47.316 1.00 11.36 89 HIS B C 1
ATOM 2413 O O . HIS B 1 89 ? -21.244 24.979 48.503 1.00 10.72 89 HIS B O 1
ATOM 2420 N N . ALA B 1 90 ? -22.517 24.199 46.819 1.00 8.63 90 ALA B N 1
ATOM 2421 C CA . ALA B 1 90 ? -23.187 23.234 47.685 1.00 8.87 90 ALA B CA 1
ATOM 2422 C C . ALA B 1 90 ? -22.156 22.227 48.185 1.00 7.99 90 ALA B C 1
ATOM 2423 O O . ALA B 1 90 ? -22.346 21.592 49.221 1.00 11.37 90 ALA B O 1
ATOM 2425 N N . ALA B 1 91 ? -21.058 22.093 47.448 1.00 7.48 91 ALA B N 1
ATOM 2426 C CA . ALA B 1 91 ? -19.999 21.165 47.822 1.00 10.95 91 ALA B CA 1
ATOM 2427 C C . ALA B 1 91 ? -19.342 21.569 49.148 1.00 13.69 91 ALA B C 1
ATOM 2428 O O . ALA B 1 91 ? -18.595 20.789 49.743 1.00 14.21 91 ALA B O 1
ATOM 2430 N N . GLY B 1 92 ? -19.637 22.782 49.608 1.00 14.10 92 GLY B N 1
ATOM 2431 C CA . GLY B 1 92 ? -19.088 23.260 50.867 1.00 13.66 92 GLY B CA 1
ATOM 2432 C C . GLY B 1 92 ? -19.768 22.610 52.062 1.00 14.29 92 GLY B C 1
ATOM 2433 O O . GLY B 1 92 ? -19.324 22.770 53.193 1.00 17.49 92 GLY B O 1
ATOM 2434 N N . GLY B 1 93 ? -20.850 21.876 51.811 1.00 16.80 93 GLY B N 1
ATOM 2435 C CA . GLY B 1 93 ? -21.560 21.204 52.888 1.00 11.65 93 GLY B CA 1
ATOM 2436 C C . GLY B 1 93 ? -22.749 21.974 53.426 1.00 12.62 93 GLY B C 1
ATOM 2437 O O . GLY B 1 93 ? -22.831 23.194 53.279 1.00 15.00 93 GLY B O 1
ATOM 2438 N N . ARG B 1 94 ? -23.674 21.260 54.058 1.00 7.97 94 ARG B N 1
ATOM 2439 C CA . ARG B 1 94 ? -24.868 21.876 54.616 1.00 9.78 94 ARG B CA 1
ATOM 2440 C C . ARG B 1 94 ? -24.537 22.897 55.703 1.00 13.57 94 ARG B C 1
ATOM 2441 O O . ARG B 1 94 ? -25.117 23.983 55.746 1.00 12.48 94 ARG B O 1
ATOM 2449 N N . ARG B 1 95 ? -23.609 22.537 56.585 1.00 13.81 95 ARG B N 1
ATOM 2450 C CA . ARG B 1 95 ? -23.198 23.414 57.672 1.00 16.48 95 ARG B CA 1
ATOM 2451 C C . ARG B 1 95 ? -22.689 24.761 57.141 1.00 16.24 95 ARG B C 1
ATOM 2452 O O . ARG B 1 95 ? -23.019 25.811 57.689 1.00 18.02 95 ARG B O 1
ATOM 2460 N N . MET B 1 96 ? -21.899 24.732 56.070 1.00 13.20 96 MET B N 1
ATOM 2461 C CA . MET B 1 96 ? -21.370 25.966 55.486 1.00 14.02 96 MET B CA 1
ATOM 2462 C C . MET B 1 96 ? -22.483 26.813 54.883 1.00 11.92 96 MET B C 1
ATOM 2463 O O . MET B 1 96 ? -22.508 28.035 55.039 1.00 13.43 96 MET B O 1
ATOM 2468 N N . MET B 1 97 ? -23.407 26.155 54.195 1.00 11.30 97 MET B N 1
ATOM 2469 C CA . MET B 1 97 ? -24.519 26.851 53.565 1.00 11.84 97 MET B CA 1
ATOM 2470 C C . MET B 1 97 ? -25.439 27.501 54.591 1.00 14.50 97 MET B C 1
ATOM 2471 O O . MET B 1 97 ? -25.969 28.584 54.346 1.00 10.85 97 MET B O 1
ATOM 2476 N N . GLU B 1 98 ? -25.629 26.839 55.734 1.00 11.44 98 GLU B N 1
ATOM 2477 C CA . GLU B 1 98 ? -26.467 27.388 56.797 1.00 13.02 98 GLU B CA 1
ATOM 2478 C C . GLU B 1 98 ? -25.740 28.602 57.377 1.00 14.45 98 GLU B C 1
ATOM 2479 O O . GLU B 1 98 ? -26.357 29.620 57.688 1.00 14.85 98 GLU B O 1
ATOM 2485 N N . ALA B 1 99 ? -24.422 28.487 57.514 1.00 13.69 99 ALA B N 1
ATOM 2486 C CA . ALA B 1 99 ? -23.615 29.579 58.048 1.00 16.26 99 ALA B CA 1
ATOM 2487 C C . ALA B 1 99 ? -23.712 30.789 57.123 1.00 13.93 99 ALA B C 1
ATOM 2488 O O . ALA B 1 99 ? -23.739 31.932 57.582 1.00 13.76 99 ALA B O 1
ATOM 2490 N N . ALA B 1 100 ? -23.772 30.526 55.820 1.00 13.96 100 ALA B N 1
ATOM 2491 C CA . ALA B 1 100 ? -23.878 31.584 54.823 1.00 13.27 100 ALA B CA 1
ATOM 2492 C C . ALA B 1 100 ? -25.140 32.402 55.066 1.00 12.03 100 ALA B C 1
ATOM 2493 O O . ALA B 1 100 ? -25.117 33.628 54.997 1.00 14.95 100 ALA B O 1
ATOM 2495 N N . ILE B 1 101 ? -26.240 31.713 55.351 1.00 14.57 101 ILE B N 1
ATOM 2496 C CA . ILE B 1 101 ? -27.516 32.365 55.622 1.00 12.43 101 ILE B CA 1
ATOM 2497 C C . ILE B 1 101 ? -27.434 33.141 56.939 1.00 15.30 101 ILE B C 1
ATOM 2498 O O . ILE B 1 101 ? -28.006 34.225 57.070 1.00 13.41 101 ILE B O 1
ATOM 2503 N N . GLU B 1 102 ? -26.732 32.577 57.920 1.00 14.36 102 GLU B N 1
ATOM 2504 C CA . GLU B 1 102 ? -26.577 33.243 59.213 1.00 14.53 102 GLU B CA 1
ATOM 2505 C C . GLU B 1 102 ? -25.838 34.567 59.035 1.00 15.65 102 GLU B C 1
ATOM 2506 O O . GLU B 1 102 ? -26.216 35.582 59.619 1.00 18.78 102 GLU B O 1
ATOM 2512 N N . GLY B 1 103 ? -24.788 34.547 58.218 1.00 13.11 103 GLY B N 1
ATOM 2513 C CA . GLY B 1 103 ? -24.019 35.752 57.968 1.00 15.61 103 GLY B CA 1
ATOM 2514 C C . GLY B 1 103 ? -24.843 36.823 57.281 1.00 14.54 103 GLY B C 1
ATOM 2515 O O . GLY B 1 103 ? -24.757 38.002 57.629 1.00 13.12 103 GLY B O 1
ATOM 2516 N N . LEU B 1 104 ? -25.650 36.414 56.306 1.00 14.70 104 LEU B N 1
ATOM 2517 C CA . LEU B 1 104 ? -26.492 37.352 55.572 1.00 14.99 104 LEU B CA 1
ATOM 2518 C C . LEU B 1 104 ? -27.490 38.043 56.500 1.00 16.13 104 LEU B C 1
ATOM 2519 O O . LEU B 1 104 ? -27.661 39.256 56.431 1.00 17.95 104 LEU B O 1
ATOM 2524 N N . ASP B 1 105 ? -28.153 37.274 57.360 1.00 16.20 105 ASP B N 1
ATOM 2525 C CA . ASP B 1 105 ? -29.104 37.862 58.297 1.00 20.74 105 ASP B CA 1
ATOM 2526 C C . ASP B 1 105 ? -28.376 38.792 59.261 1.00 19.68 105 ASP B C 1
ATOM 2527 O O . ASP B 1 105 ? -28.904 39.833 59.642 1.00 19.42 105 ASP B O 1
ATOM 2532 N N . ALA B 1 106 ? -27.165 38.402 59.655 1.00 21.51 106 ALA B N 1
ATOM 2533 C CA . ALA B 1 106 ? -26.358 39.190 60.583 1.00 23.36 106 ALA B CA 1
ATOM 2534 C C . ALA B 1 106 ? -25.955 40.536 59.980 1.00 23.70 106 ALA B C 1
ATOM 2535 O O . ALA B 1 106 ? -25.833 41.532 60.690 1.00 26.44 106 ALA B O 1
ATOM 2537 N N . GLY B 1 107 ? -25.750 40.561 58.668 1.00 23.04 107 GLY B N 1
ATOM 2538 C CA . GLY B 1 107 ? -25.370 41.796 58.009 1.00 22.37 107 GLY B CA 1
ATOM 2539 C C . GLY B 1 107 ? -26.545 42.522 57.381 1.00 22.94 107 GLY B C 1
ATOM 2540 O O . GLY B 1 107 ? -26.356 43.395 56.531 1.00 22.23 107 GLY B O 1
ATOM 2541 N N . THR B 1 108 ? -27.759 42.164 57.797 1.00 24.41 108 THR B N 1
ATOM 2542 C CA . THR B 1 108 ? -28.973 42.787 57.277 1.00 26.33 108 THR B CA 1
ATOM 2543 C C . THR B 1 108 ? -29.782 43.440 58.404 1.00 29.12 108 THR B C 1
ATOM 2544 O O . THR B 1 108 ? -30.108 42.796 59.402 1.00 27.00 108 THR B O 1
ATOM 2548 N N . PRO B 1 109 ? -30.124 44.730 58.246 1.00 29.98 109 PRO B N 1
ATOM 2549 C CA . PRO B 1 109 ? -30.891 45.505 59.229 1.00 32.75 109 PRO B CA 1
ATOM 2550 C C . PRO B 1 109 ? -32.241 44.892 59.579 1.00 35.09 109 PRO B C 1
ATOM 2551 O O . PRO B 1 109 ? -32.862 44.227 58.751 1.00 34.40 109 PRO B O 1
ATOM 2555 N N . SER B 1 110 ? -32.689 45.124 60.810 1.00 38.97 110 SER B N 1
ATOM 2556 C CA . SER B 1 110 ? -33.978 44.613 61.255 1.00 41.95 110 SER B CA 1
ATOM 2557 C C . SER B 1 110 ? -35.065 45.199 60.362 1.00 42.59 110 SER B C 1
ATOM 2558 O O . SER B 1 110 ? -34.977 46.353 59.941 1.00 41.34 110 SER B O 1
ATOM 2561 N N . GLY B 1 111 ? -36.083 44.401 60.066 1.00 45.28 111 GLY B N 1
ATOM 2562 C CA . GLY B 1 111 ? -37.164 44.879 59.225 1.00 48.12 111 GLY B CA 1
ATOM 2563 C C . GLY B 1 111 ? -36.818 44.934 57.748 1.00 48.71 111 GLY B C 1
ATOM 2564 O O . GLY B 1 111 ? -37.565 45.511 56.956 1.00 50.23 111 GLY B O 1
ATOM 2565 N N . ARG B 1 112 ? -35.687 44.344 57.373 1.00 47.08 112 ARG B N 1
ATOM 2566 C CA . ARG B 1 112 ? -35.271 44.324 55.974 1.00 46.68 112 ARG B CA 1
ATOM 2567 C C . ARG B 1 112 ? -34.972 42.906 55.496 1.00 43.91 112 ARG B C 1
ATOM 2568 O O . ARG B 1 112 ? -34.585 42.040 56.283 1.00 42.90 112 ARG B O 1
ATOM 2576 N N . MET B 1 113 ? -35.155 42.682 54.199 1.00 41.15 113 MET B N 1
ATOM 2577 C CA . MET B 1 113 ? -34.916 41.378 53.590 1.00 38.05 113 MET B CA 1
ATOM 2578 C C . MET B 1 113 ? -33.435 41.137 53.302 1.00 33.69 113 MET B C 1
ATOM 2579 O O . MET B 1 113 ? -32.772 41.966 52.678 1.00 29.38 113 MET B O 1
ATOM 2584 N N . ARG B 1 114 ? -32.923 39.998 53.760 1.00 26.54 114 ARG B N 1
ATOM 2585 C CA . ARG B 1 114 ? -31.526 39.648 53.536 1.00 20.75 114 ARG B CA 1
ATOM 2586 C C . ARG B 1 114 ? -31.334 39.350 52.058 1.00 19.61 114 ARG B C 1
ATOM 2587 O O . ARG B 1 114 ? -32.282 39.000 51.361 1.00 19.06 114 ARG B O 1
ATOM 2595 N N . PRO B 1 115 ? -30.102 39.495 51.555 1.00 17.20 115 PRO B N 1
ATOM 2596 C CA . PRO B 1 115 ? -29.862 39.209 50.140 1.00 16.71 115 PRO B CA 1
ATOM 2597 C C . PRO B 1 115 ? -30.247 37.757 49.849 1.00 18.12 115 PRO B C 1
ATOM 2598 O O . PRO B 1 115 ? -30.154 36.904 50.732 1.00 18.35 115 PRO B O 1
ATOM 2602 N N . ARG B 1 116 ? -30.701 37.478 48.631 1.00 15.76 116 ARG B N 1
ATOM 2603 C CA . ARG B 1 116 ? -31.055 36.110 48.269 1.00 16.81 116 ARG B CA 1
ATOM 2604 C C . ARG B 1 116 ? -29.745 35.348 48.165 1.00 16.19 116 ARG B C 1
ATOM 2605 O O . ARG B 1 116 ? -28.706 35.939 47.881 1.00 15.59 116 ARG B O 1
ATOM 2613 N N . CYS B 1 117 ? -29.787 34.043 48.403 1.00 13.48 117 CYS B N 1
ATOM 2614 C CA . CYS B 1 117 ? -28.580 33.227 48.349 1.00 14.41 117 CYS B CA 1
ATOM 2615 C C . CYS B 1 117 ? -28.849 31.906 47.645 1.00 14.55 117 CYS B C 1
ATOM 2616 O O . CYS B 1 117 ? -29.696 31.128 48.082 1.00 14.71 117 CYS B O 1
ATOM 2619 N N . ILE B 1 118 ? -28.136 31.654 46.550 1.00 14.32 118 ILE B N 1
ATOM 2620 C CA . ILE B 1 118 ? -28.327 30.414 45.805 1.00 13.59 118 ILE B CA 1
ATOM 2621 C C . ILE B 1 118 ? -27.071 29.564 45.801 1.00 13.42 118 ILE B C 1
ATOM 2622 O O . ILE B 1 118 ? -25.975 30.047 46.093 1.00 14.59 118 ILE B O 1
ATOM 2627 N N . ALA B 1 119 ? -27.235 28.293 45.457 1.00 11.56 119 ALA B N 1
ATOM 2628 C CA . ALA B 1 119 ? -26.120 27.369 45.457 1.00 10.93 119 ALA B CA 1
ATOM 2629 C C . ALA B 1 119 ? -25.727 26.830 44.102 1.00 13.24 119 ALA B C 1
ATOM 2630 O O . ALA B 1 119 ? -26.575 26.534 43.257 1.00 13.30 119 ALA B O 1
ATOM 2632 N N . VAL B 1 120 ? -24.419 26.707 43.909 1.00 11.98 120 VAL B N 1
ATOM 2633 C CA . VAL B 1 120 ? -23.875 26.128 42.693 1.00 11.55 120 VAL B CA 1
ATOM 2634 C C . VAL B 1 120 ? -23.831 24.644 43.038 1.00 13.80 120 VAL B C 1
ATOM 2635 O O . VAL B 1 120 ? -23.257 24.264 44.059 1.00 12.60 120 VAL B O 1
ATOM 2639 N N . THR B 1 121 ? -24.466 23.811 42.220 1.00 15.62 121 THR B N 1
ATOM 2640 C CA . THR B 1 121 ? -24.476 22.375 42.467 1.00 15.53 121 THR B CA 1
ATOM 2641 C C . THR B 1 121 ? -23.212 21.832 41.827 1.00 17.58 121 THR B C 1
ATOM 2642 O O . THR B 1 121 ? -22.227 21.560 42.512 1.00 19.32 121 THR B O 1
ATOM 2646 N N . GLN B 1 122 ? -23.251 21.665 40.512 1.00 14.83 122 GLN B N 1
ATOM 2647 C CA . GLN B 1 122 ? -22.083 21.231 39.769 1.00 14.76 122 GLN B CA 1
ATOM 2648 C C . GLN B 1 122 ? -21.944 22.309 38.701 1.00 18.36 122 GLN B C 1
ATOM 2649 O O . GLN B 1 122 ? -22.942 22.719 38.095 1.00 20.43 122 GLN B O 1
ATOM 2655 N N . LEU B 1 123 ? -20.723 22.789 38.485 1.00 14.71 123 LEU B N 1
ATOM 2656 C CA . LEU B 1 123 ? -20.491 23.818 37.480 1.00 16.92 123 LEU B CA 1
ATOM 2657 C C . LEU B 1 123 ? -20.925 23.323 36.105 1.00 20.72 123 LEU B C 1
ATOM 2658 O O . LEU B 1 123 ? -20.948 22.118 35.848 1.00 16.99 123 LEU B O 1
ATOM 2663 N N . THR B 1 124 ? -21.266 24.260 35.225 1.00 24.30 124 THR B N 1
ATOM 2664 C CA . THR B 1 124 ? -21.704 23.915 33.874 1.00 27.17 124 THR B CA 1
ATOM 2665 C C . THR B 1 124 ? -20.571 23.276 33.076 1.00 26.33 124 THR B C 1
ATOM 2666 O O . THR B 1 124 ? -20.812 22.487 32.163 1.00 26.97 124 THR B O 1
ATOM 2670 N N . SER B 1 125 ? -19.336 23.614 33.435 1.00 26.48 125 SER B N 1
ATOM 2671 C CA . SER B 1 125 ? -18.164 23.079 32.752 1.00 23.08 125 SER B CA 1
ATOM 2672 C C . SER B 1 125 ? -17.796 21.674 33.228 1.00 21.78 125 SER B C 1
ATOM 2673 O O . SER B 1 125 ? -16.847 21.075 32.728 1.00 20.96 125 SER B O 1
ATOM 2676 N N . THR B 1 126 ? -18.543 21.148 34.193 1.00 22.53 126 THR B N 1
ATOM 2677 C CA . THR B 1 126 ? -18.265 19.815 34.721 1.00 22.93 126 THR B CA 1
ATOM 2678 C C . THR B 1 126 ? -19.110 18.744 34.043 1.00 23.79 126 THR B C 1
ATOM 2679 O O . THR B 1 126 ? -20.321 18.671 34.262 1.00 22.38 126 THR B O 1
ATOM 2683 N N . ASP B 1 127 ? -18.470 17.915 33.223 1.00 25.15 127 ASP B N 1
ATOM 2684 C CA . ASP B 1 127 ? -19.178 16.842 32.535 1.00 26.78 127 ASP B CA 1
ATOM 2685 C C . ASP B 1 127 ? -19.209 15.600 33.422 1.00 29.48 127 ASP B C 1
ATOM 2686 O O . ASP B 1 127 ? -18.512 15.538 34.437 1.00 24.40 127 ASP B O 1
ATOM 2691 N N . GLU B 1 128 ? -20.017 14.614 33.040 1.00 32.08 128 GLU B N 1
ATOM 2692 C CA . GLU B 1 128 ? -20.141 13.386 33.818 1.00 34.05 128 GLU B CA 1
ATOM 2693 C C . GLU B 1 128 ? -18.796 12.704 34.028 1.00 33.83 128 GLU B C 1
ATOM 2694 O O . GLU B 1 128 ? -18.512 12.204 35.114 1.00 34.01 128 GLU B O 1
ATOM 2700 N N . ARG B 1 129 ? -17.967 12.689 32.990 1.00 33.89 129 ARG B N 1
ATOM 2701 C CA . ARG B 1 129 ? -16.653 12.063 33.073 1.00 34.74 129 ARG B CA 1
ATOM 2702 C C . ARG B 1 129 ? -15.813 12.689 34.180 1.00 33.27 129 ARG B C 1
ATOM 2703 O O . ARG B 1 129 ? -15.272 11.986 35.036 1.00 34.03 129 ARG B O 1
ATOM 2711 N N . MET B 1 130 ? -15.707 14.014 34.158 1.00 32.17 130 MET B N 1
ATOM 2712 C CA . MET B 1 130 ? -14.934 14.729 35.165 1.00 30.31 130 MET B CA 1
ATOM 2713 C C . MET B 1 130 ? -15.495 14.406 36.547 1.00 27.44 130 MET B C 1
ATOM 2714 O O . MET B 1 130 ? -14.747 14.196 37.504 1.00 25.91 130 MET B O 1
ATOM 2719 N N . LEU B 1 131 ? -16.821 14.355 36.635 1.00 23.31 131 LEU B N 1
ATOM 2720 C CA . LEU B 1 131 ? -17.507 14.069 37.887 1.00 22.18 131 LEU B CA 1
ATOM 2721 C C . LEU B 1 131 ? -17.053 12.745 38.495 1.00 25.04 131 LEU B C 1
ATOM 2722 O O . LEU B 1 131 ? -16.742 12.673 39.687 1.00 23.50 131 LEU B O 1
ATOM 2727 N N . HIS B 1 132 ? -17.004 11.707 37.665 1.00 25.29 132 HIS B N 1
ATOM 2728 C CA . HIS B 1 132 ? -16.606 10.373 38.104 1.00 26.68 132 HIS B CA 1
ATOM 2729 C C . HIS B 1 132 ? -15.100 10.179 38.281 1.00 26.62 132 HIS B C 1
ATOM 2730 O O . HIS B 1 132 ? -14.637 9.786 39.353 1.00 29.17 132 HIS B O 1
ATOM 2737 N N . GLU B 1 133 ? -14.346 10.453 37.221 1.00 25.27 133 GLU B N 1
ATOM 2738 C CA . GLU B 1 133 ? -12.899 10.263 37.216 1.00 25.87 133 GLU B CA 1
ATOM 2739 C C . GLU B 1 133 ? -12.061 11.262 38.010 1.00 26.08 133 GLU B C 1
ATOM 2740 O O . GLU B 1 133 ? -11.045 10.889 38.601 1.00 26.03 133 GLU B O 1
ATOM 2746 N N . GLU B 1 134 ? -12.464 12.526 38.021 1.00 23.77 134 GLU B N 1
ATOM 2747 C CA . GLU B 1 134 ? -11.707 13.528 38.766 1.00 25.58 134 GLU B CA 1
ATOM 2748 C C . GLU B 1 134 ? -12.255 13.762 40.170 1.00 24.16 134 GLU B C 1
ATOM 2749 O O . GLU B 1 134 ? -11.515 13.688 41.149 1.00 25.81 134 GLU B O 1
ATOM 2755 N N . LEU B 1 135 ? -13.552 14.035 40.260 1.00 22.01 135 LEU B N 1
ATOM 2756 C CA . LEU B 1 135 ? -14.206 14.305 41.535 1.00 20.36 135 LEU B CA 1
ATOM 2757 C C . LEU B 1 135 ? -14.545 13.088 42.396 1.00 22.15 135 LEU B C 1
ATOM 2758 O O . LEU B 1 135 ? -14.924 13.237 43.559 1.00 20.45 135 LEU B O 1
ATOM 2763 N N . TRP B 1 136 ? -14.405 11.893 41.831 1.00 21.35 136 TRP B N 1
ATOM 2764 C CA . TRP B 1 136 ? -14.691 10.657 42.554 1.00 22.27 136 TRP B CA 1
ATOM 2765 C C . TRP B 1 136 ? -16.115 10.529 43.094 1.00 23.39 136 TRP B C 1
ATOM 2766 O O . TRP B 1 136 ? -16.347 9.939 44.152 1.00 23.36 136 TRP B O 1
ATOM 2777 N N . ILE B 1 137 ? -17.063 11.099 42.361 1.00 23.54 137 ILE B N 1
ATOM 2778 C CA . ILE B 1 137 ? -18.474 11.008 42.705 1.00 25.25 137 ILE B CA 1
ATOM 2779 C C . ILE B 1 137 ? -18.994 9.980 41.701 1.00 26.94 137 ILE B C 1
ATOM 2780 O O . ILE B 1 137 ? -19.152 10.289 40.521 1.00 24.90 137 ILE B O 1
ATOM 2785 N N . SER B 1 138 ? -19.231 8.757 42.170 1.00 28.36 138 SER B N 1
ATOM 2786 C CA . SER B 1 138 ? -19.690 7.663 41.309 1.00 30.12 138 SER B CA 1
ATOM 2787 C C . SER B 1 138 ? -21.135 7.732 40.829 1.00 31.02 138 SER B C 1
ATOM 2788 O O . SER B 1 138 ? -21.532 6.988 39.930 1.00 30.73 138 SER B O 1
ATOM 2791 N N . ARG B 1 139 ? -21.915 8.625 41.420 1.00 32.36 139 ARG B N 1
ATOM 2792 C CA . ARG B 1 139 ? -23.319 8.764 41.062 1.00 33.39 139 ARG B CA 1
ATOM 2793 C C . ARG B 1 139 ? -23.524 9.630 39.823 1.00 34.16 139 ARG B C 1
ATOM 2794 O O . ARG B 1 139 ? -22.710 10.505 39.525 1.00 35.37 139 ARG B O 1
ATOM 2802 N N . PRO B 1 140 ? -24.620 9.392 39.082 1.00 32.79 140 PRO B N 1
ATOM 2803 C CA . PRO B 1 140 ? -24.937 10.156 37.872 1.00 31.01 140 PRO B CA 1
ATOM 2804 C C . PRO B 1 140 ? -24.880 11.660 38.127 1.00 29.10 140 PRO B C 1
ATOM 2805 O O . PRO B 1 140 ? -25.175 12.119 39.230 1.00 24.92 140 PRO B O 1
ATOM 2809 N N . LEU B 1 141 ? -24.507 12.417 37.100 1.00 28.15 141 LEU B N 1
ATOM 2810 C CA . LEU B 1 141 ? -24.415 13.871 37.206 1.00 26.93 141 LEU B CA 1
ATOM 2811 C C . LEU B 1 141 ? -25.773 14.492 37.519 1.00 26.74 141 LEU B C 1
ATOM 2812 O O . LEU B 1 141 ? -25.874 15.417 38.328 1.00 25.19 141 LEU B O 1
ATOM 2817 N N . VAL B 1 142 ? -26.819 13.982 36.878 1.00 23.12 142 VAL B N 1
ATOM 2818 C CA . VAL B 1 142 ? -28.155 14.513 37.102 1.00 23.36 142 VAL B CA 1
ATOM 2819 C C . VAL B 1 142 ? -28.642 14.304 38.534 1.00 22.41 142 VAL B C 1
ATOM 2820 O O . VAL B 1 142 ? -29.214 15.212 39.139 1.00 18.36 142 VAL B O 1
ATOM 2824 N N . GLU B 1 143 ? -28.420 13.114 39.079 1.00 23.95 143 GLU B N 1
ATOM 2825 C CA . GLU B 1 143 ? -28.856 12.831 40.441 1.00 24.89 143 GLU B CA 1
ATOM 2826 C C . GLU B 1 143 ? -27.979 13.564 41.459 1.00 23.58 143 GLU B C 1
ATOM 2827 O O . GLU B 1 143 ? -28.451 13.957 42.527 1.00 21.57 143 GLU B O 1
ATOM 2833 N N . THR B 1 144 ? -26.706 13.745 41.124 1.00 19.29 144 THR B N 1
ATOM 2834 C CA . THR B 1 144 ? -25.790 14.450 42.011 1.00 21.22 144 THR B CA 1
ATOM 2835 C C . THR B 1 144 ? -26.279 15.894 42.115 1.00 20.05 144 THR B C 1
ATOM 2836 O O . THR B 1 144 ? -26.317 16.472 43.201 1.00 22.37 144 THR B O 1
ATOM 2840 N N . VAL B 1 145 ? -26.661 16.468 40.977 1.00 19.38 145 VAL B N 1
ATOM 2841 C CA . VAL B 1 145 ? -27.168 17.833 40.948 1.00 17.35 145 VAL B CA 1
ATOM 2842 C C . VAL B 1 145 ? -28.427 17.919 41.803 1.00 16.35 145 VAL B C 1
ATOM 2843 O O . VAL B 1 145 ? -28.574 18.833 42.612 1.00 15.40 145 VAL B O 1
ATOM 2847 N N . ALA B 1 146 ? -29.329 16.955 41.627 1.00 17.67 146 ALA B N 1
ATOM 2848 C CA . ALA B 1 146 ? -30.579 16.922 42.388 1.00 18.37 146 ALA B CA 1
ATOM 2849 C C . ALA B 1 146 ? -30.298 16.823 43.888 1.00 16.28 146 ALA B C 1
ATOM 2850 O O . ALA B 1 146 ? -30.962 17.468 44.700 1.00 17.29 146 ALA B O 1
ATOM 2852 N N . HIS B 1 147 ? -29.313 16.006 44.243 1.00 14.40 147 HIS B N 1
ATOM 2853 C CA . HIS B 1 147 ? -28.939 15.818 45.634 1.00 17.41 147 HIS B CA 1
ATOM 2854 C C . HIS B 1 147 ? -28.430 17.136 46.211 1.00 14.90 147 HIS B C 1
ATOM 2855 O O . HIS B 1 147 ? -28.885 17.578 47.266 1.00 16.38 147 HIS B O 1
ATOM 2862 N N . TYR B 1 148 ? -27.497 17.764 45.503 1.00 15.24 148 TYR B N 1
ATOM 2863 C CA . TYR B 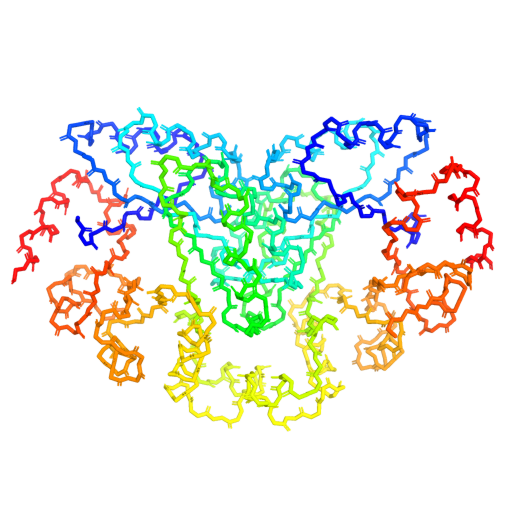1 148 ? -26.927 19.039 45.926 1.00 16.71 148 TYR B CA 1
ATOM 2864 C C . TYR B 1 148 ? -27.997 20.111 46.092 1.00 12.35 148 TYR B C 1
ATOM 2865 O O . TYR B 1 148 ? -28.002 20.842 47.078 1.00 15.21 148 TYR B O 1
ATOM 2874 N N . ALA B 1 149 ? -28.908 20.200 45.129 1.00 14.72 149 ALA B N 1
ATOM 2875 C CA . ALA B 1 149 ? -29.981 21.184 45.201 1.00 12.72 149 ALA B CA 1
ATOM 2876 C C . ALA B 1 149 ? -30.791 20.942 46.468 1.00 15.53 149 ALA B C 1
ATOM 2877 O O . ALA B 1 149 ? -31.117 21.880 47.199 1.00 13.55 149 ALA B O 1
ATOM 2879 N N . ALA B 1 150 ? -31.116 19.679 46.727 1.00 17.03 150 ALA B N 1
ATOM 2880 C CA . ALA B 1 150 ? -31.885 19.325 47.918 1.00 18.43 150 ALA B CA 1
ATOM 2881 C C . ALA B 1 150 ? -31.120 19.737 49.174 1.00 17.17 150 ALA B C 1
ATOM 2882 O O . ALA B 1 150 ? -31.710 20.228 50.140 1.00 18.77 150 ALA B O 1
ATOM 2884 N N . LEU B 1 151 ? -29.804 19.545 49.154 1.00 17.13 151 LEU B N 1
ATOM 2885 C CA . LEU B 1 151 ? -28.969 19.911 50.294 1.00 17.60 151 LEU B CA 1
ATOM 2886 C C . LEU B 1 151 ? -29.093 21.413 50.543 1.00 16.12 151 LEU B C 1
ATOM 2887 O O . LEU B 1 151 ? -29.348 21.852 51.668 1.00 15.80 151 LEU B O 1
ATOM 2892 N N . ALA B 1 152 ? -28.918 22.197 49.483 1.00 16.03 152 ALA B N 1
ATOM 2893 C CA . ALA B 1 152 ? -29.023 23.651 49.577 1.00 14.22 152 ALA B CA 1
ATOM 2894 C C . ALA B 1 152 ? -30.402 24.040 50.106 1.00 14.66 152 ALA B C 1
ATOM 2895 O O . ALA B 1 152 ? -30.534 24.932 50.945 1.00 14.98 152 ALA B O 1
ATOM 2897 N N . LYS B 1 153 ? -31.431 23.368 49.602 1.00 15.30 153 LYS B N 1
ATOM 2898 C CA . LYS B 1 153 ? -32.799 23.629 50.029 1.00 17.25 153 LYS B CA 1
ATOM 2899 C C . LYS B 1 153 ? -32.937 23.316 51.515 1.00 17.24 153 LYS B C 1
ATOM 2900 O O . LYS B 1 153 ? -33.631 24.021 52.249 1.00 15.25 153 LYS B O 1
ATOM 2906 N N . GLU B 1 154 ? -32.270 22.250 51.949 1.00 18.14 154 GLU B N 1
ATOM 2907 C CA . GLU B 1 154 ? -32.308 21.833 53.347 1.00 20.05 154 GLU B CA 1
ATOM 2908 C C . GLU B 1 154 ? -31.560 22.817 54.234 1.00 20.65 154 GLU B C 1
ATOM 2909 O O . GLU B 1 154 ? -31.841 22.919 55.427 1.00 19.97 154 GLU B O 1
ATOM 2915 N N . SER B 1 155 ? -30.613 23.540 53.641 1.00 19.63 155 SER B N 1
ATOM 2916 C CA . SER B 1 155 ? -29.805 24.510 54.369 1.00 20.87 155 SER B CA 1
ATOM 2917 C C . SER B 1 155 ? -30.497 25.859 54.522 1.00 21.23 155 SER B C 1
ATOM 2918 O O . SER B 1 155 ? -30.007 26.734 55.233 1.00 23.32 155 SER B O 1
ATOM 2921 N N . GLY B 1 156 ? -31.630 26.030 53.851 1.00 20.58 156 GLY B N 1
ATOM 2922 C CA . GLY B 1 156 ? -32.346 27.288 53.941 1.00 16.70 156 GLY B CA 1
ATOM 2923 C C . GLY B 1 156 ? -32.076 28.241 52.789 1.00 17.20 156 GLY B C 1
ATOM 2924 O O . GLY B 1 156 ? -32.521 29.390 52.822 1.00 16.20 156 GLY B O 1
ATOM 2925 N N . LEU B 1 157 ? -31.344 27.782 51.775 1.00 15.98 157 LEU B N 1
ATOM 2926 C CA . LEU B 1 157 ? -31.048 28.624 50.615 1.00 19.66 157 LEU B CA 1
ATOM 2927 C C . LEU B 1 157 ? -32.296 28.809 49.768 1.00 19.57 157 LEU B C 1
ATOM 2928 O O . LEU B 1 157 ? -33.249 28.046 49.889 1.00 22.08 157 LEU B O 1
ATOM 2933 N N . ASP B 1 158 ? -32.278 29.814 48.901 1.00 18.29 158 ASP B N 1
ATOM 2934 C CA . ASP B 1 158 ? -33.431 30.130 48.067 1.00 18.27 158 ASP B CA 1
ATOM 2935 C C . ASP B 1 158 ? -33.475 29.482 46.687 1.00 19.43 158 ASP B C 1
ATOM 2936 O O . ASP B 1 158 ? -34.498 29.547 46.007 1.00 17.88 158 ASP B O 1
ATOM 2941 N N . GLY B 1 159 ? -32.377 28.861 46.271 1.00 19.63 159 GLY B N 1
ATOM 2942 C CA . GLY B 1 159 ? -32.351 28.230 44.966 1.00 18.99 159 GLY B CA 1
ATOM 2943 C C . GLY B 1 159 ? -30.951 27.829 44.552 1.00 18.82 159 GLY B C 1
ATOM 2944 O O . GLY B 1 159 ? -30.052 27.747 45.387 1.00 18.22 159 GLY B O 1
ATOM 2945 N N . VAL B 1 160 ? -30.765 27.576 43.260 1.00 16.87 160 VAL B N 1
ATOM 2946 C CA . VAL B 1 160 ? -29.461 27.178 42.743 1.00 16.51 160 VAL B CA 1
ATOM 2947 C C . VAL B 1 160 ? -29.186 27.701 41.342 1.00 14.95 160 VAL B C 1
ATOM 2948 O O . VAL B 1 160 ? -30.039 28.320 40.706 1.00 15.99 160 VAL B O 1
ATOM 2952 N N . VAL B 1 161 ? -27.969 27.448 40.878 1.00 16.18 161 VAL B N 1
ATOM 2953 C CA . VAL B 1 161 ? -27.562 27.819 39.534 1.00 15.59 161 VAL B CA 1
ATOM 2954 C C . VAL B 1 161 ? -27.704 26.497 38.794 1.00 18.17 161 VAL B C 1
ATOM 2955 O O . VAL B 1 161 ? -27.168 25.486 39.234 1.00 20.87 161 VAL B O 1
ATOM 2959 N N . CYS B 1 162 ? -28.443 26.492 37.690 1.00 19.00 162 CYS B N 1
ATOM 2960 C CA . CYS B 1 162 ? -28.645 25.263 36.929 1.00 20.40 162 CYS B CA 1
ATOM 2961 C C . CYS B 1 162 ? -28.945 25.590 35.476 1.00 20.93 162 CYS B C 1
ATOM 2962 O O . CYS B 1 162 ? -29.342 26.711 35.158 1.00 21.25 162 CYS B O 1
ATOM 2965 N N . SER B 1 163 ? -28.755 24.612 34.596 1.00 20.82 163 SER B N 1
ATOM 2966 C CA . SER B 1 163 ? -29.046 24.816 33.184 1.00 21.96 163 SER B CA 1
ATOM 2967 C C . SER B 1 163 ? -30.562 24.849 33.097 1.00 22.12 163 SER B C 1
ATOM 2968 O O . SER B 1 163 ? -31.245 24.354 33.996 1.00 20.85 163 SER B O 1
ATOM 2971 N N . ALA B 1 164 ? -31.091 25.435 32.029 1.00 21.09 164 ALA B N 1
ATOM 2972 C CA . ALA B 1 164 ? -32.534 25.513 31.871 1.00 23.80 164 ALA B CA 1
ATOM 2973 C C . ALA B 1 164 ? -33.123 24.109 31.896 1.00 23.97 164 ALA B C 1
ATOM 2974 O O . ALA B 1 164 ? -34.229 23.895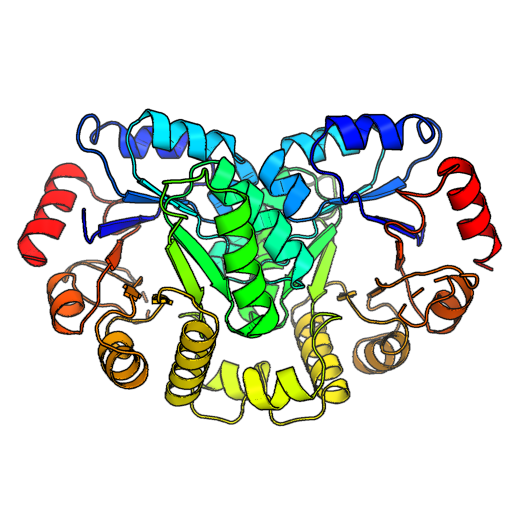 32.391 1.00 22.82 164 ALA B O 1
ATOM 2976 N N . ASN B 1 165 ? -32.364 23.154 31.371 1.00 26.13 165 ASN B N 1
ATOM 2977 C CA . ASN B 1 165 ? -32.802 21.765 31.310 1.00 30.43 165 ASN B CA 1
ATOM 2978 C C . ASN B 1 165 ? -32.849 21.053 32.657 1.00 29.32 165 ASN B C 1
ATOM 2979 O O . ASN B 1 165 ? -33.397 19.957 32.759 1.00 30.93 165 ASN B O 1
ATOM 2984 N N . GLU B 1 166 ? -32.278 21.668 33.687 1.00 26.85 166 GLU B N 1
ATOM 2985 C CA . GLU B 1 166 ? -32.272 21.067 35.017 1.00 26.93 166 GLU B CA 1
ATOM 2986 C C . GLU B 1 166 ? -33.337 21.691 35.920 1.00 25.43 166 GLU B C 1
ATOM 2987 O O . GLU B 1 166 ? -33.712 21.115 36.943 1.00 21.21 166 GLU B O 1
ATOM 2993 N N . ALA B 1 167 ? -33.818 22.867 35.528 1.00 21.92 167 ALA B N 1
ATOM 2994 C CA . ALA B 1 167 ? -34.812 23.603 36.299 1.00 20.59 167 ALA B CA 1
ATOM 2995 C C . ALA B 1 167 ? -36.034 22.789 36.702 1.00 20.41 167 ALA B C 1
ATOM 2996 O O . ALA B 1 167 ? -36.412 22.765 37.874 1.00 18.09 167 ALA B O 1
ATOM 2998 N N . ALA B 1 168 ? -36.648 22.130 35.723 1.00 21.11 168 ALA B N 1
ATOM 2999 C CA . ALA B 1 168 ? -37.848 21.336 35.952 1.00 19.03 168 ALA B CA 1
ATOM 3000 C C . ALA B 1 168 ? -37.711 20.251 37.014 1.00 19.37 168 ALA B C 1
ATOM 3001 O O . ALA B 1 168 ? -38.506 20.208 37.953 1.00 14.38 168 ALA B O 1
ATOM 3003 N N . PHE B 1 169 ? -36.715 19.378 36.884 1.00 18.09 169 PHE B N 1
ATOM 3004 C CA . PHE B 1 169 ? -36.567 18.307 37.865 1.00 20.24 169 PHE B CA 1
ATOM 3005 C C . PHE B 1 169 ? -36.079 18.827 39.215 1.00 18.15 169 PHE B C 1
ATOM 3006 O O . PHE B 1 169 ? -36.380 18.243 40.255 1.00 13.03 169 PHE B O 1
ATOM 3014 N N . ILE B 1 170 ? -35.341 19.933 39.204 1.00 16.72 170 ILE B N 1
ATOM 3015 C CA . ILE B 1 170 ? -34.870 20.505 40.456 1.00 18.37 170 ILE B CA 1
ATOM 3016 C C . ILE B 1 170 ? -36.056 21.067 41.233 1.00 17.07 170 ILE B C 1
ATOM 3017 O O . ILE B 1 170 ? -36.096 20.978 42.459 1.00 18.45 170 ILE B O 1
ATOM 3022 N N . LYS B 1 171 ? -37.025 21.633 40.520 1.00 15.67 171 LYS B N 1
ATOM 3023 C CA . LYS B 1 171 ? -38.204 22.198 41.172 1.00 16.35 171 LYS B CA 1
ATOM 3024 C C . LYS B 1 171 ? -39.147 21.115 41.671 1.00 16.54 171 LYS B C 1
ATOM 3025 O O . LYS B 1 171 ? -39.828 21.295 42.676 1.00 17.14 171 LYS B O 1
ATOM 3031 N N . GLU B 1 172 ? -39.188 19.987 40.969 1.00 17.16 172 GLU B N 1
ATOM 3032 C CA . GLU B 1 172 ? -40.039 18.885 41.386 1.00 16.91 172 GLU B CA 1
ATOM 3033 C C . GLU B 1 172 ? -39.491 18.336 42.698 1.00 17.11 172 GLU B C 1
ATOM 3034 O O . GLU B 1 172 ? -40.244 17.913 43.575 1.00 20.47 172 GLU B O 1
ATOM 3040 N N . ARG B 1 173 ? -38.172 18.358 42.840 1.00 15.07 173 ARG B N 1
ATOM 3041 C CA . ARG B 1 173 ? -37.546 17.839 44.048 1.00 16.55 173 ARG B CA 1
ATOM 3042 C C . ARG B 1 173 ? -37.469 18.878 45.171 1.00 15.92 173 ARG B C 1
ATOM 3043 O O . ARG B 1 173 ? -37.552 18.532 46.349 1.00 13.65 173 ARG B O 1
ATOM 3051 N N . CYS B 1 174 ? -37.340 20.153 44.815 1.00 14.99 174 CYS B N 1
ATOM 3052 C CA . CYS B 1 174 ? -37.225 21.200 45.826 1.00 16.69 174 CYS B CA 1
ATOM 3053 C C . CYS B 1 174 ? -38.418 22.139 45.956 1.00 18.09 174 CYS B C 1
ATOM 3054 O O . CYS B 1 174 ? -38.481 22.932 46.893 1.00 23.05 174 CYS B O 1
ATOM 3057 N N . GLY B 1 175 ? -39.357 22.057 45.021 1.00 18.72 175 GLY B N 1
ATOM 3058 C CA . GLY B 1 175 ? -40.520 22.925 45.076 1.00 15.32 175 GLY B CA 1
ATOM 3059 C C . GLY B 1 175 ? -40.471 24.000 44.012 1.00 16.88 175 GLY B C 1
ATOM 3060 O O . GLY B 1 175 ? -39.393 24.447 43.623 1.00 16.00 175 GLY B O 1
ATOM 3061 N N . ALA B 1 176 ? -41.642 24.419 43.544 1.00 17.15 176 ALA B N 1
ATOM 3062 C CA . ALA B 1 176 ? -41.741 25.439 42.509 1.00 21.73 176 ALA B CA 1
ATOM 3063 C C . ALA B 1 176 ? -41.123 26.776 42.905 1.00 24.22 176 ALA B C 1
ATOM 3064 O O . ALA B 1 176 ? -40.630 27.507 42.044 1.00 22.49 176 ALA B O 1
ATOM 3066 N N . SER B 1 177 ? -41.146 27.094 44.198 1.00 25.66 177 SER B N 1
ATOM 3067 C CA . SER B 1 177 ? -40.601 28.363 44.672 1.00 27.65 177 SER B CA 1
ATOM 3068 C C . SER B 1 177 ? -39.078 28.377 44.700 1.00 27.30 177 SER B C 1
ATOM 3069 O O . SER B 1 177 ? -38.462 29.439 44.798 1.00 28.91 177 SER B O 1
ATOM 3072 N N . PHE B 1 178 ? -38.472 27.196 44.622 1.00 25.34 178 PHE B N 1
ATOM 3073 C CA . PHE B 1 178 ? -37.018 27.1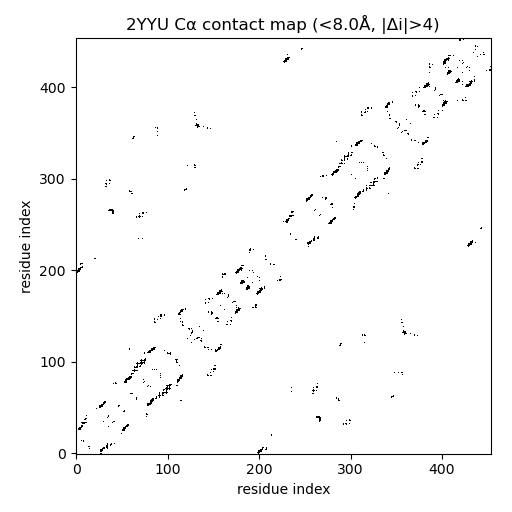00 44.633 1.00 21.12 178 PHE B CA 1
ATOM 3074 C C . PHE B 1 178 ? -36.512 27.746 43.344 1.00 18.59 178 PHE B C 1
ATOM 3075 O O . PHE B 1 178 ? -36.831 27.294 42.245 1.00 14.62 178 PHE B O 1
ATOM 3083 N N . LEU B 1 179 ? -35.726 28.806 43.489 1.00 18.38 179 LEU B N 1
ATOM 3084 C CA . LEU B 1 179 ? -35.209 29.543 42.339 1.00 17.56 179 LEU B CA 1
ATOM 3085 C C . LEU B 1 179 ? -34.236 28.804 41.432 1.00 15.66 179 LEU B C 1
ATOM 3086 O O . LEU B 1 179 ? -33.346 28.084 41.887 1.00 14.00 179 LEU B O 1
ATOM 3091 N N . ALA B 1 180 ? -34.426 29.011 40.133 1.00 14.66 180 ALA B N 1
ATOM 3092 C CA . ALA B 1 180 ? -33.576 28.430 39.109 1.00 14.18 180 ALA B CA 1
ATOM 3093 C C . ALA B 1 180 ? -32.943 29.596 38.360 1.00 13.95 180 ALA B C 1
ATOM 3094 O O . ALA B 1 180 ? -33.622 30.311 37.623 1.00 14.23 180 ALA B O 1
ATOM 3096 N N . VAL B 1 181 ? -31.649 29.802 38.572 1.00 12.36 181 VAL B N 1
ATOM 3097 C CA . VAL B 1 181 ? -30.922 30.876 37.906 1.00 14.46 181 VAL B CA 1
ATOM 3098 C C . VAL B 1 181 ? -30.053 30.186 36.857 1.00 14.72 181 VAL B C 1
ATOM 3099 O O . VAL B 1 181 ? -29.119 29.454 37.190 1.00 15.57 181 VAL B O 1
ATOM 3103 N N . THR B 1 182 ? -30.362 30.431 35.588 1.00 13.59 182 THR B N 1
ATOM 3104 C CA . THR B 1 182 ? -29.668 29.749 34.504 1.00 12.86 182 THR B CA 1
ATOM 3105 C C . THR B 1 182 ? -28.815 30.558 33.528 1.00 11.94 182 THR B C 1
ATOM 3106 O O . THR B 1 182 ? -29.291 31.491 32.882 1.00 10.89 182 THR B O 1
ATOM 3110 N N . PRO B 1 183 ? -27.530 30.193 33.406 1.00 14.95 183 PRO B N 1
ATOM 3111 C CA . PRO B 1 183 ? -26.583 30.857 32.507 1.00 17.22 183 PRO B CA 1
ATOM 3112 C C . PRO B 1 183 ? -26.595 30.100 31.178 1.00 21.20 183 PRO B C 1
ATOM 3113 O O . PRO B 1 183 ? -27.410 29.196 30.985 1.00 21.35 183 PRO B O 1
ATOM 3117 N N . GLY B 1 184 ? -25.694 30.460 30.272 1.00 21.97 184 GLY B N 1
ATOM 3118 C CA . GLY B 1 184 ? -25.643 29.786 28.989 1.00 26.57 184 GLY B CA 1
ATOM 3119 C C . GLY B 1 184 ? -26.817 30.149 28.102 1.00 28.89 184 GLY B C 1
ATOM 3120 O O . GLY B 1 184 ? -27.534 29.274 27.614 1.00 30.86 184 GLY B O 1
ATOM 3121 N N . ILE B 1 185 ? -27.018 31.447 27.896 1.00 28.69 185 ILE B N 1
ATOM 3122 C CA . ILE B 1 185 ? -28.108 31.935 27.060 1.00 25.61 185 ILE B CA 1
ATOM 3123 C C . ILE B 1 185 ? -27.549 32.531 25.775 1.00 24.07 185 ILE B C 1
ATOM 3124 O O . ILE B 1 185 ? -26.541 33.234 25.794 1.00 24.32 185 ILE B O 1
ATOM 3129 N N . ARG B 1 186 ? -28.209 32.240 24.659 1.00 26.02 186 ARG B N 1
ATOM 3130 C CA . ARG B 1 186 ? -27.791 32.747 23.352 1.00 25.38 186 ARG B CA 1
ATOM 3131 C C . ARG B 1 186 ? -29.008 32.906 22.456 1.00 23.54 186 ARG B C 1
ATOM 3132 O O . ARG B 1 186 ? -29.948 32.115 22.534 1.00 24.57 186 ARG B O 1
ATOM 3140 N N . PHE B 1 187 ? -29.001 33.928 21.609 1.00 24.25 187 PHE B N 1
ATOM 3141 C CA . PHE B 1 187 ? -30.111 34.110 20.688 1.00 24.99 187 PHE B CA 1
ATOM 3142 C C . PHE B 1 187 ? -29.963 33.023 19.634 1.00 25.64 187 PHE B C 1
ATOM 3143 O O . PHE B 1 187 ? -28.872 32.489 19.441 1.00 23.38 187 PHE B O 1
ATOM 3151 N N . ALA B 1 188 ? -31.057 32.693 18.959 1.00 30.50 188 ALA B N 1
ATOM 3152 C CA . ALA B 1 188 ? -31.041 31.637 17.952 1.00 33.88 188 ALA B CA 1
ATOM 3153 C C . ALA B 1 188 ? -30.033 31.836 16.827 1.00 36.55 188 ALA B C 1
ATOM 3154 O O . ALA B 1 188 ? -29.720 30.895 16.101 1.00 38.52 188 ALA B O 1
ATOM 3156 N N . ASP B 1 189 ? -29.500 33.044 16.690 1.00 37.02 189 ASP B N 1
ATOM 3157 C CA . ASP B 1 189 ? -28.581 33.303 15.595 1.00 40.91 189 ASP B CA 1
ATOM 3158 C C . ASP B 1 189 ? -27.155 33.725 15.916 1.00 42.91 189 ASP B C 1
ATOM 3159 O O . ASP B 1 189 ? -26.516 34.388 15.098 1.00 42.57 189 ASP B O 1
ATOM 3164 N N . ASP B 1 190 ? -26.634 33.337 17.074 1.00 47.72 190 ASP B N 1
ATOM 3165 C CA . ASP B 1 190 ? -25.265 33.726 17.410 1.00 52.39 190 ASP B CA 1
ATOM 3166 C C . ASP B 1 190 ? -24.427 32.617 18.041 1.00 51.93 190 ASP B C 1
ATOM 3167 O O . ASP B 1 190 ? -24.688 31.432 17.815 1.00 50.24 190 ASP B O 1
ATOM 3172 N N . ALA B 1 191 ? -23.421 33.019 18.819 1.00 53.37 191 ALA B N 1
ATOM 3173 C CA . ALA B 1 191 ? -22.516 32.096 19.496 1.00 54.41 191 ALA B CA 1
ATOM 3174 C C . ALA B 1 191 ? -21.452 31.603 18.519 1.00 55.43 191 ALA B C 1
ATOM 3175 O O . ALA B 1 191 ? -21.510 31.900 17.324 1.00 54.30 191 ALA B O 1
ATOM 3177 N N . ALA B 1 192 ? -20.465 30.877 19.038 1.00 55.25 192 ALA B N 1
ATOM 3178 C CA . ALA B 1 192 ? -19.390 30.329 18.215 1.00 54.54 192 ALA B CA 1
ATOM 3179 C C . ALA B 1 192 ? -19.372 28.796 18.319 1.00 54.85 192 ALA B C 1
ATOM 3180 O O . ALA B 1 192 ? -18.410 28.192 18.796 1.00 54.89 192 ALA B O 1
ATOM 3182 N N . ARG B 1 197 ? -25.534 22.834 25.120 1.00 45.31 197 ARG B N 1
ATOM 3183 C CA . ARG B 1 197 ? -24.902 23.654 26.146 1.00 43.01 197 ARG B CA 1
ATOM 3184 C C . ARG B 1 197 ? -25.426 25.090 26.130 1.00 40.56 197 ARG B C 1
ATOM 3185 O O . ARG B 1 197 ? -24.933 25.943 26.868 1.00 39.54 197 ARG B O 1
ATOM 3193 N N . VAL B 1 198 ? -26.420 25.354 25.286 1.00 36.48 198 VAL B N 1
ATOM 3194 C CA . VAL B 1 198 ? -27.000 26.690 25.181 1.00 34.90 198 VAL B CA 1
ATOM 3195 C C . VAL B 1 198 ? -28.493 26.654 24.861 1.00 33.02 198 VAL B C 1
ATOM 3196 O O . VAL B 1 198 ? -28.989 25.701 24.255 1.00 32.61 198 VAL B O 1
ATOM 3200 N N . VAL B 1 199 ? -29.204 27.703 25.265 1.00 30.47 199 VAL B N 1
ATOM 3201 C CA . VAL B 1 199 ? -30.641 27.783 25.040 1.00 27.72 199 VAL B CA 1
ATOM 3202 C C . VAL B 1 199 ? -31.125 29.208 24.757 1.00 26.17 199 VAL B C 1
ATOM 3203 O O . VAL B 1 199 ? -30.454 30.185 25.092 1.00 28.54 199 VAL B O 1
ATOM 3207 N N . THR B 1 200 ? -32.298 29.309 24.139 1.00 25.51 200 THR B N 1
ATOM 3208 C CA . THR B 1 200 ? -32.915 30.589 23.794 1.00 26.24 200 THR B CA 1
ATOM 3209 C C . THR B 1 200 ? -33.714 31.158 24.964 1.00 21.86 200 THR B C 1
ATOM 3210 O O . THR B 1 200 ? -34.234 30.411 25.793 1.00 21.32 200 THR B O 1
ATOM 3214 N N . PRO B 1 201 ? -33.811 32.495 25.052 1.00 21.11 201 PRO B N 1
ATOM 3215 C CA . PRO B 1 201 ? -34.565 33.124 26.135 1.00 20.10 201 PRO B CA 1
ATOM 3216 C C . PRO B 1 201 ? -35.963 32.521 26.296 1.00 23.76 201 PRO B C 1
ATOM 3217 O O . PRO B 1 201 ? -36.363 32.157 27.403 1.00 25.67 201 PRO B O 1
ATOM 3221 N N . ARG B 1 202 ? -36.702 32.413 25.194 1.00 24.27 202 ARG B N 1
ATOM 3222 C CA . ARG B 1 202 ? -38.045 31.847 25.251 1.00 26.33 202 ARG B CA 1
ATOM 3223 C C . ARG B 1 202 ? -37.997 30.411 25.749 1.00 25.50 202 ARG B C 1
ATOM 3224 O O . ARG B 1 202 ? -38.752 30.028 26.641 1.00 26.53 202 ARG B O 1
ATOM 3232 N N . LYS B 1 203 ? -37.104 29.621 25.165 1.00 22.72 203 LYS B N 1
ATOM 3233 C CA . LYS B 1 203 ? -36.952 28.225 25.546 1.00 25.72 203 LYS B CA 1
ATOM 3234 C C . LYS B 1 203 ? -36.578 28.089 27.018 1.00 26.79 203 LYS B C 1
ATOM 3235 O O . LYS B 1 203 ? -37.066 27.197 27.713 1.00 28.07 203 LYS B O 1
ATOM 3241 N N . ALA B 1 204 ? -35.706 28.976 27.490 1.00 26.72 204 ALA B N 1
ATOM 3242 C CA . ALA B 1 204 ? -35.276 28.957 28.885 1.00 25.08 204 ALA B CA 1
ATOM 3243 C C . ALA B 1 204 ? -36.484 29.127 29.799 1.00 24.27 204 ALA B C 1
ATOM 3244 O O . ALA B 1 204 ? -36.596 28.465 30.835 1.00 24.43 204 ALA B O 1
ATOM 3246 N N . ARG B 1 205 ? -37.389 30.017 29.407 1.00 25.22 205 ARG B N 1
ATOM 3247 C CA . ARG B 1 205 ? -38.593 30.277 30.186 1.00 24.11 205 ARG B CA 1
ATOM 3248 C C . ARG B 1 205 ? -39.530 29.077 30.168 1.00 25.00 205 ARG B C 1
ATOM 3249 O O . ARG B 1 205 ? -40.132 28.734 31.186 1.00 24.76 205 ARG B O 1
ATOM 3257 N N . ALA B 1 206 ? -39.656 28.446 29.004 1.00 26.22 206 ALA B N 1
ATOM 3258 C CA . ALA B 1 206 ? -40.521 27.280 28.859 1.00 27.64 206 ALA B CA 1
ATOM 3259 C C . ALA B 1 206 ? -40.021 26.125 29.722 1.00 26.92 206 ALA B C 1
ATOM 3260 O O . ALA B 1 206 ? -40.811 25.315 30.199 1.00 27.46 206 ALA B O 1
ATOM 3262 N N . LEU B 1 207 ? -38.708 26.061 29.925 1.00 25.96 207 LEU B N 1
ATOM 3263 C CA . LEU B 1 207 ? -38.105 25.000 30.723 1.00 25.53 207 LEU B CA 1
ATOM 3264 C C . LEU B 1 207 ? -38.220 25.203 32.230 1.00 23.21 207 LEU B C 1
ATOM 3265 O O . LEU B 1 207 ? -37.972 24.275 32.999 1.00 25.49 207 LEU B O 1
ATOM 3270 N N . GLY B 1 208 ? -38.579 26.409 32.656 1.00 23.42 208 GLY B N 1
ATOM 3271 C CA . GLY B 1 208 ? -38.732 26.656 34.080 1.00 22.71 208 GLY B CA 1
ATOM 3272 C C . GLY B 1 208 ? -37.803 27.667 34.728 1.00 23.90 208 GLY B C 1
ATOM 3273 O O . GLY B 1 208 ? -37.989 28.014 35.891 1.00 24.80 208 GLY B O 1
ATOM 3274 N N . SER B 1 209 ? -36.803 28.142 33.995 1.00 22.29 209 SER B N 1
ATOM 3275 C CA . SER B 1 209 ? -35.869 29.116 34.548 1.00 18.53 209 SER B CA 1
ATOM 3276 C C . SER B 1 209 ? -36.596 30.335 35.116 1.00 17.61 209 SER B C 1
ATOM 3277 O O . SER B 1 209 ? -37.571 30.815 34.536 1.00 16.41 209 SER B O 1
ATOM 3280 N N . ASP B 1 210 ? -36.125 30.830 36.257 1.00 16.14 210 ASP B N 1
ATOM 3281 C CA . ASP B 1 210 ? -36.726 32.009 36.866 1.00 16.69 210 ASP B CA 1
ATOM 3282 C C . ASP B 1 210 ? -35.926 33.220 36.410 1.00 16.89 210 ASP B C 1
ATOM 3283 O O . ASP B 1 210 ? -36.486 34.265 36.080 1.00 17.09 210 ASP B O 1
ATOM 3288 N N . TYR B 1 211 ? -34.607 33.058 36.391 1.00 15.32 211 TYR B N 1
ATOM 3289 C CA . TYR B 1 211 ? -33.693 34.113 35.970 1.00 13.54 211 TYR B CA 1
ATOM 3290 C C . TYR B 1 211 ? -32.714 33.526 34.965 1.00 13.75 211 TYR B C 1
ATOM 3291 O O . TYR B 1 211 ? -32.312 32.368 35.085 1.00 14.43 211 TYR B O 1
ATOM 3300 N N . ILE B 1 212 ? -32.335 34.321 33.972 1.00 12.10 212 ILE B N 1
ATOM 3301 C CA . ILE B 1 212 ? -31.390 33.865 32.964 1.00 12.90 212 ILE B CA 1
ATOM 3302 C C . ILE B 1 212 ? -30.220 34.832 32.900 1.00 13.63 212 ILE B C 1
ATOM 3303 O O . ILE B 1 212 ? -30.406 36.048 32.857 1.00 13.00 212 ILE B O 1
ATOM 3308 N N . VAL B 1 213 ? -29.011 34.284 32.917 1.00 15.93 213 VAL B N 1
ATOM 3309 C CA . VAL B 1 213 ? -27.810 35.104 32.877 1.00 14.98 213 VAL B CA 1
ATOM 3310 C C . VAL B 1 213 ? -27.358 35.301 31.445 1.00 16.87 213 VAL B C 1
ATOM 3311 O O . VAL B 1 213 ? -27.007 34.340 30.760 1.00 12.62 213 VAL B O 1
ATOM 3315 N N . ILE B 1 214 ? -27.371 36.550 30.995 1.00 17.75 214 ILE B N 1
ATOM 3316 C CA . ILE B 1 214 ? -26.946 36.866 29.642 1.00 20.49 214 ILE B CA 1
ATOM 3317 C C . ILE B 1 214 ? -25.638 37.645 29.694 1.00 18.02 214 ILE B C 1
ATOM 3318 O O . ILE B 1 214 ? -25.486 38.579 30.488 1.00 16.63 214 ILE B O 1
ATOM 3323 N N . GLY B 1 215 ? -24.696 37.247 28.847 1.00 18.73 215 GLY B N 1
ATOM 3324 C CA . GLY B 1 215 ? -23.410 37.913 28.802 1.00 15.60 215 GLY B CA 1
ATOM 3325 C C . GLY B 1 215 ? -23.103 38.517 27.445 1.00 18.46 215 GLY B C 1
ATOM 3326 O O . GLY B 1 215 ? -23.745 39.480 27.030 1.00 15.46 215 GLY B O 1
ATOM 3327 N N . ARG B 1 216 ? -22.121 37.943 26.756 1.00 19.02 216 ARG B N 1
ATOM 3328 C CA . ARG B 1 216 ? -21.694 38.424 25.446 1.00 24.56 216 ARG B CA 1
ATOM 3329 C C . ARG B 1 216 ? -22.827 38.619 24.437 1.00 24.72 216 ARG B C 1
ATOM 3330 O O . ARG B 1 216 ? -22.700 39.418 23.512 1.00 26.99 216 ARG B O 1
ATOM 3338 N N . SER B 1 217 ? -23.928 37.895 24.606 1.00 26.32 217 SER B N 1
ATOM 3339 C CA . SER B 1 217 ? -25.052 38.032 23.687 1.00 29.25 217 SER B CA 1
ATOM 3340 C C . SER B 1 217 ? -25.641 39.435 23.791 1.00 29.88 217 SER B C 1
ATOM 3341 O O . SER B 1 217 ? -26.471 39.836 22.976 1.00 33.04 217 SER B O 1
ATOM 3344 N N . LEU B 1 218 ? -25.205 40.177 24.802 1.00 27.11 218 LEU B N 1
ATOM 3345 C CA . LEU B 1 218 ? -25.684 41.534 25.011 1.00 24.20 218 LEU B CA 1
ATOM 3346 C C . LEU B 1 218 ? -24.519 42.510 25.121 1.00 23.46 218 LEU B C 1
ATOM 3347 O O . LEU B 1 218 ? -24.574 43.610 24.579 1.00 22.82 218 LEU B O 1
ATOM 3352 N N . THR B 1 219 ? -23.461 42.098 25.813 1.00 21.84 219 THR B N 1
ATOM 3353 C CA . THR B 1 219 ? -22.290 42.947 26.003 1.00 23.70 219 THR B CA 1
ATOM 3354 C C . THR B 1 219 ? -21.423 43.090 24.751 1.00 24.49 219 THR B C 1
ATOM 3355 O O . THR B 1 219 ? -20.489 43.891 24.728 1.00 23.04 219 THR B O 1
ATOM 3359 N N . ARG B 1 220 ? -21.729 42.312 23.717 1.00 26.98 220 ARG B N 1
ATOM 3360 C CA . ARG B 1 220 ? -20.980 42.372 22.464 1.00 29.32 220 ARG B CA 1
ATOM 3361 C C . ARG B 1 220 ? -21.901 42.694 21.286 1.00 28.05 220 ARG B C 1
ATOM 3362 O O . ARG B 1 220 ? -21.500 42.590 20.130 1.00 28.91 220 ARG B O 1
ATOM 3370 N N . ALA B 1 221 ? -23.135 43.088 21.586 1.00 26.09 221 ALA B N 1
ATOM 3371 C CA . ALA B 1 221 ? -24.102 43.415 20.543 1.00 25.16 221 ALA B CA 1
ATOM 3372 C C . ALA B 1 221 ? -23.826 44.781 19.923 1.00 24.16 221 ALA B C 1
ATOM 3373 O O . ALA B 1 221 ? -23.360 45.700 20.599 1.00 23.27 221 ALA B O 1
ATOM 3375 N N . ALA B 1 222 ? -24.114 44.905 18.630 1.00 21.94 222 ALA B N 1
ATOM 3376 C CA . ALA B 1 222 ? -23.910 46.162 17.916 1.00 21.59 222 ALA B CA 1
ATOM 3377 C C . ALA B 1 222 ? -24.861 47.218 18.469 1.00 19.87 222 ALA B C 1
ATOM 3378 O O . ALA B 1 222 ? -24.491 48.377 18.633 1.00 18.67 222 ALA B O 1
ATOM 3380 N N . ASP B 1 223 ? -26.092 46.800 18.745 1.00 21.53 223 ASP B N 1
ATOM 3381 C CA . ASP B 1 223 ? -27.112 47.679 19.301 1.00 21.14 223 ASP B CA 1
ATOM 3382 C C . ASP B 1 223 ? -27.586 47.078 20.620 1.00 19.17 223 ASP B C 1
ATOM 3383 O O . ASP B 1 223 ? -28.542 46.299 20.652 1.00 19.82 223 ASP B O 1
ATOM 3388 N N . PRO B 1 224 ? -26.921 47.437 21.731 1.00 16.36 224 PRO B N 1
ATOM 3389 C CA . PRO B 1 224 ? -27.295 46.911 23.046 1.00 15.07 224 PRO B CA 1
ATOM 3390 C C . PRO B 1 224 ? -28.740 47.132 23.470 1.00 16.20 224 PRO B C 1
ATOM 3391 O O . PRO B 1 224 ? -29.387 46.198 23.944 1.00 15.86 224 PRO B O 1
ATOM 3395 N N . LEU B 1 225 ? -29.254 48.347 23.288 1.00 16.87 225 LEU B N 1
ATOM 3396 C CA . LEU B 1 225 ? -30.625 48.647 23.689 1.00 17.89 225 LEU B CA 1
ATOM 3397 C C . LEU B 1 225 ? -31.676 47.866 22.904 1.00 19.77 225 LEU B C 1
ATOM 3398 O O . LEU B 1 225 ? -32.642 47.367 23.480 1.00 16.83 225 LEU B O 1
ATOM 3403 N N . ARG B 1 226 ? -31.501 47.758 21.592 1.00 20.81 226 ARG B N 1
ATOM 3404 C CA . ARG B 1 226 ? -32.470 47.022 20.790 1.00 25.10 226 ARG B CA 1
ATOM 3405 C C . ARG B 1 226 ? -32.369 45.541 21.142 1.00 22.67 226 ARG B C 1
ATOM 3406 O O . ARG B 1 226 ? -33.362 44.815 21.121 1.00 23.09 226 ARG B O 1
ATOM 3414 N N . THR B 1 227 ? -31.162 45.101 21.479 1.00 20.21 227 THR B N 1
ATOM 3415 C CA . THR B 1 227 ? -30.939 43.710 21.841 1.00 19.51 227 THR B CA 1
ATOM 3416 C C . THR B 1 227 ? -31.543 43.399 23.204 1.00 18.28 227 THR B C 1
ATOM 3417 O O . THR B 1 227 ? -32.029 42.294 23.435 1.00 18.57 227 THR B O 1
ATOM 3421 N N . TYR B 1 228 ? -31.522 44.375 24.106 1.00 19.52 228 TYR B N 1
ATOM 3422 C CA . TYR B 1 228 ? -32.109 44.170 25.422 1.00 20.75 228 TYR B CA 1
ATOM 3423 C C . TYR B 1 228 ? -33.614 44.022 25.224 1.00 20.55 228 TYR B C 1
ATOM 3424 O O . TYR B 1 228 ? -34.268 43.220 25.894 1.00 16.74 228 TYR B O 1
ATOM 3433 N N . ALA B 1 229 ? -34.154 44.804 24.293 1.00 21.19 229 ALA B N 1
ATOM 3434 C CA . ALA B 1 229 ? -35.579 44.768 23.984 1.00 23.15 229 ALA B CA 1
ATOM 3435 C C . ALA B 1 229 ? -35.953 43.405 23.409 1.00 22.40 229 ALA B C 1
ATOM 3436 O O . ALA B 1 229 ? -36.969 42.818 23.786 1.00 22.22 229 ALA B O 1
ATOM 3438 N N . ARG B 1 230 ? -35.123 42.903 22.501 1.00 23.29 230 ARG B N 1
ATOM 3439 C CA . ARG B 1 230 ? -35.368 41.604 21.881 1.00 22.31 230 ARG B CA 1
ATOM 3440 C C . ARG B 1 230 ? -35.418 40.528 22.956 1.00 24.03 230 ARG B C 1
ATOM 3441 O O . ARG B 1 230 ? -36.200 39.580 22.869 1.00 24.49 230 ARG B O 1
ATOM 3449 N N . LEU B 1 231 ? -34.572 40.687 23.968 1.00 22.01 231 LEU B N 1
ATOM 3450 C CA . LEU B 1 231 ? -34.504 39.745 25.073 1.00 23.86 231 LEU B CA 1
ATOM 3451 C C . LEU B 1 231 ? -35.872 39.678 25.741 1.00 25.28 231 LEU B C 1
ATOM 3452 O O . LEU B 1 231 ? -36.419 38.597 25.958 1.00 23.18 231 LEU B O 1
ATOM 3457 N N . GLN B 1 232 ? -36.419 40.849 26.053 1.00 26.04 232 GLN B N 1
ATOM 3458 C CA . GLN B 1 232 ? -37.721 40.958 26.695 1.00 31.10 232 GLN B CA 1
ATOM 3459 C C . GLN B 1 232 ? -38.836 40.410 25.812 1.00 33.25 232 GLN B C 1
ATOM 3460 O O . GLN B 1 232 ? -39.677 39.638 26.269 1.00 35.33 232 GLN B O 1
ATOM 3466 N N . HIS B 1 233 ? -38.845 40.811 24.546 1.00 35.04 233 HIS B N 1
ATOM 3467 C CA . HIS B 1 233 ? -39.873 40.351 23.622 1.00 37.16 233 HIS B CA 1
ATOM 3468 C C . HIS B 1 233 ? -39.926 38.827 23.552 1.00 34.63 233 HIS B C 1
ATOM 3469 O O . HIS B 1 233 ? -40.988 38.231 23.735 1.00 35.55 233 HIS B O 1
ATOM 3476 N N . GLU B 1 234 ? -38.785 38.198 23.291 1.00 33.62 234 GLU B N 1
ATOM 3477 C CA . GLU B 1 234 ? -38.740 36.746 23.193 1.00 33.77 234 GLU B CA 1
ATOM 3478 C C . GLU B 1 234 ? -39.187 36.078 24.491 1.00 33.79 234 GLU B C 1
ATOM 3479 O O . GLU B 1 234 ? -39.985 35.144 24.468 1.00 34.28 234 GLU B O 1
ATOM 3485 N N . TRP B 1 235 ? -38.682 36.567 25.620 1.00 34.03 235 TRP B N 1
ATOM 3486 C CA . TRP B 1 235 ? -39.038 36.013 26.923 1.00 33.22 235 TRP B CA 1
ATOM 3487 C C . TRP B 1 235 ? -40.543 36.073 27.167 1.00 35.97 235 TRP B C 1
ATOM 3488 O O . TRP B 1 235 ? -41.143 35.100 27.623 1.00 35.32 235 TRP B O 1
ATOM 3499 N N . ASN B 1 236 ? -41.147 37.217 26.864 1.00 37.58 236 ASN B N 1
ATOM 3500 C CA . ASN B 1 236 ? -42.581 37.400 27.050 1.00 40.90 236 ASN B CA 1
ATOM 3501 C C . ASN B 1 236 ? -43.378 36.534 26.075 1.00 43.18 236 ASN B C 1
ATOM 3502 O O . ASN B 1 236 ? -44.221 35.738 26.546 1.00 44.34 236 ASN B O 1
#